Protein AF-0000000075406047 (afdb_homodimer)

Solvent-accessible surface area (backbone atoms only — not comparable to full-atom values): 24230 Å² total; per-residue (Å²): 130,83,74,74,75,76,46,32,34,36,35,41,48,31,21,33,67,43,75,59,80,92,64,48,40,67,44,27,43,68,33,74,47,77,40,47,56,38,33,34,36,34,42,34,59,60,90,85,13,32,63,68,56,51,50,30,44,76,56,64,63,42,82,65,76,37,34,32,35,30,49,71,82,37,68,44,29,61,79,44,76,64,54,88,58,55,62,58,46,36,54,47,39,36,13,59,30,49,68,62,53,62,62,50,69,84,33,28,49,40,48,50,26,23,47,58,33,44,74,68,67,44,51,70,68,57,21,53,51,52,32,52,53,40,32,56,74,66,67,50,75,65,51,78,36,31,56,87,74,50,52,66,47,52,44,39,49,47,27,48,37,34,23,47,62,57,64,32,48,33,34,40,26,37,36,74,43,74,69,38,54,65,70,56,31,47,51,52,51,50,50,54,46,47,47,10,54,75,68,45,8,26,34,40,33,34,49,85,59,73,84,56,59,86,71,41,77,45,76,43,38,30,52,80,15,34,76,49,74,83,128,130,83,74,73,76,74,47,31,35,35,35,41,47,31,22,35,66,44,74,59,80,94,63,48,40,67,44,28,43,68,32,72,46,75,40,49,56,38,32,33,35,34,42,33,59,59,90,84,14,31,63,70,56,52,49,30,43,75,56,64,62,42,81,64,77,36,35,31,35,32,49,72,83,36,68,44,30,60,79,44,75,65,54,90,58,55,61,57,47,36,53,45,39,36,13,59,30,48,68,61,54,62,63,50,69,84,33,27,49,40,48,52,26,24,47,59,33,44,75,68,67,44,51,71,70,57,20,52,52,53,31,51,53,41,31,57,74,65,67,51,74,65,51,78,37,32,58,88,75,49,52,66,50,54,43,41,49,47,27,48,36,33,22,46,63,56,64,32,47,33,35,39,25,38,36,73,43,73,71,38,53,66,69,56,30,48,51,51,50,50,47,53,45,48,47,10,56,75,68,46,8,25,33,41,33,34,49,85,59,72,85,55,59,86,71,41,75,45,77,44,38,30,52,80,13,35,75,49,72,82,128

InterPro domains:
  IPR003439 ABC transporter-like, ATP-binding domain [PF00005] (28-178)
  IPR003439 ABC transporter-like, ATP-binding domain [PS50893] (9-231)
  IPR003593 AAA+ ATPase domain [SM00382] (37-227)
  IPR015854 ABC transporter, lipoprotein release, LolD-like [PTHR24220] (7-229)
  IPR017871 ABC transporter-like, conserved site [PS00211] (150-164)
  IPR017911 MacB-like, ATP-binding domain [cd03255] (9-225)
  IPR027417 P-loop containing nucleoside triphosphate hydrolase [G3DSA:3.40.50.300] (2-230)
  IPR027417 P-loop containing nucleoside triphosphate hydrolase [SSF52540] (8-229)

Structure (mmCIF, N/CA/C/O backbone):
data_AF-0000000075406047-model_v1
#
loop_
_entity.id
_entity.type
_entity.pdbx_description
1 polymer 'ABC-type antimicrobial peptide transport system, ATPase component'
#
loop_
_atom_site.group_PDB
_atom_site.id
_atom_site.type_symbol
_atom_site.label_atom_id
_atom_site.label_alt_id
_atom_site.label_comp_id
_atom_site.label_asym_id
_atom_site.label_entity_id
_atom_site.label_seq_id
_atom_site.pdbx_PDB_ins_code
_atom_site.Cartn_x
_atom_site.Cartn_y
_atom_site.Cartn_z
_atom_site.occupancy
_atom_site.B_iso_or_equiv
_atom_site.auth_seq_id
_atom_site.auth_comp_id
_atom_site.auth_asym_id
_atom_site.auth_atom_id
_atom_site.pdbx_PDB_model_num
ATOM 1 N N . MET A 1 1 ? 7.555 41.312 24.766 1 39.66 1 MET A N 1
ATOM 2 C CA . MET A 1 1 ? 6.664 40.781 23.734 1 39.66 1 MET A CA 1
ATOM 3 C C . MET A 1 1 ? 7.148 39.406 23.25 1 39.66 1 MET A C 1
ATOM 5 O O . MET A 1 1 ? 8.078 39.344 22.438 1 39.66 1 MET A O 1
ATOM 9 N N . THR A 1 2 ? 7.246 38.375 24.031 1 46.06 2 THR A N 1
ATOM 10 C CA . THR A 1 2 ? 7.879 37.062 23.844 1 46.06 2 THR A CA 1
ATOM 11 C C . THR A 1 2 ? 7.48 36.469 22.5 1 46.06 2 THR A C 1
ATOM 13 O O . THR A 1 2 ? 6.289 36.344 22.203 1 46.06 2 THR A O 1
ATOM 16 N N . ALA A 1 3 ? 8.125 36.688 21.406 1 51.31 3 ALA A N 1
ATOM 17 C CA . ALA A 1 3 ? 7.867 36.312 20.031 1 51.31 3 ALA A CA 1
ATOM 18 C C . ALA A 1 3 ? 7.344 34.875 19.938 1 51.31 3 ALA A C 1
ATOM 20 O O . ALA A 1 3 ? 7.93 33.938 20.5 1 51.31 3 ALA A O 1
ATOM 21 N N . SER A 1 4 ? 6.043 34.625 19.875 1 62.44 4 SER A N 1
ATOM 22 C CA . SER A 1 4 ? 5.484 33.281 19.688 1 62.44 4 SER A CA 1
ATOM 23 C C . SER A 1 4 ? 6.332 32.469 18.719 1 62.44 4 SER A C 1
ATOM 25 O O . SER A 1 4 ? 6.777 32.969 17.688 1 62.44 4 SER A O 1
ATOM 27 N N . PRO A 1 5 ? 6.848 31.281 19.25 1 77.75 5 PRO A N 1
ATOM 28 C CA . PRO A 1 5 ? 7.711 30.484 18.391 1 77.75 5 PRO A CA 1
ATOM 29 C C . PRO A 1 5 ? 7.105 30.234 17.016 1 77.75 5 PRO A C 1
ATOM 31 O O . PRO A 1 5 ? 5.879 30.25 16.859 1 77.75 5 PRO A O 1
ATOM 34 N N . ALA A 1 6 ? 7.848 30.406 16.094 1 90.38 6 ALA A N 1
ATOM 35 C CA . ALA A 1 6 ? 7.441 30.156 14.703 1 90.38 6 ALA A CA 1
ATOM 36 C C . ALA A 1 6 ? 6.699 28.828 14.578 1 90.38 6 ALA A C 1
ATOM 38 O O . ALA A 1 6 ? 7.07 27.844 15.203 1 90.38 6 ALA A O 1
ATOM 39 N N . PRO A 1 7 ? 5.496 28.828 13.898 1 96.38 7 PRO A N 1
ATOM 40 C CA . PRO A 1 7 ? 4.75 27.578 13.719 1 96.38 7 PRO A CA 1
ATOM 41 C C . PRO A 1 7 ? 5.539 26.531 12.945 1 96.38 7 PRO A C 1
ATOM 43 O O . PRO A 1 7 ? 6.391 26.875 12.125 1 96.38 7 PRO A O 1
ATOM 46 N N . LEU A 1 8 ? 5.297 25.344 13.289 1 97.5 8 LEU A N 1
ATOM 47 C CA . LEU A 1 8 ? 5.934 24.234 12.578 1 97.5 8 LEU A CA 1
ATOM 48 C C . LEU A 1 8 ? 5.32 24.062 11.195 1 97.5 8 LEU A C 1
ATOM 50 O O . LEU A 1 8 ? 6.02 23.703 10.242 1 97.5 8 LEU A O 1
ATOM 54 N N . VAL A 1 9 ? 3.998 24.281 11.023 1 98 9 VAL A N 1
ATOM 55 C CA . VAL A 1 9 ? 3.26 24.266 9.766 1 98 9 VAL A CA 1
ATOM 56 C C . VAL A 1 9 ? 2.539 25.609 9.57 1 98 9 VAL A C 1
ATOM 58 O O . VAL A 1 9 ? 1.795 26.047 10.453 1 98 9 VAL A O 1
ATOM 61 N N . SER A 1 10 ? 2.777 26.234 8.453 1 98 10 SER A N 1
ATOM 62 C CA . SER A 1 10 ? 2.119 27.5 8.141 1 98 10 SER A CA 1
ATOM 63 C C . SER A 1 10 ? 1.558 27.484 6.723 1 98 10 SER A C 1
ATOM 65 O O . SER A 1 10 ? 2.293 27.266 5.758 1 98 10 SER A O 1
ATOM 67 N N . LEU A 1 11 ? 0.289 27.641 6.602 1 97.81 11 LEU A N 1
ATOM 68 C CA . LEU A 1 11 ? -0.408 27.828 5.332 1 97.81 11 LEU A CA 1
ATOM 69 C C . LEU A 1 11 ? -0.893 29.266 5.184 1 97.81 11 LEU A C 1
ATOM 71 O O . LEU A 1 11 ? -1.481 29.828 6.109 1 97.81 11 LEU A O 1
ATOM 75 N N . ARG A 1 12 ? -0.595 29.844 4.105 1 98.12 12 ARG A N 1
ATOM 76 C CA . ARG A 1 12 ? -1.034 31.203 3.816 1 98.12 12 ARG A CA 1
ATOM 77 C C . ARG A 1 12 ? -1.727 31.281 2.459 1 98.12 12 ARG A C 1
ATOM 79 O O . ARG A 1 12 ? -1.075 31.188 1.418 1 98.12 12 ARG A O 1
ATOM 86 N N . GLY A 1 13 ? -3.018 31.484 2.512 1 97.62 13 GLY A N 1
ATOM 87 C CA . GLY A 1 13 ? -3.793 31.641 1.291 1 97.62 13 GLY A CA 1
ATOM 88 C C . GLY A 1 13 ? -3.746 30.422 0.389 1 97.62 13 GLY A C 1
ATOM 89 O O . GLY A 1 13 ? -3.729 30.547 -0.836 1 97.62 13 GLY A O 1
ATOM 90 N N . VAL A 1 14 ? -3.666 29.297 0.935 1 97.75 14 VAL A N 1
ATOM 91 C CA . VAL A 1 14 ? -3.521 28.062 0.157 1 97.75 14 VAL A CA 1
ATOM 92 C C . VAL A 1 14 ? -4.891 27.609 -0.343 1 97.75 14 VAL A C 1
ATOM 94 O O . VAL A 1 14 ? -5.867 27.609 0.41 1 97.75 14 VAL A O 1
ATOM 97 N N . ALA A 1 15 ? -4.988 27.297 -1.598 1 97.69 15 ALA A N 1
ATOM 98 C CA . ALA A 1 15 ? -6.238 26.859 -2.213 1 97.69 15 ALA A CA 1
ATOM 99 C C . ALA A 1 15 ? -6.004 25.703 -3.182 1 97.69 15 ALA A C 1
ATOM 101 O O . ALA A 1 15 ? -4.871 25.469 -3.609 1 97.69 15 ALA A O 1
ATOM 102 N N . LYS A 1 16 ? -7.027 24.984 -3.449 1 97.12 16 LYS A N 1
ATOM 103 C CA . LYS A 1 16 ? -6.957 23.875 -4.391 1 97.12 16 LYS A CA 1
ATOM 104 C C . LYS A 1 16 ? -8.281 23.703 -5.137 1 97.12 16 LYS A C 1
ATOM 106 O O . LYS A 1 16 ? -9.352 23.688 -4.523 1 97.12 16 LYS A O 1
ATOM 111 N N . HIS A 1 17 ? -8.203 23.625 -6.379 1 94.94 17 HIS A N 1
ATOM 112 C CA . HIS A 1 17 ? -9.352 23.312 -7.219 1 94.94 17 HIS A CA 1
ATOM 113 C C . HIS A 1 17 ? -9.078 22.094 -8.109 1 94.94 17 HIS A C 1
ATOM 115 O O . HIS A 1 17 ? -7.922 21.75 -8.352 1 94.94 17 HIS A O 1
ATOM 121 N N . TYR A 1 18 ? -10.07 21.391 -8.414 1 89.75 18 TYR A N 1
ATOM 122 C CA . TYR A 1 18 ? -10 20.266 -9.344 1 89.75 18 TYR A CA 1
ATOM 123 C C . TYR A 1 18 ? -10.883 20.5 -10.562 1 89.75 18 TYR A C 1
ATOM 125 O O . TYR A 1 18 ? -11.922 21.156 -10.469 1 89.75 18 TYR A O 1
ATOM 133 N N . GLY A 1 19 ? -10.445 19.891 -11.672 1 85.81 19 GLY A N 1
ATOM 134 C CA . GLY A 1 19 ? -11.219 20.078 -12.883 1 85.81 19 GLY A CA 1
ATOM 135 C C . GLY A 1 19 ? -10.922 21.391 -13.586 1 85.81 19 GLY A C 1
ATOM 136 O O . GLY A 1 19 ? -10.023 22.141 -13.164 1 85.81 19 GLY A O 1
ATOM 137 N N . GLU A 1 20 ? -11.508 21.562 -14.812 1 86.38 20 GLU A N 1
ATOM 138 C CA . GLU A 1 20 ? -11.32 22.766 -15.602 1 86.38 20 GLU A CA 1
ATOM 139 C C . GLU A 1 20 ? -12.648 23.297 -16.125 1 86.38 20 GLU A C 1
ATOM 141 O O . GLU A 1 20 ? -13.625 22.547 -16.234 1 86.38 20 GLU A O 1
ATOM 146 N N . GLY A 1 21 ? -12.625 24.594 -16.359 1 86.12 21 GLY A N 1
ATOM 147 C CA . GLY A 1 21 ? -13.797 25.219 -16.969 1 86.12 21 GLY A CA 1
ATOM 148 C C . GLY A 1 21 ? -15.047 25.094 -16.125 1 86.12 21 GLY A C 1
ATOM 149 O O . GLY A 1 21 ? -15.039 25.438 -14.945 1 86.12 21 GLY A O 1
ATOM 150 N N . SER A 1 22 ? -16.172 24.562 -16.766 1 85.94 22 SER A N 1
ATOM 151 C CA . SER A 1 22 ? -17.469 24.438 -16.109 1 85.94 22 SER A CA 1
ATOM 152 C C . SER A 1 22 ? -17.469 23.281 -15.109 1 85.94 22 SER A C 1
ATOM 154 O O . SER A 1 22 ? -18.312 23.219 -14.219 1 85.94 22 SER A O 1
ATOM 156 N N . ALA A 1 23 ? -16.516 22.406 -15.141 1 86.19 23 ALA A N 1
ATOM 157 C CA . ALA A 1 23 ? -16.438 21.25 -14.258 1 86.19 23 ALA A CA 1
ATOM 158 C C . ALA A 1 23 ? -15.508 21.516 -13.078 1 86.19 23 ALA A C 1
ATOM 160 O O . ALA A 1 23 ? -15.25 20.625 -12.266 1 86.19 23 ALA A O 1
ATOM 161 N N . ARG A 1 24 ? -15.133 22.859 -12.953 1 88.88 24 ARG A N 1
ATOM 162 C CA . ARG A 1 24 ? -14.195 23.188 -11.891 1 88.88 24 ARG A CA 1
ATOM 163 C C . ARG A 1 24 ? -14.875 23.125 -10.523 1 88.88 24 ARG A C 1
ATOM 165 O O . ARG A 1 24 ? -16 23.578 -10.367 1 88.88 24 ARG A O 1
ATOM 172 N N . VAL A 1 25 ? -14.211 22.438 -9.531 1 89.19 25 VAL A N 1
ATOM 173 C CA . VAL A 1 25 ? -14.656 22.359 -8.148 1 89.19 25 VAL A CA 1
ATOM 174 C C . VAL A 1 25 ? -13.586 22.938 -7.223 1 89.19 25 VAL A C 1
ATOM 176 O O . VAL A 1 25 ? -12.422 22.516 -7.281 1 89.19 25 VAL A O 1
ATOM 179 N N . ASP A 1 26 ? -13.977 23.891 -6.457 1 91.88 26 ASP A N 1
ATOM 180 C CA . ASP A 1 26 ? -13.062 24.438 -5.461 1 91.88 26 ASP A CA 1
ATOM 181 C C . ASP A 1 26 ? -13.062 23.578 -4.195 1 91.88 26 ASP A C 1
ATOM 183 O O . ASP A 1 26 ? -13.852 23.812 -3.279 1 91.88 26 ASP A O 1
ATOM 187 N N . ALA A 1 27 ? -12.172 22.703 -4.168 1 92.19 27 ALA A N 1
ATOM 188 C CA . ALA A 1 27 ? -12.094 21.797 -3.025 1 92.19 27 ALA A CA 1
ATOM 189 C C . ALA A 1 27 ? -11.695 22.547 -1.757 1 92.19 27 ALA A C 1
ATOM 191 O O . ALA A 1 27 ? -12.211 22.266 -0.673 1 92.19 27 ALA A O 1
ATOM 192 N N . LEU A 1 28 ? -10.75 23.484 -1.906 1 95.94 28 LEU A N 1
ATOM 193 C CA . LEU A 1 28 ? -10.305 24.328 -0.804 1 95.94 28 LEU A CA 1
ATOM 194 C C . LEU A 1 28 ? -10.219 25.797 -1.241 1 95.94 28 LEU A C 1
ATOM 196 O O . LEU A 1 28 ? -9.508 26.109 -2.199 1 95.94 28 LEU A O 1
ATOM 200 N N . LYS A 1 29 ? -10.961 26.609 -0.609 1 95.69 29 LYS A N 1
ATOM 201 C CA . LYS A 1 29 ? -10.789 28.062 -0.763 1 95.69 29 LYS A CA 1
ATOM 202 C C . LYS A 1 29 ? -9.578 28.547 0.015 1 95.69 29 LYS A C 1
ATOM 204 O O . LYS A 1 29 ? -9.039 27.844 0.865 1 95.69 29 LYS A O 1
ATOM 209 N N . PRO A 1 30 ? -9.133 29.719 -0.385 1 96.12 30 PRO A N 1
ATOM 210 C CA . PRO A 1 30 ? -7.91 30.188 0.271 1 96.12 30 PRO A CA 1
ATOM 211 C C . PRO A 1 30 ? -7.996 30.125 1.794 1 96.12 30 PRO A C 1
ATOM 213 O O . PRO A 1 30 ? -8.914 30.688 2.389 1 96.12 30 PRO A O 1
ATOM 216 N N . LEU A 1 31 ? -7.031 29.391 2.346 1 94.69 31 LEU A N 1
ATOM 217 C CA . LEU A 1 31 ? -7.082 29.188 3.791 1 94.69 31 LEU A CA 1
ATOM 218 C C . LEU A 1 31 ? -5.738 29.531 4.43 1 94.69 31 LEU A C 1
ATOM 220 O O . LEU A 1 31 ? -4.688 29.297 3.83 1 94.69 31 LEU A O 1
ATOM 224 N N . ASP A 1 32 ? -5.832 30.156 5.641 1 96.06 32 ASP A N 1
ATOM 225 C CA . ASP A 1 32 ? -4.695 30.391 6.531 1 96.06 32 ASP A CA 1
ATOM 226 C C . ASP A 1 32 ? -4.75 29.484 7.75 1 96.06 32 ASP A C 1
ATOM 228 O O . ASP A 1 32 ? -5.809 29.297 8.352 1 96.06 32 ASP A O 1
ATOM 232 N N . MET A 1 33 ? -3.59 28.859 7.992 1 95.5 33 MET A N 1
ATOM 233 C CA . MET A 1 33 ? -3.547 27.969 9.141 1 95.5 33 MET A CA 1
ATOM 234 C C . MET A 1 33 ? -2.133 27.859 9.703 1 95.5 33 MET A C 1
ATOM 236 O O . MET A 1 33 ? -1.163 27.797 8.945 1 95.5 33 MET A O 1
ATOM 240 N N . ASP A 1 34 ? -2.039 27.922 11.023 1 96.25 34 ASP A N 1
ATOM 241 C CA . ASP A 1 34 ? -0.775 27.719 11.727 1 96.25 34 ASP A CA 1
ATOM 242 C C . ASP A 1 34 ? -0.885 26.594 12.75 1 96.25 34 ASP A C 1
ATOM 244 O O . ASP A 1 34 ? -1.848 26.531 13.516 1 96.25 34 ASP A O 1
ATOM 248 N N . ILE A 1 35 ? 0.071 25.703 12.688 1 96.31 35 ILE A N 1
ATOM 249 C CA . ILE A 1 35 ? 0.154 24.625 13.664 1 96.31 35 ILE A CA 1
ATOM 250 C C . ILE A 1 35 ? 1.5 24.672 14.383 1 96.31 35 ILE A C 1
ATOM 252 O O . ILE A 1 35 ? 2.555 24.656 13.742 1 96.31 35 ILE A O 1
ATOM 256 N N . GLN A 1 36 ? 1.449 24.672 15.664 1 96.44 36 GLN A N 1
ATOM 257 C CA . GLN A 1 36 ? 2.654 24.812 16.484 1 96.44 36 GLN A CA 1
ATOM 258 C C . GLN A 1 36 ? 3.318 23.469 16.719 1 96.44 36 GLN A C 1
ATO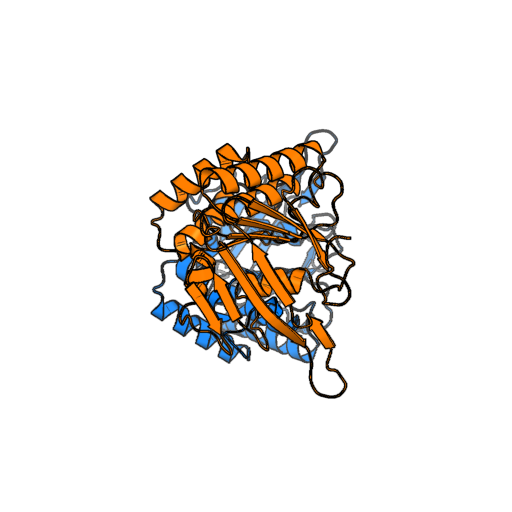M 260 O O . GLN A 1 36 ? 2.662 22.422 16.641 1 96.44 36 GLN A O 1
ATOM 265 N N . ALA A 1 37 ? 4.633 23.531 16.984 1 96.31 37 ALA A N 1
ATOM 266 C CA . ALA A 1 37 ? 5.352 22.328 17.391 1 96.31 37 ALA A CA 1
ATOM 267 C C . ALA A 1 37 ? 4.809 21.797 18.703 1 96.31 37 ALA A C 1
ATOM 269 O O . ALA A 1 37 ? 4.375 22.562 19.578 1 96.31 37 ALA A O 1
ATOM 270 N N . GLY A 1 38 ? 4.758 20.469 18.781 1 96.31 38 GLY A N 1
ATOM 271 C CA . GLY A 1 38 ? 4.406 19.828 20.031 1 96.31 38 GLY A CA 1
ATOM 272 C C . GLY A 1 38 ? 2.908 19.766 20.266 1 96.31 38 GLY A C 1
ATOM 273 O O . GLY A 1 38 ? 2.461 19.609 21.406 1 96.31 38 GLY A O 1
ATOM 274 N N . THR A 1 39 ? 2.15 19.938 19.172 1 96.75 39 THR A N 1
ATOM 275 C CA . THR A 1 39 ? 0.703 19.953 19.359 1 96.75 39 THR A CA 1
ATOM 276 C C . THR A 1 39 ? 0.045 18.828 18.562 1 96.75 39 THR A C 1
ATOM 278 O O . THR A 1 39 ? 0.618 18.344 17.578 1 96.75 39 THR A O 1
ATOM 281 N N . VAL A 1 40 ? -1.091 18.391 19.031 1 97.56 40 VAL A N 1
ATOM 282 C CA . VAL A 1 40 ? -1.983 17.469 18.344 1 97.56 40 VAL A CA 1
ATOM 283 C C . VAL A 1 40 ? -3.293 18.172 18 1 97.56 40 VAL A C 1
ATOM 285 O O . VAL A 1 40 ? -4.078 18.516 18.891 1 97.56 40 VAL A O 1
ATOM 288 N N . ILE A 1 41 ? -3.477 18.359 16.688 1 96.81 41 ILE A N 1
ATOM 289 C CA . ILE A 1 41 ? -4.613 19.141 16.203 1 96.81 41 ILE A CA 1
ATOM 290 C C . ILE A 1 41 ? -5.613 18.219 15.508 1 96.81 41 ILE A C 1
ATOM 292 O O . ILE A 1 41 ? -5.227 17.312 14.766 1 96.81 41 ILE A O 1
ATOM 296 N N . GLY A 1 42 ? -6.918 18.438 15.82 1 96.56 42 GLY A N 1
ATOM 297 C CA . GLY A 1 42 ? -7.988 17.797 15.086 1 96.56 42 GLY A CA 1
ATOM 298 C C . GLY A 1 42 ? -8.586 18.656 14 1 96.56 42 GLY A C 1
ATOM 299 O O . GLY A 1 42 ? -8.82 19.859 14.211 1 96.56 42 GLY A O 1
ATOM 300 N N . LEU A 1 43 ? -8.719 18.141 12.875 1 95.81 43 LEU A N 1
ATOM 301 C CA . LEU A 1 43 ? -9.438 18.781 11.766 1 95.81 43 LEU A CA 1
ATOM 302 C C . LEU A 1 43 ? -10.758 18.078 11.5 1 95.81 43 LEU A C 1
ATOM 304 O O . LEU A 1 43 ? -10.781 16.953 11.016 1 95.81 43 LEU A O 1
ATOM 308 N N . LEU A 1 44 ? -11.852 18.75 11.742 1 94.81 44 LEU A N 1
ATOM 309 C CA . LEU A 1 44 ? -13.195 18.188 11.641 1 94.81 44 LEU A CA 1
ATOM 310 C C . LEU A 1 44 ? -13.961 18.812 10.484 1 94.81 44 LEU A C 1
ATOM 312 O O . LEU A 1 44 ? -13.539 19.828 9.93 1 94.81 44 LEU A O 1
ATOM 316 N N . GLY A 1 45 ? -15.078 18.156 10.133 1 91.38 45 GLY A N 1
ATOM 317 C CA . GLY A 1 45 ? -15.938 18.625 9.055 1 91.38 45 GLY A CA 1
ATOM 318 C C . GLY A 1 45 ? -16.641 17.5 8.328 1 91.38 45 GLY A C 1
ATOM 319 O O . GLY A 1 45 ? -16.266 16.328 8.445 1 91.38 45 GLY A O 1
ATOM 320 N N . PRO A 1 46 ? -17.656 17.844 7.578 1 90.69 46 PRO A N 1
ATOM 321 C CA . PRO A 1 46 ? -18.391 16.797 6.855 1 90.69 46 PRO A CA 1
ATOM 322 C C . PRO A 1 46 ? -17.578 16.172 5.727 1 90.69 46 PRO A C 1
ATOM 324 O O . PRO A 1 46 ? -16.516 16.688 5.371 1 90.69 46 PRO A O 1
ATOM 327 N N . SER A 1 47 ? -18.047 15.008 5.285 1 88.69 47 SER A N 1
ATOM 328 C CA . SER A 1 47 ? -17.422 14.398 4.117 1 88.69 47 SER A CA 1
ATOM 329 C C . SER A 1 47 ? -17.391 15.359 2.936 1 88.69 47 SER A C 1
ATOM 331 O O . SER A 1 47 ? -18.375 16.062 2.676 1 88.69 47 SER A O 1
ATOM 333 N N . GLY A 1 48 ? -16.281 15.438 2.344 1 87.5 48 GLY A N 1
ATOM 334 C CA . GLY A 1 48 ? -16.156 16.281 1.163 1 87.5 48 GLY A CA 1
ATOM 335 C C . GLY A 1 48 ? -15.82 17.719 1.489 1 87.5 48 GLY A C 1
ATOM 336 O O . GLY A 1 48 ? -15.758 18.562 0.596 1 87.5 48 GLY A O 1
ATOM 337 N N . SER A 1 49 ? -15.492 17.969 2.697 1 91.88 49 SER A N 1
ATOM 338 C CA . SER A 1 49 ? -15.273 19.359 3.09 1 91.88 49 SER A CA 1
ATOM 339 C C . SER A 1 49 ? -13.859 19.812 2.74 1 91.88 49 SER A C 1
ATOM 341 O O . SER A 1 49 ? -13.555 21 2.795 1 91.88 49 SER A O 1
ATOM 343 N N . GLY A 1 50 ? -12.969 18.859 2.418 1 92.62 50 GLY A N 1
ATOM 344 C CA . GLY A 1 50 ? -11.625 19.234 2.012 1 92.62 50 GLY A CA 1
ATOM 345 C C . GLY A 1 50 ? -10.57 18.828 3.02 1 92.62 50 GLY A C 1
ATOM 346 O O . GLY A 1 50 ? -9.391 19.172 2.863 1 92.62 50 GLY A O 1
ATOM 347 N N . LYS A 1 51 ? -10.93 18.125 4.023 1 94.56 51 LYS A N 1
ATOM 348 C CA . LYS A 1 51 ? -10.008 17.766 5.098 1 94.56 51 LYS A CA 1
ATOM 349 C C . LYS A 1 51 ? -8.82 16.969 4.562 1 94.56 51 LYS A C 1
ATOM 351 O O . LYS A 1 51 ? -7.668 17.312 4.844 1 94.56 51 LYS A O 1
ATOM 356 N N . SER A 1 52 ? -9.148 15.93 3.76 1 92.75 52 SER A N 1
ATOM 357 C CA . SER A 1 52 ? -8.078 15.125 3.193 1 92.75 52 SER A CA 1
ATOM 358 C C . SER A 1 52 ? -7.211 15.945 2.242 1 92.75 52 SER A C 1
ATOM 360 O O . SER A 1 52 ? -6.004 15.727 2.143 1 92.75 52 SER A O 1
ATOM 362 N N . THR A 1 53 ? -7.805 16.891 1.538 1 94.31 53 THR A N 1
ATOM 363 C CA . THR A 1 53 ? -7.059 17.797 0.664 1 94.31 53 THR A CA 1
ATOM 364 C C . THR A 1 53 ? -6.051 18.609 1.466 1 94.31 53 THR A C 1
ATOM 366 O O . THR A 1 53 ? -4.895 18.75 1.061 1 94.31 53 THR A O 1
ATOM 369 N N . VAL A 1 54 ? -6.477 19.094 2.631 1 96.62 54 VAL A N 1
ATOM 370 C CA . VAL A 1 54 ? -5.578 19.859 3.486 1 96.62 54 VAL A CA 1
ATOM 371 C C . VAL A 1 54 ? -4.375 19 3.879 1 96.62 54 VAL A C 1
ATOM 373 O O . VAL A 1 54 ? -3.229 19.438 3.768 1 96.62 54 VAL A O 1
ATOM 376 N N . LEU A 1 55 ? -4.637 17.766 4.32 1 96.81 55 LEU A N 1
ATOM 377 C CA . LEU A 1 55 ? -3.559 16.859 4.699 1 96.81 55 LEU A CA 1
ATOM 378 C C . LEU A 1 55 ? -2.598 16.641 3.535 1 96.81 55 LEU A C 1
ATOM 380 O O . LEU A 1 55 ? -1.379 16.688 3.711 1 96.81 55 LEU A O 1
ATOM 384 N N . ASN A 1 56 ? -3.119 16.484 2.375 1 96.19 56 ASN A N 1
ATOM 385 C CA . ASN A 1 56 ? -2.301 16.188 1.202 1 96.19 56 ASN A CA 1
ATOM 386 C C . ASN A 1 56 ? -1.495 17.406 0.761 1 96.19 56 ASN A C 1
ATOM 388 O O . ASN A 1 56 ? -0.396 17.266 0.221 1 96.19 56 ASN A O 1
ATOM 392 N N . LEU A 1 57 ? -2.008 18.578 0.979 1 97.19 57 LEU A N 1
ATOM 393 C CA . LEU A 1 57 ? -1.267 19.812 0.694 1 97.19 57 LEU A CA 1
ATOM 394 C C . LEU A 1 57 ? -0.085 19.953 1.646 1 97.19 57 LEU A C 1
ATOM 396 O O . LEU A 1 57 ? 1.041 20.203 1.21 1 97.19 57 LEU A O 1
ATOM 400 N N . ILE A 1 58 ? -0.382 19.734 2.902 1 97.56 58 ILE A N 1
ATOM 401 C CA . ILE A 1 58 ? 0.678 19.812 3.902 1 97.56 58 ILE A CA 1
ATOM 402 C C . ILE A 1 58 ? 1.74 18.766 3.623 1 97.56 58 ILE A C 1
ATOM 404 O O . ILE A 1 58 ? 2.939 19.031 3.727 1 97.56 58 ILE A O 1
ATOM 408 N N . GLY A 1 59 ? 1.326 17.609 3.199 1 97.44 59 GLY A N 1
ATOM 409 C CA . GLY A 1 59 ? 2.213 16.484 2.947 1 97.44 59 GLY A C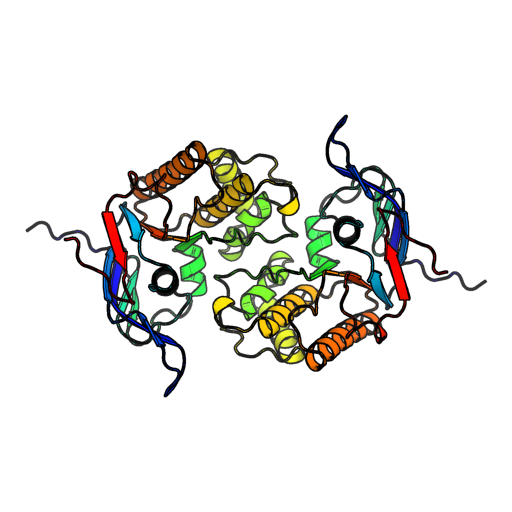A 1
ATOM 410 C C . GLY A 1 59 ? 2.957 16.594 1.63 1 97.44 59 GLY A C 1
ATOM 411 O O . GLY A 1 59 ? 3.744 15.711 1.279 1 97.44 59 GLY A O 1
ATOM 412 N N . ALA A 1 60 ? 2.658 17.625 0.886 1 97.06 60 ALA A N 1
ATOM 413 C CA . ALA A 1 60 ? 3.264 17.828 -0.426 1 97.06 60 ALA A CA 1
ATOM 414 C C . ALA A 1 60 ? 2.963 16.672 -1.365 1 97.06 60 ALA A C 1
ATOM 416 O O . ALA A 1 60 ? 3.811 16.281 -2.17 1 97.06 60 ALA A O 1
ATOM 417 N N . ILE A 1 61 ? 1.886 16.094 -1.215 1 95.5 61 ILE A N 1
ATOM 418 C CA . ILE A 1 61 ? 1.389 15.047 -2.104 1 95.5 61 ILE A CA 1
ATOM 419 C C . ILE A 1 61 ? 0.62 15.68 -3.262 1 95.5 61 ILE A C 1
ATOM 421 O O . ILE A 1 61 ? 0.676 15.188 -4.391 1 95.5 61 ILE A O 1
ATOM 425 N N . VAL A 1 62 ? -0.1 16.766 -2.973 1 94.88 62 VAL A N 1
ATOM 426 C CA . VAL A 1 62 ? -0.866 17.531 -3.947 1 94.88 62 VAL A CA 1
ATOM 427 C C . VAL A 1 62 ? -0.342 18.969 -4.004 1 94.88 62 VAL A C 1
ATOM 429 O O . VAL A 1 62 ? -0.06 19.578 -2.967 1 94.88 62 VAL A O 1
ATOM 432 N N . GLU A 1 63 ? -0.172 19.438 -5.207 1 95.81 63 GLU A N 1
ATOM 433 C CA . GLU A 1 63 ? 0.287 20.812 -5.383 1 95.81 63 GLU A CA 1
ATOM 434 C C . GLU A 1 63 ? -0.867 21.797 -5.242 1 95.81 63 GLU A C 1
ATOM 436 O O . GLU A 1 63 ? -1.913 21.641 -5.875 1 95.81 63 GLU A O 1
ATOM 441 N N . PRO A 1 64 ? -0.643 22.828 -4.441 1 97.19 64 PRO A N 1
ATOM 442 C CA . PRO A 1 64 ? -1.668 23.859 -4.375 1 97.19 64 PRO A CA 1
ATOM 443 C C . PRO A 1 64 ? -1.789 24.656 -5.672 1 97.19 64 PRO A C 1
ATOM 445 O O . PRO A 1 64 ? -0.903 24.594 -6.527 1 97.19 64 PRO A O 1
ATOM 448 N N . ASP A 1 65 ? -2.9 25.359 -5.781 1 97.06 65 ASP A N 1
ATOM 449 C CA . ASP A 1 65 ? -3.076 26.234 -6.934 1 97.06 65 ASP A CA 1
ATOM 450 C C . ASP A 1 65 ? -2.621 27.656 -6.617 1 97.06 65 ASP A C 1
ATOM 452 O O . ASP A 1 65 ? -2.379 28.453 -7.527 1 97.06 65 ASP A O 1
ATOM 456 N N . GLN A 1 66 ? -2.557 27.938 -5.328 1 97.69 66 GLN A N 1
ATOM 457 C CA . GLN A 1 66 ? -2.064 29.25 -4.891 1 97.69 66 GLN A CA 1
ATOM 458 C C . GLN A 1 66 ? -1.651 29.219 -3.422 1 97.69 66 GLN A C 1
ATOM 460 O O . GLN A 1 66 ? -1.901 28.234 -2.723 1 97.69 66 GLN A O 1
ATOM 465 N N . GLY A 1 67 ? -0.907 30.281 -3.025 1 98.19 67 GLY A N 1
ATOM 466 C CA . GLY A 1 67 ? -0.565 30.484 -1.626 1 98.19 67 GLY A CA 1
ATOM 467 C C . GLY A 1 67 ? 0.874 30.125 -1.308 1 98.19 67 GLY A C 1
ATOM 468 O O . GLY A 1 67 ? 1.741 30.188 -2.182 1 98.19 67 GLY A O 1
ATOM 469 N N . ARG A 1 68 ? 1.033 29.906 0.03 1 98.44 68 ARG A N 1
ATOM 470 C CA . ARG A 1 68 ? 2.365 29.609 0.546 1 98.44 68 ARG A CA 1
ATOM 471 C C . ARG A 1 68 ? 2.303 28.578 1.66 1 98.44 68 ARG A C 1
ATOM 473 O O . ARG A 1 68 ? 1.404 28.625 2.504 1 98.44 68 ARG A O 1
ATOM 480 N N . ILE A 1 69 ? 3.248 27.625 1.588 1 98.25 69 ILE A N 1
ATOM 481 C CA . ILE A 1 69 ? 3.359 26.594 2.621 1 98.25 69 ILE A CA 1
ATOM 482 C C . ILE A 1 69 ? 4.766 26.609 3.217 1 98.25 69 ILE A C 1
ATOM 484 O O . ILE A 1 69 ? 5.754 26.516 2.49 1 98.25 69 ILE A O 1
ATOM 488 N N . ILE A 1 70 ? 4.84 26.781 4.531 1 98.06 70 ILE A N 1
ATOM 489 C CA . ILE A 1 70 ? 6.094 26.703 5.273 1 98.06 70 ILE A CA 1
ATOM 490 C C . ILE A 1 70 ? 6.039 25.516 6.238 1 98.06 70 ILE A C 1
ATOM 492 O O . ILE A 1 70 ? 5.098 25.391 7.027 1 98.06 70 ILE A O 1
ATOM 496 N N . LEU A 1 71 ? 7.004 24.609 6.125 1 97.69 71 LEU A N 1
ATOM 497 C CA . LEU A 1 71 ? 7.113 23.438 6.992 1 97.69 71 LEU A CA 1
ATOM 498 C C . LEU A 1 71 ? 8.461 23.422 7.711 1 97.69 71 LEU A C 1
ATOM 500 O O . LEU A 1 71 ? 9.508 23.469 7.066 1 97.69 71 LEU A O 1
ATOM 504 N N . ASP A 1 72 ? 8.336 23.375 9.023 1 95.81 72 ASP A N 1
ATOM 505 C CA . ASP A 1 72 ? 9.547 23.281 9.844 1 95.81 72 ASP A CA 1
ATOM 506 C C . ASP A 1 72 ? 10.547 24.375 9.453 1 95.81 72 ASP A C 1
ATOM 508 O O . ASP A 1 72 ? 11.727 24.078 9.227 1 95.81 72 ASP A O 1
ATOM 512 N N . GLY A 1 73 ? 10.055 25.516 9.242 1 94.75 73 GLY A N 1
ATOM 513 C CA . GLY A 1 73 ? 10.875 26.688 9 1 94.75 73 GLY A CA 1
ATOM 514 C C . GLY A 1 73 ? 11.312 26.828 7.555 1 94.75 73 GLY A C 1
ATOM 515 O O . GLY A 1 73 ? 11.953 27.812 7.191 1 94.75 73 GLY A O 1
ATOM 516 N N . GLU A 1 74 ? 10.969 25.969 6.699 1 95.62 74 GLU A N 1
ATOM 517 C CA . GLU A 1 74 ? 11.359 26 5.293 1 95.62 74 GLU A CA 1
ATOM 518 C C . GLU A 1 74 ? 10.156 26.25 4.395 1 95.62 74 GLU A C 1
ATOM 520 O O . GLU A 1 74 ? 9.117 25.609 4.539 1 95.62 74 GLU A O 1
ATOM 525 N N . THR A 1 75 ? 10.336 27.234 3.51 1 97.5 75 THR A N 1
ATOM 526 C CA . THR A 1 75 ? 9.297 27.453 2.508 1 97.5 75 THR A CA 1
ATOM 527 C C . THR A 1 75 ? 9.281 26.312 1.492 1 97.5 75 THR A C 1
ATOM 529 O O . THR A 1 75 ? 10.195 26.188 0.678 1 97.5 75 THR A O 1
ATOM 532 N N . VAL A 1 76 ? 8.25 25.562 1.519 1 97.75 76 VAL A N 1
ATOM 533 C CA . VAL A 1 76 ? 8.148 24.375 0.664 1 97.75 76 VAL A CA 1
ATOM 534 C C . VAL A 1 76 ? 7.398 24.734 -0.618 1 97.75 76 VAL A C 1
ATOM 536 O O . VAL A 1 76 ? 7.66 24.156 -1.677 1 97.75 76 VAL A O 1
ATOM 539 N N . TYR A 1 77 ? 6.438 25.609 -0.541 1 98.25 77 TYR A N 1
ATOM 540 C CA . TYR A 1 77 ? 5.625 26.062 -1.663 1 98.25 77 TYR A CA 1
ATOM 541 C C . TYR A 1 77 ? 5.406 27.562 -1.603 1 98.25 77 TYR A C 1
ATOM 543 O O . TYR A 1 77 ? 5.062 28.109 -0.549 1 98.25 77 TYR A O 1
ATOM 551 N N . ASP A 1 78 ? 5.559 28.188 -2.631 1 98.38 78 ASP A N 1
ATOM 552 C CA . ASP A 1 78 ? 5.297 29.609 -2.836 1 98.38 78 ASP A CA 1
ATOM 553 C C . ASP A 1 78 ? 4.984 29.906 -4.301 1 98.38 78 ASP A C 1
ATOM 555 O O . ASP A 1 78 ? 5.871 30.297 -5.059 1 98.38 78 ASP A O 1
ATOM 559 N N . GLY A 1 79 ? 3.785 29.75 -4.664 1 96.69 79 GLY A N 1
ATOM 560 C CA . GLY A 1 79 ? 3.398 29.859 -6.062 1 96.69 79 GLY A CA 1
ATOM 561 C C . GLY A 1 79 ? 3.918 28.719 -6.914 1 96.69 79 GLY A C 1
ATOM 562 O O . GLY A 1 79 ? 3.719 28.703 -8.133 1 96.69 79 GLY A O 1
ATOM 563 N N . GLY A 1 80 ? 4.566 27.891 -6.383 1 96.5 80 GLY A N 1
ATOM 564 C CA . GLY A 1 80 ? 5.18 26.688 -6.914 1 96.5 80 GLY A CA 1
ATOM 565 C C . GLY A 1 80 ? 6.07 25.984 -5.914 1 96.5 80 GLY A C 1
ATOM 566 O O . GLY A 1 80 ? 6.391 26.531 -4.859 1 96.5 80 GLY A O 1
ATOM 567 N N . TRP A 1 81 ? 6.387 24.766 -6.203 1 96.06 81 TRP A N 1
ATOM 568 C CA . TRP A 1 81 ? 7.27 24.031 -5.297 1 96.06 81 TRP A CA 1
ATOM 569 C C . TRP A 1 81 ? 8.641 24.703 -5.223 1 96.06 81 TRP A C 1
ATOM 571 O O . TRP A 1 81 ? 9.227 25.047 -6.25 1 96.06 81 TRP A O 1
ATOM 581 N N . ARG A 1 82 ? 9.117 24.875 -4.031 1 96 82 ARG A N 1
ATOM 582 C CA . ARG A 1 82 ? 10.422 25.5 -3.824 1 96 82 ARG A CA 1
ATOM 583 C C . ARG A 1 82 ? 11.484 24.469 -3.486 1 96 82 ARG A C 1
ATOM 585 O O . ARG A 1 82 ? 12.68 24.734 -3.58 1 96 82 ARG A O 1
ATOM 592 N N . ARG A 1 83 ? 11.039 23.266 -3.15 1 91.5 83 ARG A N 1
ATOM 593 C CA . ARG A 1 83 ? 11.953 22.172 -2.865 1 91.5 83 ARG A CA 1
ATOM 594 C C . ARG A 1 83 ? 12.039 21.203 -4.047 1 91.5 83 ARG A C 1
ATOM 596 O O . ARG A 1 83 ? 11.016 20.844 -4.629 1 91.5 83 ARG A O 1
ATOM 603 N N . ARG A 1 84 ? 13.258 20.812 -4.422 1 85.56 84 ARG A N 1
ATOM 604 C CA . ARG A 1 84 ? 13.453 19.938 -5.574 1 85.56 84 ARG A CA 1
ATOM 605 C C . ARG A 1 84 ? 13.141 18.484 -5.219 1 85.56 84 ARG A C 1
ATOM 607 O O . ARG A 1 84 ? 12.562 17.766 -6.023 1 85.56 84 ARG A O 1
ATOM 614 N N . ASP A 1 85 ? 13.477 18.141 -4.016 1 92.62 85 ASP A N 1
ATOM 615 C CA . ASP A 1 85 ? 13.305 16.75 -3.631 1 92.62 85 ASP A CA 1
ATOM 616 C C . ASP A 1 85 ? 12.172 16.594 -2.621 1 92.62 85 ASP A C 1
ATOM 618 O O . ASP A 1 85 ? 12.414 16.469 -1.418 1 92.62 85 ASP A O 1
ATOM 622 N N . LEU A 1 86 ? 10.984 16.578 -3.094 1 94.75 86 LEU A N 1
ATOM 623 C CA . LEU A 1 86 ? 9.805 16.422 -2.25 1 94.75 86 LEU A CA 1
ATOM 624 C C . LEU A 1 86 ? 9.719 15.016 -1.676 1 94.75 86 LEU A C 1
ATOM 626 O O . LEU A 1 86 ? 9.141 14.812 -0.608 1 94.75 86 LEU A O 1
ATOM 630 N N . ARG A 1 87 ? 10.305 14.078 -2.359 1 92.88 87 ARG A N 1
ATOM 631 C CA . ARG A 1 87 ? 10.352 12.719 -1.835 1 92.88 87 ARG A CA 1
ATOM 632 C C . ARG A 1 87 ? 11.094 12.672 -0.503 1 92.88 87 ARG A C 1
ATOM 634 O O . ARG A 1 87 ? 10.633 12.047 0.451 1 92.88 87 ARG A O 1
ATOM 641 N N . ARG A 1 88 ? 12.18 13.312 -0.492 1 93.81 88 ARG A N 1
ATOM 642 C CA . ARG A 1 88 ? 12.977 13.336 0.731 1 93.81 88 ARG A CA 1
ATOM 643 C C . ARG A 1 88 ? 12.227 14.039 1.858 1 93.81 88 ARG A C 1
ATOM 645 O O . ARG A 1 88 ? 12.289 13.609 3.014 1 93.81 88 ARG A O 1
ATOM 652 N N . LEU A 1 89 ? 11.539 15.117 1.484 1 96.06 89 LEU A N 1
ATOM 653 C CA . LEU A 1 89 ? 10.703 15.805 2.457 1 96.06 89 LEU A CA 1
ATOM 654 C C . LEU A 1 89 ? 9.672 14.852 3.057 1 96.06 89 LEU A C 1
ATOM 656 O O . LEU A 1 89 ? 9.547 14.75 4.281 1 96.06 89 LEU A O 1
ATOM 660 N N . ARG A 1 90 ? 8.984 14.117 2.268 1 96.62 90 ARG A N 1
ATOM 661 C CA . ARG A 1 90 ? 7.934 13.203 2.703 1 96.62 90 ARG A CA 1
ATOM 662 C C . ARG A 1 90 ? 8.516 12.055 3.521 1 96.62 90 ARG A C 1
ATOM 664 O O . ARG A 1 90 ? 7.918 11.625 4.512 1 96.62 90 ARG A O 1
ATOM 671 N N . LEU A 1 91 ? 9.688 11.594 3.168 1 94.5 91 LEU A N 1
ATOM 672 C CA . LEU A 1 91 ? 10.297 10.438 3.814 1 94.5 91 LEU A CA 1
ATOM 673 C C . LEU A 1 91 ? 10.891 10.82 5.164 1 94.5 91 LEU A C 1
ATOM 675 O O . LEU A 1 91 ? 10.828 10.039 6.117 1 94.5 91 LEU A O 1
ATOM 679 N N . GLU A 1 92 ? 11.383 12.023 5.262 1 93.88 92 GLU A N 1
ATOM 680 C CA . GLU A 1 92 ? 12.188 12.352 6.43 1 93.88 92 GLU A CA 1
ATOM 681 C C . GLU A 1 92 ? 11.406 13.211 7.418 1 93.88 92 GLU A C 1
ATOM 683 O O . GLU A 1 92 ? 11.602 13.109 8.633 1 93.88 92 GLU A O 1
ATOM 688 N N . LYS A 1 93 ? 10.531 14.039 6.91 1 95.75 93 LYS A N 1
ATOM 689 C CA . LYS A 1 93 ? 9.961 15.047 7.793 1 95.75 93 LYS A CA 1
ATOM 690 C C . LYS A 1 93 ? 8.484 14.766 8.062 1 95.75 93 LYS A C 1
ATOM 692 O O . LYS A 1 93 ? 7.898 15.328 8.992 1 95.75 93 LYS A O 1
ATOM 697 N N . ILE A 1 94 ? 7.918 13.93 7.25 1 97.69 94 ILE A N 1
ATOM 698 C CA . ILE A 1 94 ? 6.473 13.781 7.352 1 97.69 94 ILE A CA 1
ATOM 699 C C . ILE A 1 94 ? 6.113 12.305 7.531 1 97.69 94 ILE A C 1
ATOM 701 O O . ILE A 1 94 ? 6.613 11.453 6.797 1 97.69 94 ILE A O 1
ATOM 705 N N . GLY A 1 95 ? 5.344 11.984 8.5 1 97.75 95 GLY A N 1
ATOM 706 C CA . GLY A 1 95 ? 4.715 10.688 8.672 1 97.75 95 GLY A CA 1
ATOM 707 C C . GLY A 1 95 ? 3.26 10.664 8.25 1 97.75 95 GLY A C 1
ATOM 708 O O . GLY A 1 95 ? 2.49 11.555 8.609 1 97.75 95 GLY A O 1
ATOM 709 N N . PHE A 1 96 ? 2.92 9.641 7.52 1 97.31 96 PHE A N 1
ATOM 710 C CA . PHE A 1 96 ? 1.562 9.539 6.996 1 97.31 96 PHE A CA 1
ATOM 711 C C . PHE A 1 96 ? 0.84 8.336 7.598 1 97.31 96 PHE A C 1
ATOM 713 O O . PHE A 1 96 ? 1.384 7.23 7.637 1 97.31 96 PHE A O 1
ATOM 720 N N . ILE A 1 97 ? -0.309 8.625 8.031 1 95.56 97 ILE A N 1
ATOM 721 C CA . ILE A 1 97 ? -1.25 7.574 8.406 1 95.56 97 ILE A CA 1
ATOM 722 C C . ILE A 1 97 ? -2.529 7.707 7.586 1 95.56 97 ILE A C 1
ATOM 724 O O . ILE A 1 97 ? -3.215 8.734 7.656 1 95.56 97 ILE A O 1
ATOM 728 N N . PHE A 1 98 ? -2.822 6.688 6.801 1 92 98 PHE A N 1
ATOM 729 C CA . PHE A 1 98 ? -3.969 6.734 5.902 1 92 98 PHE A CA 1
ATOM 730 C C . PHE A 1 98 ? -5.121 5.902 6.453 1 92 98 PHE A C 1
ATOM 732 O O . PHE A 1 98 ? -4.914 5.02 7.285 1 92 98 PHE A O 1
ATOM 739 N N . GLN A 1 99 ? -6.273 6.246 5.91 1 82.62 99 GLN A N 1
ATOM 740 C CA . GLN A 1 99 ? -7.473 5.508 6.297 1 82.62 99 GLN A CA 1
ATOM 741 C C . GLN A 1 99 ? -7.332 4.023 5.969 1 82.62 99 GLN A C 1
ATOM 743 O O . GLN A 1 99 ? -7.652 3.168 6.797 1 82.62 99 GLN A O 1
ATOM 748 N N . PHE A 1 100 ? -6.832 3.857 4.758 1 87 100 PHE A N 1
ATOM 749 C CA . PHE A 1 100 ? -6.426 2.498 4.422 1 87 100 PHE A CA 1
ATOM 750 C C . PHE A 1 100 ? -4.961 2.268 4.773 1 87 100 PHE A C 1
ATOM 752 O O . PHE A 1 100 ? -4.109 3.115 4.496 1 87 100 PHE A O 1
ATOM 759 N N . HIS A 1 101 ? -4.676 1.205 5.504 1 90.5 101 HIS A N 1
ATOM 760 C CA . HIS A 1 101 ? -3.346 0.997 6.07 1 90.5 101 HIS A CA 1
ATOM 761 C C . HIS A 1 101 ? -2.273 1.027 4.988 1 90.5 101 HIS A C 1
ATOM 763 O O . HIS A 1 101 ? -1.136 1.427 5.246 1 90.5 101 HIS A O 1
ATOM 769 N N . ASN A 1 102 ? -2.652 0.667 3.773 1 91.81 102 ASN A N 1
ATOM 770 C CA . ASN A 1 102 ? -1.767 0.675 2.613 1 91.81 102 ASN A CA 1
ATOM 771 C C . ASN A 1 102 ? -0.472 -0.085 2.891 1 91.81 102 ASN A C 1
ATOM 773 O O . ASN A 1 102 ? 0.615 0.388 2.555 1 91.81 102 ASN A O 1
ATOM 777 N N . LEU A 1 103 ? -0.61 -1.163 3.568 1 95.06 103 LEU A N 1
ATOM 778 C CA . LEU A 1 103 ? 0.558 -2.018 3.754 1 95.06 103 LEU A CA 1
ATOM 779 C C . LEU A 1 103 ? 0.89 -2.77 2.471 1 95.06 103 LEU A C 1
ATOM 781 O O . LEU A 1 103 ? -0.008 -3.129 1.706 1 95.06 103 LEU A O 1
ATOM 785 N N . ILE A 1 104 ? 2.143 -2.977 2.256 1 94.31 104 ILE A N 1
ATOM 786 C CA . ILE A 1 104 ? 2.594 -3.781 1.125 1 94.31 104 ILE A CA 1
ATOM 787 C C . ILE A 1 104 ? 2.322 -5.258 1.4 1 94.31 104 ILE A C 1
ATOM 789 O O . ILE A 1 104 ? 2.916 -5.848 2.307 1 94.31 104 ILE A O 1
ATOM 793 N N . PRO A 1 105 ? 1.586 -5.93 0.59 1 94.06 105 PRO A N 1
ATOM 794 C CA . PRO A 1 105 ? 1.04 -7.242 0.947 1 94.06 105 PRO A CA 1
ATOM 795 C C . PRO A 1 105 ? 2.092 -8.352 0.909 1 94.06 105 PRO A C 1
ATOM 797 O O . PRO A 1 105 ? 1.891 -9.414 1.494 1 94.06 105 PRO A O 1
ATOM 800 N N . PHE A 1 106 ? 3.184 -8.188 0.222 1 94.38 106 PHE A N 1
ATOM 801 C CA . PHE A 1 106 ? 4.16 -9.258 0.078 1 94.38 106 PHE A CA 1
ATOM 802 C C . PHE A 1 106 ? 5.379 -9 0.951 1 94.38 106 PHE A C 1
ATOM 804 O O . PHE A 1 106 ? 6.434 -9.609 0.749 1 94.38 106 PHE A O 1
ATOM 811 N N . LEU A 1 107 ? 5.215 -8.07 1.816 1 96.25 107 LEU A N 1
ATOM 812 C CA . LEU A 1 107 ? 6.195 -7.824 2.871 1 96.25 107 LEU A CA 1
ATOM 813 C C . LEU A 1 107 ? 5.613 -8.156 4.242 1 96.25 107 LEU A C 1
ATOM 815 O O . LEU A 1 107 ? 4.414 -7.98 4.469 1 96.25 107 LEU A O 1
ATOM 819 N N . THR A 1 108 ? 6.477 -8.578 5.102 1 97.25 108 THR A N 1
ATOM 820 C CA . THR A 1 108 ? 6.039 -8.844 6.469 1 97.25 108 THR A CA 1
ATOM 821 C C . THR A 1 108 ? 5.703 -7.539 7.188 1 97.25 108 THR A C 1
ATOM 823 O O . THR A 1 108 ? 5.98 -6.453 6.68 1 97.25 108 THR A O 1
ATOM 826 N N . ILE A 1 109 ? 5.164 -7.711 8.32 1 97.75 109 ILE A N 1
ATOM 827 C CA . ILE A 1 109 ? 4.828 -6.586 9.188 1 97.75 109 ILE A CA 1
ATOM 828 C C . ILE A 1 109 ? 6.078 -5.758 9.469 1 97.75 109 ILE A C 1
ATOM 830 O O . ILE A 1 109 ? 6.07 -4.535 9.305 1 97.75 109 ILE A O 1
ATOM 834 N N . SER A 1 110 ? 7.102 -6.41 9.859 1 98.06 110 SER A N 1
ATOM 835 C CA . SER A 1 110 ? 8.352 -5.711 10.148 1 98.06 110 SER A CA 1
ATOM 836 C C . SER A 1 110 ? 8.906 -5.035 8.898 1 98.06 110 SER A C 1
ATOM 838 O O . SER A 1 110 ? 9.336 -3.881 8.953 1 98.06 110 SER A O 1
ATOM 840 N N . GLU A 1 111 ? 8.836 -5.727 7.812 1 96.81 111 GLU A N 1
ATOM 841 C CA . GLU A 1 111 ? 9.391 -5.211 6.562 1 96.81 111 GLU A CA 1
ATOM 842 C C . GLU A 1 111 ? 8.602 -3.994 6.078 1 96.81 111 GLU A C 1
ATOM 844 O O . GLU A 1 111 ? 9.172 -3.092 5.457 1 96.81 111 GLU A O 1
ATOM 849 N N . ASN A 1 112 ? 7.355 -3.951 6.328 1 97.81 112 ASN A N 1
ATOM 850 C CA . ASN A 1 112 ? 6.535 -2.803 5.969 1 97.81 112 ASN A CA 1
ATOM 851 C C . ASN A 1 112 ? 7.004 -1.533 6.672 1 97.81 112 ASN A C 1
ATOM 853 O O . ASN A 1 112 ? 6.855 -0.432 6.141 1 97.81 112 ASN A O 1
ATOM 857 N N . ILE A 1 113 ? 7.555 -1.683 7.801 1 98.06 113 ILE A N 1
ATOM 858 C CA . ILE A 1 113 ? 8.109 -0.548 8.531 1 98.06 113 ILE A CA 1
ATOM 859 C C . ILE A 1 113 ? 9.508 -0.231 8 1 98.06 113 ILE A C 1
ATOM 861 O O . ILE A 1 113 ? 9.852 0.935 7.789 1 98.06 113 ILE A O 1
ATOM 865 N N . GLU A 1 114 ? 10.219 -1.253 7.703 1 97.56 114 GLU A N 1
ATOM 866 C CA . GLU A 1 114 ? 11.609 -1.099 7.281 1 97.56 114 GLU A CA 1
ATOM 867 C C . GLU A 1 114 ? 11.695 -0.396 5.93 1 97.56 114 GLU A C 1
ATOM 869 O O . GLU A 1 114 ? 12.711 0.231 5.617 1 97.56 114 GLU A O 1
ATOM 874 N N . VAL A 1 115 ? 10.68 -0.472 5.188 1 96.06 115 VAL A N 1
ATOM 875 C CA . VAL A 1 115 ? 10.695 0.032 3.816 1 96.06 115 VAL A CA 1
ATOM 876 C C . VAL A 1 115 ? 11.031 1.522 3.82 1 96.06 115 VAL A C 1
ATOM 878 O O . VAL A 1 115 ? 11.906 1.971 3.078 1 96.06 115 VAL A O 1
ATOM 881 N N . VAL A 1 116 ? 10.375 2.297 4.641 1 96.56 116 VAL A N 1
ATOM 882 C CA . VAL A 1 116 ? 10.562 3.744 4.621 1 96.56 116 VAL A CA 1
ATOM 883 C C . VAL A 1 116 ? 11.945 4.098 5.152 1 96.56 116 VAL A C 1
ATOM 885 O O . VAL A 1 116 ? 12.547 5.082 4.727 1 96.56 116 VAL A O 1
ATOM 888 N N . LEU A 1 117 ? 12.461 3.271 6.051 1 96.88 117 LEU A N 1
ATOM 889 C CA . LEU A 1 117 ? 13.812 3.471 6.555 1 96.88 117 LEU A CA 1
ATOM 890 C C . LEU A 1 117 ? 14.844 3.188 5.465 1 96.88 117 LEU A C 1
ATOM 892 O O . LEU A 1 117 ? 15.781 3.967 5.273 1 96.88 117 LEU A O 1
ATOM 896 N N . THR A 1 118 ? 14.586 2.119 4.777 1 93.94 118 THR A N 1
ATOM 897 C CA . THR A 1 118 ? 15.469 1.755 3.674 1 93.94 118 THR A CA 1
ATOM 898 C C . THR A 1 118 ? 15.461 2.836 2.598 1 93.94 118 THR A C 1
ATOM 900 O O . THR A 1 118 ? 16.516 3.24 2.107 1 93.94 118 THR A O 1
ATOM 903 N N . LEU A 1 119 ? 14.305 3.326 2.277 1 93 119 LEU A N 1
ATOM 904 C CA . LEU A 1 119 ? 14.172 4.355 1.251 1 93 119 LEU A CA 1
ATOM 905 C C . LEU A 1 119 ? 14.844 5.652 1.691 1 93 119 LEU A C 1
ATOM 907 O O . LEU A 1 119 ? 15.266 6.453 0.854 1 93 119 LEU A O 1
ATOM 911 N N . ALA A 1 120 ? 14.938 5.844 2.98 1 93.5 120 ALA A N 1
ATOM 912 C CA . ALA A 1 120 ? 15.57 7.039 3.525 1 93.5 120 ALA A CA 1
ATOM 913 C C . ALA A 1 120 ? 17.078 6.848 3.652 1 93.5 120 ALA A C 1
ATOM 915 O O . ALA A 1 120 ? 17.781 7.727 4.152 1 93.5 120 ALA A O 1
ATOM 916 N N . GLY A 1 121 ? 17.562 5.668 3.348 1 92.19 121 GLY A N 1
ATOM 917 C CA . GLY A 1 121 ? 19 5.465 3.266 1 92.19 121 GLY A CA 1
ATOM 918 C C . GLY A 1 121 ? 19.578 4.773 4.488 1 92.19 121 GLY A C 1
ATOM 919 O O . GLY A 1 121 ? 20.797 4.688 4.645 1 92.19 121 GLY A O 1
ATOM 920 N N . ARG A 1 122 ? 18.734 4.281 5.336 1 94.44 122 ARG A N 1
ATOM 921 C CA . ARG A 1 122 ? 19.203 3.543 6.496 1 94.44 122 ARG A CA 1
ATOM 922 C C . ARG A 1 122 ? 19.688 2.15 6.098 1 94.44 122 ARG A C 1
ATOM 924 O O . ARG A 1 122 ? 19.203 1.57 5.133 1 94.44 122 ARG A O 1
ATOM 931 N N . THR A 1 123 ? 20.656 1.619 6.848 1 94.94 123 THR A N 1
ATOM 932 C CA . THR A 1 123 ? 21.125 0.257 6.609 1 94.94 123 THR A CA 1
ATOM 933 C C . THR A 1 123 ? 20.062 -0.757 7.051 1 94.94 123 THR A C 1
ATOM 935 O O . THR A 1 123 ? 19.156 -0.426 7.82 1 94.94 123 THR A O 1
ATOM 938 N N . LYS A 1 124 ? 20.234 -1.967 6.578 1 93.12 124 LYS A N 1
ATOM 939 C CA . LYS A 1 124 ? 19.328 -3.045 6.945 1 93.12 124 LYS A CA 1
ATOM 940 C C . LYS A 1 124 ? 19.297 -3.252 8.461 1 93.12 124 LYS A C 1
ATOM 942 O O . LYS A 1 124 ? 18.234 -3.426 9.047 1 93.12 124 LYS A O 1
ATOM 947 N N . ALA A 1 125 ? 20.438 -3.195 9.031 1 96.31 125 ALA A N 1
ATOM 948 C CA . ALA A 1 125 ? 20.547 -3.404 10.477 1 96.31 125 ALA A CA 1
ATOM 949 C C . ALA A 1 125 ? 19.844 -2.295 11.242 1 96.31 125 ALA A C 1
ATOM 951 O O . ALA A 1 125 ? 19.109 -2.564 12.195 1 96.31 125 ALA A O 1
ATOM 952 N N . GLN A 1 126 ? 20.016 -1.057 10.844 1 97.56 126 GLN A N 1
ATOM 953 C CA . GLN A 1 126 ? 19.359 0.083 11.477 1 97.56 126 GLN A CA 1
ATOM 954 C C . GLN A 1 126 ? 17.844 -0.002 11.32 1 97.56 126 GLN A C 1
ATOM 956 O O . GLN A 1 126 ? 17.094 0.25 12.273 1 97.56 126 GLN A O 1
ATOM 961 N N . ALA A 1 127 ? 17.438 -0.372 10.172 1 97.44 127 ALA A N 1
ATOM 962 C CA . ALA A 1 127 ? 16 -0.473 9.875 1 97.44 127 ALA A CA 1
ATOM 963 C C . ALA A 1 127 ? 15.344 -1.555 10.719 1 97.44 127 ALA A C 1
ATOM 965 O O . ALA A 1 127 ? 14.273 -1.334 11.297 1 97.44 127 ALA A O 1
ATOM 966 N N . ARG A 1 128 ? 16.016 -2.68 10.812 1 97 128 ARG A N 1
ATOM 967 C CA . ARG A 1 128 ? 15.484 -3.797 11.578 1 97 128 ARG A CA 1
ATOM 968 C C . ARG A 1 128 ? 15.367 -3.438 13.055 1 97 128 ARG A C 1
ATOM 970 O O . ARG A 1 128 ? 14.352 -3.729 13.695 1 97 128 ARG A O 1
ATOM 977 N N . ARG A 1 129 ? 16.344 -2.812 13.555 1 97.88 129 ARG A N 1
ATOM 978 C CA . ARG A 1 129 ? 16.344 -2.422 14.961 1 97.88 129 ARG A CA 1
ATOM 979 C C . ARG A 1 129 ? 15.234 -1.42 15.25 1 97.88 129 ARG A C 1
ATOM 981 O O . ARG A 1 129 ? 14.477 -1.586 16.203 1 97.88 129 ARG A O 1
ATOM 988 N N . ARG A 1 130 ? 15.1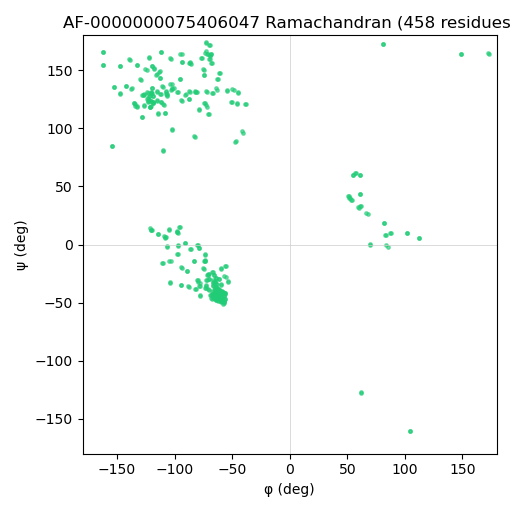41 -0.419 14.43 1 97.56 130 ARG A N 1
ATOM 989 C CA . ARG A 1 130 ? 14.125 0.618 14.602 1 97.56 130 ARG A CA 1
ATOM 990 C C . ARG A 1 130 ? 12.719 0.039 14.477 1 97.56 130 ARG A C 1
ATOM 992 O O . ARG A 1 130 ? 11.836 0.372 15.266 1 97.56 130 ARG A O 1
ATOM 999 N N . ALA A 1 131 ? 12.523 -0.794 13.523 1 98.06 131 ALA A N 1
ATOM 1000 C CA . ALA A 1 131 ? 11.227 -1.447 13.336 1 98.06 131 ALA A CA 1
ATOM 1001 C C . ALA A 1 131 ? 10.852 -2.266 14.57 1 98.06 131 ALA A C 1
ATOM 1003 O O . ALA A 1 131 ? 9.711 -2.197 15.039 1 98.06 131 ALA A O 1
ATOM 1004 N N . ALA A 1 132 ? 11.812 -3.002 15.055 1 97.88 132 ALA A N 1
ATOM 1005 C CA . ALA A 1 132 ? 11.562 -3.836 16.234 1 97.88 132 ALA A CA 1
ATOM 1006 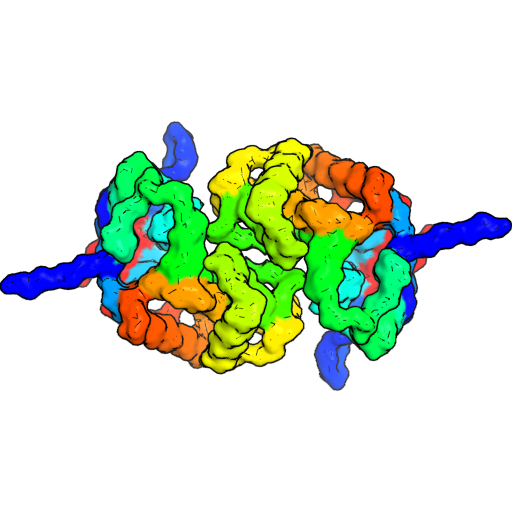C C . ALA A 1 132 ? 11.18 -2.982 17.438 1 97.88 132 ALA A C 1
ATOM 1008 O O . ALA A 1 132 ? 10.25 -3.328 18.172 1 97.88 132 ALA A O 1
ATOM 1009 N N . GLU A 1 133 ? 11.852 -1.889 17.609 1 96 133 GLU A N 1
ATOM 1010 C CA . GLU A 1 133 ? 11.555 -0.968 18.703 1 96 133 GLU A CA 1
ATOM 1011 C C . GLU A 1 133 ? 10.125 -0.444 18.609 1 96 133 GLU A C 1
ATOM 1013 O O . GLU A 1 133 ? 9.398 -0.417 19.609 1 96 133 GLU A O 1
ATOM 1018 N N . LEU A 1 134 ? 9.703 -0.017 17.484 1 94.19 134 LEU A N 1
ATOM 1019 C CA . LEU A 1 134 ? 8.383 0.56 17.266 1 94.19 134 LEU A CA 1
ATOM 1020 C C . LEU A 1 134 ? 7.297 -0.495 17.453 1 94.19 134 LEU A C 1
ATOM 1022 O O . LEU A 1 134 ? 6.246 -0.218 18.031 1 94.19 134 LEU A O 1
ATOM 1026 N N . LEU A 1 135 ? 7.555 -1.675 16.922 1 96.12 135 LEU A N 1
ATOM 1027 C CA . LEU A 1 135 ? 6.586 -2.754 17.078 1 96.12 135 LEU A CA 1
ATOM 1028 C C . LEU A 1 135 ? 6.387 -3.098 18.547 1 96.12 135 LEU A C 1
ATOM 1030 O O . LEU A 1 135 ? 5.258 -3.334 18.984 1 96.12 135 LEU A O 1
ATOM 1034 N N . ASP A 1 136 ? 7.461 -3.145 19.234 1 93.88 136 ASP A N 1
ATOM 1035 C CA . ASP A 1 136 ? 7.379 -3.393 20.672 1 93.88 136 ASP A CA 1
ATOM 1036 C C . ASP A 1 136 ? 6.598 -2.285 21.375 1 93.88 136 ASP A C 1
ATOM 1038 O O . ASP A 1 136 ? 5.688 -2.561 22.156 1 93.88 136 ASP A O 1
ATOM 1042 N N . TYR A 1 137 ? 6.918 -1.112 21.062 1 86.5 137 TYR A N 1
ATOM 1043 C CA . TYR A 1 137 ? 6.266 0.038 21.688 1 86.5 137 TYR A CA 1
ATOM 1044 C C . TYR A 1 137 ? 4.766 0.014 21.438 1 86.5 137 TYR A C 1
ATOM 1046 O O . TYR A 1 137 ? 3.977 0.336 22.328 1 86.5 137 TYR A O 1
ATOM 1054 N N . LEU A 1 138 ? 4.387 -0.36 20.219 1 89.62 138 LEU A N 1
ATOM 1055 C CA . LEU A 1 138 ? 2.98 -0.337 19.828 1 89.62 138 LEU A CA 1
ATOM 1056 C C . LEU A 1 138 ? 2.316 -1.681 20.109 1 89.62 138 LEU A C 1
ATOM 1058 O O . LEU A 1 138 ? 1.167 -1.903 19.719 1 89.62 138 LEU A O 1
ATOM 1062 N N . GLN A 1 139 ? 3.066 -2.619 20.656 1 89.69 139 GLN A N 1
ATOM 1063 C CA . GLN A 1 139 ? 2.562 -3.922 21.062 1 89.69 139 GLN A CA 1
ATOM 1064 C C . GLN A 1 139 ? 2.006 -4.699 19.875 1 89.69 139 GLN A C 1
ATOM 1066 O O . GLN A 1 139 ? 0.893 -5.227 19.938 1 89.69 139 GLN A O 1
ATOM 1071 N N . VAL A 1 140 ? 2.738 -4.621 18.891 1 93 140 VAL A N 1
ATOM 1072 C CA . VAL A 1 140 ? 2.393 -5.43 17.734 1 93 140 VAL A CA 1
ATOM 1073 C C . VAL A 1 140 ? 3.152 -6.754 17.781 1 93 140 VAL A C 1
ATOM 1075 O O . VAL A 1 140 ? 4.383 -6.77 17.828 1 93 140 VAL A O 1
ATOM 1078 N N . GLU A 1 141 ? 2.398 -7.801 17.719 1 93 141 GLU A N 1
ATOM 1079 C CA . GLU A 1 141 ? 2.988 -9.133 17.766 1 93 141 GLU A CA 1
ATOM 1080 C C . GLU A 1 141 ? 3.215 -9.688 16.359 1 93 141 GLU A C 1
ATOM 1082 O O . GLU A 1 141 ? 2.75 -9.117 15.383 1 93 141 GLU A O 1
ATOM 1087 N N . ARG A 1 142 ? 4.078 -10.781 16.25 1 94.62 142 ARG A N 1
ATOM 1088 C CA . ARG A 1 142 ? 4.312 -11.547 15.031 1 94.62 142 ARG A CA 1
ATOM 1089 C C . ARG A 1 142 ? 4.887 -10.656 13.93 1 94.62 142 ARG A C 1
ATOM 1091 O O . ARG A 1 142 ? 4.301 -10.531 12.852 1 94.62 142 ARG A O 1
ATOM 1098 N N . PRO A 1 143 ? 6.039 -10.078 14.203 1 96.38 143 PRO A N 1
ATOM 1099 C CA . PRO A 1 143 ? 6.668 -9.172 13.242 1 96.38 143 PRO A CA 1
ATOM 1100 C C . PRO A 1 143 ? 6.883 -9.828 11.875 1 96.38 143 PRO A C 1
ATOM 1102 O O . PRO A 1 143 ? 7.02 -9.125 10.867 1 96.38 143 PRO A O 1
ATOM 1105 N N . GLN A 1 144 ? 6.844 -11.172 11.828 1 95.19 144 GLN A N 1
ATOM 1106 C CA . GLN A 1 144 ? 7.121 -11.875 10.586 1 95.19 144 GLN A CA 1
ATOM 1107 C C . GLN A 1 144 ? 5.832 -12.242 9.859 1 95.19 144 GLN A C 1
ATOM 1109 O O . GLN A 1 144 ? 5.867 -12.789 8.758 1 95.19 144 GLN A O 1
ATOM 1114 N N . ALA A 1 145 ? 4.734 -11.906 10.422 1 96 145 ALA A N 1
ATOM 1115 C CA . ALA A 1 145 ? 3.453 -12.164 9.766 1 96 145 ALA A CA 1
ATOM 1116 C C . ALA A 1 145 ? 3.264 -11.25 8.555 1 96 145 ALA A C 1
ATOM 1118 O O . ALA A 1 145 ? 3.916 -10.211 8.445 1 96 145 ALA A O 1
ATOM 1119 N N . MET A 1 146 ? 2.373 -11.727 7.727 1 95.62 146 MET A N 1
ATOM 1120 C CA . MET A 1 146 ? 1.982 -10.914 6.574 1 95.62 146 MET A CA 1
ATOM 1121 C C . MET A 1 146 ? 0.75 -10.078 6.891 1 95.62 146 MET A C 1
ATOM 1123 O O . MET A 1 146 ? -0.017 -10.406 7.797 1 95.62 146 MET A O 1
ATOM 1127 N N . PRO A 1 147 ? 0.603 -8.961 6.105 1 94.94 147 PRO A N 1
ATOM 1128 C CA . PRO A 1 147 ? -0.554 -8.102 6.352 1 94.94 147 PRO A CA 1
ATOM 1129 C C . PRO A 1 147 ? -1.877 -8.859 6.316 1 94.94 147 PRO A C 1
ATOM 1131 O O . PRO A 1 147 ? -2.789 -8.555 7.09 1 94.94 147 PRO A O 1
ATOM 1134 N N . SER A 1 148 ? -1.958 -9.867 5.543 1 89.56 148 SER A N 1
ATOM 1135 C CA . SER A 1 148 ? -3.193 -10.633 5.414 1 89.56 148 SER A CA 1
ATOM 1136 C C . SER A 1 148 ? -3.436 -11.5 6.645 1 89.56 148 SER A C 1
ATOM 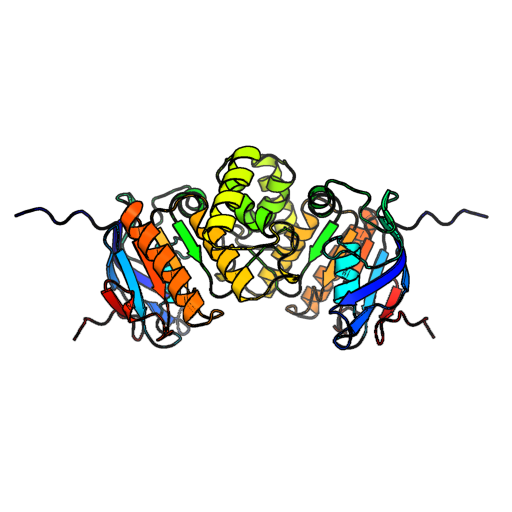1138 O O . SER A 1 148 ? -4.531 -12.039 6.824 1 89.56 148 SER A O 1
ATOM 1140 N N . GLN A 1 149 ? -2.525 -11.609 7.504 1 91.44 149 GLN A N 1
ATOM 1141 C CA . GLN A 1 149 ? -2.586 -12.523 8.633 1 91.44 149 GLN A CA 1
ATOM 1142 C C . GLN A 1 149 ? -2.814 -11.773 9.945 1 91.44 149 GLN A C 1
ATOM 1144 O O . GLN A 1 149 ? -2.711 -12.359 11.023 1 91.44 149 GLN A O 1
ATOM 1149 N N . VAL A 1 150 ? -3.035 -10.508 9.828 1 91.88 150 VAL A N 1
ATOM 1150 C CA . VAL A 1 150 ? -3.219 -9.742 11.055 1 91.88 150 VAL A CA 1
ATOM 1151 C C . VAL A 1 150 ? -4.574 -9.039 11.031 1 91.88 150 VAL A C 1
ATOM 1153 O O . VAL A 1 150 ? -5.168 -8.867 9.961 1 91.88 150 VAL A O 1
ATOM 1156 N N . SER A 1 151 ? -5.02 -8.648 12.195 1 89.81 151 SER A N 1
ATOM 1157 C CA . SER A 1 151 ? -6.285 -7.934 12.312 1 89.81 151 SER A CA 1
ATOM 1158 C C . SER A 1 151 ? -6.164 -6.5 11.805 1 89.81 151 SER A C 1
ATOM 1160 O O . SER A 1 151 ? -5.055 -5.988 11.641 1 89.81 151 SER A O 1
ATOM 1162 N N . GLY A 1 152 ? -7.316 -5.91 11.586 1 88.31 152 GLY A N 1
ATOM 1163 C CA . GLY A 1 152 ? -7.332 -4.512 11.188 1 88.31 152 GLY A CA 1
ATOM 1164 C C . GLY A 1 152 ? -6.648 -3.602 12.195 1 88.31 152 GLY A C 1
ATOM 1165 O O . GLY A 1 152 ? -5.938 -2.672 11.812 1 88.31 152 GLY A O 1
ATOM 1166 N N . GLY A 1 153 ? -6.902 -3.9 13.43 1 89.25 153 GLY A N 1
ATOM 1167 C CA . GLY A 1 153 ? -6.273 -3.113 14.477 1 89.25 153 GLY A CA 1
ATOM 1168 C C . GLY A 1 153 ? -4.762 -3.234 14.492 1 89.25 153 GLY A C 1
ATOM 1169 O O . GLY A 1 153 ? -4.059 -2.244 14.695 1 89.25 153 GLY A O 1
ATOM 1170 N N . GLN A 1 154 ? -4.297 -4.457 14.305 1 92.69 154 GLN A N 1
ATOM 1171 C CA . GLN A 1 154 ? -2.854 -4.66 14.227 1 92.69 154 GLN A CA 1
ATOM 1172 C C . GLN A 1 154 ? -2.264 -3.971 13 1 92.69 154 GLN A C 1
ATOM 1174 O O . GLN A 1 154 ? -1.225 -3.314 13.094 1 92.69 154 GLN A O 1
ATOM 1179 N N . ALA A 1 155 ? -2.969 -4.109 11.914 1 94.44 155 ALA A N 1
ATOM 1180 C CA . ALA A 1 155 ? -2.523 -3.451 10.688 1 94.44 155 ALA A CA 1
ATOM 1181 C C . ALA A 1 155 ? -2.422 -1.941 10.875 1 94.44 155 ALA A C 1
ATOM 1183 O O . ALA A 1 155 ? -1.476 -1.311 10.398 1 94.44 155 ALA A O 1
ATOM 1184 N N . GLN A 1 156 ? -3.338 -1.421 11.539 1 92.38 156 GLN A N 1
ATOM 1185 C CA . GLN A 1 156 ? -3.336 0.008 11.836 1 92.38 156 GLN A CA 1
ATOM 1186 C C . GLN A 1 156 ? -2.113 0.399 12.664 1 92.38 156 GLN A C 1
ATOM 1188 O O . GLN A 1 156 ? -1.453 1.397 12.367 1 92.38 156 GLN A O 1
ATOM 1193 N N . ARG A 1 157 ? -1.841 -0.334 13.633 1 92.75 157 ARG A N 1
ATOM 1194 C CA . ARG A 1 157 ? -0.693 -0.036 14.477 1 92.75 157 ARG A CA 1
ATOM 1195 C C . ARG A 1 157 ? 0.612 -0.16 13.703 1 92.75 157 ARG A C 1
ATOM 1197 O O . ARG A 1 157 ? 1.562 0.586 13.945 1 92.75 157 ARG A O 1
ATOM 1204 N N . VAL A 1 158 ? 0.635 -1.095 12.727 1 96.25 158 VAL A N 1
ATOM 1205 C CA . VAL A 1 158 ? 1.792 -1.21 11.844 1 96.25 158 VAL A CA 1
ATOM 1206 C C . VAL A 1 158 ? 1.915 0.046 10.984 1 96.25 158 VAL A C 1
ATOM 1208 O O . VAL A 1 158 ? 3.012 0.58 10.812 1 96.25 158 VAL A O 1
ATOM 1211 N N . ALA A 1 159 ? 0.788 0.507 10.492 1 95.88 159 ALA A N 1
ATOM 1212 C CA . ALA A 1 159 ? 0.779 1.729 9.688 1 95.88 159 ALA A CA 1
ATOM 1213 C C . ALA A 1 159 ? 1.279 2.92 10.5 1 95.88 159 ALA A C 1
ATOM 1215 O O . ALA A 1 159 ? 2.008 3.77 9.984 1 95.88 159 ALA A O 1
ATOM 1216 N N . ILE A 1 160 ? 0.92 2.977 11.711 1 94.25 160 ILE A N 1
ATOM 1217 C CA . ILE A 1 160 ? 1.363 4.035 12.609 1 94.25 160 ILE A CA 1
ATOM 1218 C C . ILE A 1 160 ? 2.867 3.914 12.852 1 94.25 160 ILE A C 1
ATOM 1220 O O . ILE A 1 160 ? 3.594 4.91 12.797 1 94.25 160 ILE A O 1
ATOM 1224 N N . ALA A 1 161 ? 3.314 2.672 13.102 1 95.75 161 ALA A N 1
ATOM 1225 C CA . ALA A 1 161 ? 4.746 2.434 13.273 1 95.75 161 ALA A CA 1
ATOM 1226 C C . ALA A 1 161 ? 5.527 2.904 12.047 1 95.75 161 ALA A C 1
ATOM 1228 O O . ALA A 1 161 ? 6.562 3.561 12.18 1 95.75 161 ALA A O 1
ATOM 1229 N N . ARG A 1 162 ? 5.02 2.586 10.938 1 97.56 162 ARG A N 1
ATOM 1230 C CA . ARG A 1 162 ? 5.664 2.996 9.688 1 97.56 162 ARG A CA 1
ATOM 1231 C C . ARG A 1 162 ? 5.734 4.516 9.586 1 97.56 162 ARG A C 1
ATOM 1233 O O . ARG A 1 162 ? 6.766 5.07 9.195 1 97.56 162 ARG A O 1
ATOM 1240 N N . ALA A 1 163 ? 4.707 5.195 9.977 1 97.19 163 ALA A N 1
ATOM 1241 C CA . ALA A 1 163 ? 4.637 6.652 9.93 1 97.19 163 ALA A CA 1
ATOM 1242 C C . ALA A 1 163 ? 5.672 7.281 10.852 1 97.19 163 ALA A C 1
ATOM 1244 O O . ALA A 1 163 ? 6.191 8.367 10.57 1 97.19 163 ALA A O 1
ATOM 1245 N N . LEU A 1 164 ? 6.023 6.598 11.906 1 96 164 LEU A N 1
ATOM 1246 C CA . LEU A 1 164 ? 6.887 7.156 12.938 1 96 164 LEU A CA 1
ATOM 1247 C C . LEU A 1 164 ? 8.336 6.723 12.727 1 96 164 LEU A C 1
ATOM 1249 O O . LEU A 1 164 ? 9.234 7.207 13.414 1 96 164 LEU A O 1
ATOM 1253 N N . ALA A 1 165 ? 8.547 5.84 11.828 1 97.31 165 ALA A N 1
ATOM 1254 C CA . ALA A 1 165 ? 9.805 5.117 11.695 1 97.31 165 ALA A CA 1
ATOM 1255 C C . ALA A 1 165 ? 10.977 6.082 11.539 1 97.31 165 ALA A C 1
ATOM 1257 O O . ALA A 1 165 ? 12.031 5.895 12.156 1 97.31 165 ALA A O 1
ATOM 1258 N N . ASN A 1 166 ? 10.812 7.141 10.742 1 97.06 166 ASN A N 1
ATOM 1259 C CA . ASN A 1 166 ? 11.898 8.07 10.461 1 97.06 166 ASN A CA 1
ATOM 1260 C C . ASN A 1 166 ? 11.859 9.281 11.391 1 97.06 166 ASN A C 1
ATOM 1262 O O . ASN A 1 166 ? 12.438 10.328 11.078 1 97.06 166 ASN A O 1
ATOM 1266 N N . SER A 1 167 ? 11.094 9.203 12.484 1 95.38 167 SER A N 1
ATOM 1267 C CA . SER A 1 167 ? 10.992 10.258 13.477 1 95.38 167 SER A CA 1
ATOM 1268 C C . SER A 1 167 ? 10.594 11.586 12.844 1 95.38 167 SER A C 1
ATOM 1270 O O . SER A 1 167 ? 11.289 12.586 12.984 1 95.38 167 SER A O 1
ATOM 1272 N N . PRO A 1 168 ? 9.461 11.625 12.211 1 97.12 168 PRO A N 1
ATOM 1273 C CA . PRO A 1 168 ? 9.008 12.82 11.5 1 97.12 168 PRO A CA 1
ATOM 1274 C C . PRO A 1 168 ? 8.688 13.984 12.43 1 97.12 168 PRO A C 1
ATOM 1276 O O . PRO A 1 168 ? 8.352 13.766 13.602 1 97.12 168 PRO A O 1
ATOM 1279 N N . ARG A 1 169 ? 8.742 15.203 11.891 1 97.06 169 ARG A N 1
ATOM 1280 C CA . ARG A 1 169 ? 8.375 16.406 12.617 1 97.06 169 ARG A CA 1
ATOM 1281 C C . ARG A 1 169 ? 6.891 16.719 12.453 1 97.06 169 ARG A C 1
ATOM 1283 O O . ARG A 1 169 ? 6.312 17.469 13.242 1 97.06 169 ARG A O 1
ATOM 1290 N N . ILE A 1 170 ? 6.359 16.219 11.438 1 98.25 170 ILE A N 1
ATOM 1291 C CA . ILE A 1 170 ? 4.945 16.422 11.125 1 98.25 170 ILE A CA 1
ATOM 1292 C C . ILE A 1 170 ? 4.277 15.062 10.883 1 98.25 170 ILE A C 1
ATOM 1294 O O . ILE A 1 170 ? 4.785 14.25 10.102 1 98.25 170 ILE A O 1
ATOM 1298 N N . ILE A 1 171 ? 3.23 14.805 11.508 1 98.19 171 ILE A N 1
ATOM 1299 C CA . ILE A 1 171 ? 2.461 13.578 11.312 1 98.19 171 ILE A CA 1
ATOM 1300 C C . ILE A 1 171 ? 1.057 13.93 10.828 1 98.19 171 ILE A C 1
ATOM 1302 O O . ILE A 1 171 ? 0.357 14.727 11.445 1 98.19 171 ILE A O 1
ATOM 1306 N N . LEU A 1 172 ? 0.689 13.414 9.711 1 98.31 172 LEU A N 1
ATOM 1307 C CA . LEU A 1 172 ? -0.621 13.602 9.094 1 98.31 172 LEU A CA 1
ATOM 1308 C C . LEU A 1 172 ? -1.438 12.32 9.148 1 98.31 172 LEU A C 1
ATOM 1310 O O . LEU A 1 172 ? -1.023 11.289 8.609 1 98.31 172 LEU A O 1
ATOM 1314 N N . ALA A 1 173 ? -2.543 12.398 9.773 1 97.5 173 ALA A N 1
ATOM 1315 C CA . ALA A 1 173 ? -3.316 11.18 10.008 1 97.5 173 ALA A CA 1
ATOM 1316 C C . ALA A 1 173 ? -4.754 11.336 9.516 1 97.5 173 ALA A C 1
ATOM 1318 O O . ALA A 1 173 ? -5.469 12.242 9.961 1 97.5 173 ALA A O 1
ATOM 1319 N N . ASP A 1 174 ? -5.133 10.531 8.625 1 95.69 174 ASP A N 1
ATOM 1320 C CA . ASP A 1 174 ? -6.504 10.469 8.125 1 95.69 174 ASP A CA 1
ATOM 1321 C C . ASP A 1 174 ? -7.254 9.289 8.734 1 95.69 174 ASP A C 1
ATOM 1323 O O . ASP A 1 174 ? -7.117 8.156 8.273 1 95.69 174 ASP A O 1
ATOM 1327 N N . GLU A 1 175 ? -8.008 9.562 9.719 1 93.94 175 GLU A N 1
ATOM 1328 C CA . GLU A 1 175 ? -8.82 8.594 10.445 1 93.94 175 GLU A CA 1
ATOM 1329 C C . GLU A 1 175 ? -7.957 7.477 11.023 1 93.94 175 GLU A C 1
ATOM 1331 O O . GLU A 1 175 ? -8.234 6.293 10.805 1 93.94 175 GLU A O 1
ATOM 1336 N N . PRO A 1 176 ? -7.016 7.793 11.906 1 94 176 PRO A N 1
ATOM 1337 C CA . PRO A 1 176 ? -6.023 6.82 12.367 1 94 176 PRO A CA 1
ATOM 1338 C C . PRO A 1 176 ? -6.613 5.789 13.328 1 94 176 PRO A C 1
ATOM 1340 O O . PRO A 1 176 ? -5.984 4.766 13.609 1 94 176 PRO A O 1
ATOM 1343 N N . THR A 1 177 ? -7.82 6.043 13.852 1 91.88 177 THR A N 1
ATOM 1344 C CA . THR A 1 177 ? -8.336 5.156 14.883 1 91.88 177 THR A CA 1
ATOM 1345 C C . THR A 1 177 ? -9.648 4.512 14.43 1 91.88 177 THR A C 1
ATOM 1347 O O . THR A 1 177 ? -10.359 3.912 15.242 1 91.88 177 THR A O 1
ATOM 1350 N N . ALA A 1 178 ? -9.953 4.629 13.172 1 86.44 178 ALA A N 1
ATOM 1351 C CA . ALA A 1 178 ? -11.242 4.18 12.656 1 86.44 178 ALA A CA 1
ATOM 1352 C C . ALA A 1 178 ? -11.438 2.684 12.906 1 86.44 178 ALA A C 1
ATOM 1354 O O . ALA A 1 178 ? -12.547 2.24 13.219 1 86.44 178 ALA A O 1
ATOM 1355 N N . ALA A 1 179 ? -10.398 1.905 12.852 1 85.19 179 ALA A N 1
ATOM 1356 C CA . ALA A 1 179 ? -10.508 0.451 12.938 1 85.19 179 ALA A CA 1
ATOM 1357 C C . ALA A 1 179 ? -10.242 -0.031 14.359 1 85.19 179 ALA A C 1
ATOM 1359 O O . ALA A 1 179 ? -10.133 -1.234 14.609 1 85.19 179 ALA A O 1
ATOM 1360 N N . LEU A 1 180 ? -10.164 0.883 15.305 1 88.19 180 LEU A N 1
ATOM 1361 C CA . LEU A 1 180 ? -9.758 0.528 16.656 1 88.19 180 LEU A CA 1
ATOM 1362 C C . LEU A 1 180 ? -10.898 0.75 17.641 1 88.19 180 LEU A C 1
ATOM 1364 O O . LEU A 1 180 ? -11.727 1.646 17.453 1 88.19 180 LEU A O 1
ATOM 1368 N N . ASP A 1 181 ? -10.922 -0.115 18.656 1 88.94 181 ASP A N 1
ATOM 1369 C CA . ASP A 1 181 ? -11.836 0.151 19.75 1 88.94 181 ASP A CA 1
ATOM 1370 C C . ASP A 1 181 ? -11.352 1.322 20.609 1 88.94 181 ASP A C 1
ATOM 1372 O O . ASP A 1 181 ? -10.273 1.866 20.359 1 88.94 181 ASP A O 1
ATOM 1376 N N . SER A 1 182 ? -12.227 1.71 21.562 1 91.31 182 SER A N 1
ATOM 1377 C CA . SER A 1 182 ? -11.961 2.914 22.344 1 91.31 182 SER A CA 1
ATOM 1378 C C . SER A 1 182 ? -10.648 2.803 23.109 1 91.31 182 SER A C 1
ATOM 1380 O O . SER A 1 182 ? -9.867 3.756 23.156 1 91.31 182 SER A O 1
ATOM 1382 N N . GLU A 1 183 ? -10.469 1.682 23.656 1 90.25 183 GLU A N 1
ATOM 1383 C CA . GLU A 1 183 ? -9.25 1.486 24.438 1 90.25 183 GLU A CA 1
ATOM 1384 C C . GLU A 1 183 ? -8.008 1.624 23.562 1 90.25 183 GLU A C 1
ATOM 1386 O O . GLU A 1 183 ? -7.094 2.383 23.891 1 90.25 183 GLU A O 1
ATOM 1391 N N . ARG A 1 184 ? -7.969 0.995 22.469 1 87.62 184 ARG A N 1
ATOM 1392 C CA . ARG A 1 184 ? -6.812 1.023 21.578 1 87.62 184 ARG A CA 1
ATOM 1393 C C . ARG A 1 184 ? -6.664 2.391 20.922 1 87.62 184 ARG A C 1
ATOM 1395 O O . ARG A 1 184 ? -5.547 2.857 20.703 1 87.62 184 ARG A O 1
ATOM 1402 N N . ALA A 1 185 ? -7.793 2.928 20.578 1 91.5 185 ALA A N 1
ATOM 1403 C CA . ALA A 1 185 ? -7.762 4.281 20.031 1 91.5 185 ALA A CA 1
ATOM 1404 C C . ALA A 1 185 ? -7.086 5.25 21 1 91.5 185 ALA A C 1
ATOM 1406 O O . ALA A 1 185 ? -6.273 6.082 20.594 1 91.5 185 ALA A O 1
ATOM 1407 N N . GLY A 1 186 ? -7.434 5.074 22.219 1 91.38 186 GLY A N 1
ATOM 1408 C CA . GLY A 1 186 ? -6.805 5.891 23.234 1 91.38 186 GLY A CA 1
ATOM 1409 C C . GLY A 1 186 ? -5.301 5.695 23.312 1 91.38 186 GLY A C 1
ATOM 1410 O O . GLY A 1 186 ? -4.547 6.668 23.406 1 91.38 186 GLY A O 1
ATOM 1411 N N . ILE A 1 187 ? -4.926 4.484 23.219 1 87.12 187 ILE A N 1
ATOM 1412 C CA . ILE A 1 187 ? -3.51 4.148 23.281 1 87.12 187 ILE A CA 1
ATOM 1413 C C . ILE A 1 187 ? -2.77 4.797 22.109 1 87.12 187 ILE A C 1
ATOM 1415 O O . ILE A 1 187 ? -1.706 5.391 22.297 1 87.12 187 ILE A O 1
ATOM 1419 N N . VAL A 1 188 ? -3.336 4.719 21 1 89.31 188 VAL A N 1
ATOM 1420 C CA . VAL A 1 188 ? -2.719 5.266 19.781 1 89.31 188 VAL A CA 1
ATOM 1421 C C . VAL A 1 188 ? -2.613 6.785 19.906 1 89.31 188 VAL A C 1
ATOM 1423 O O . VAL A 1 188 ? -1.559 7.363 19.625 1 89.31 188 VAL A O 1
ATOM 1426 N N . MET A 1 189 ? -3.648 7.41 20.312 1 94.31 189 MET A N 1
ATOM 1427 C CA . MET A 1 189 ? -3.629 8.867 20.438 1 94.31 189 MET A CA 1
ATOM 1428 C C . MET A 1 189 ? -2.641 9.305 21.516 1 94.31 189 MET A C 1
ATOM 1430 O O . MET A 1 189 ? -1.966 10.328 21.359 1 94.31 189 MET A O 1
ATOM 1434 N N . ASP A 1 190 ? -2.564 8.57 22.516 1 93.5 190 ASP A N 1
ATOM 1435 C CA . ASP A 1 190 ? -1.598 8.891 23.562 1 93.5 190 ASP A CA 1
ATOM 1436 C C . ASP A 1 190 ? -0.166 8.773 23.047 1 93.5 190 ASP A C 1
ATOM 1438 O O . ASP A 1 190 ? 0.694 9.586 23.406 1 93.5 190 ASP A O 1
ATOM 1442 N N . LEU A 1 191 ? -0.021 7.789 22.25 1 89.19 191 LEU A N 1
ATOM 1443 C CA . LEU A 1 191 ? 1.292 7.648 21.625 1 89.19 191 LEU A CA 1
ATOM 1444 C C . LEU A 1 191 ? 1.604 8.844 20.734 1 89.19 191 LEU A C 1
ATOM 1446 O O . LEU A 1 191 ? 2.697 9.406 20.797 1 89.19 191 LEU A O 1
ATOM 1450 N N . LEU A 1 192 ? 0.692 9.219 19.953 1 94.38 192 LEU A N 1
ATOM 1451 C CA . LEU 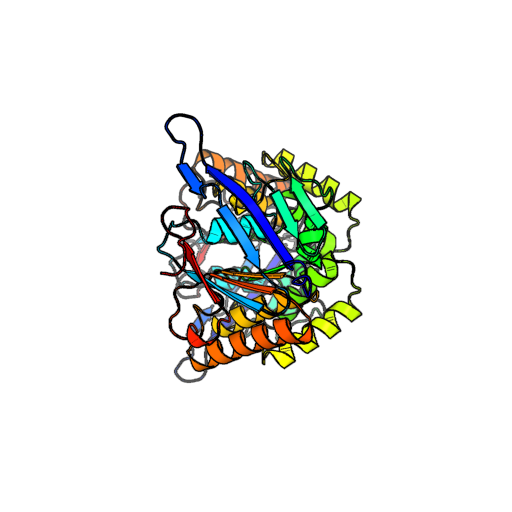A 1 192 ? 0.896 10.344 19.047 1 94.38 192 LEU A CA 1
ATOM 1452 C C . LEU A 1 192 ? 1.143 11.633 19.844 1 94.38 192 LEU A C 1
ATOM 1454 O O . LEU A 1 192 ? 1.985 12.445 19.453 1 94.38 192 LEU A O 1
ATOM 1458 N N . ARG A 1 193 ? 0.485 11.781 20.906 1 95.69 193 ARG A N 1
ATOM 1459 C CA . ARG A 1 193 ? 0.694 12.93 21.781 1 95.69 193 ARG A CA 1
ATOM 1460 C C . ARG A 1 193 ? 2.094 12.914 22.375 1 95.69 193 ARG A C 1
ATOM 1462 O O . ARG A 1 193 ? 2.752 13.953 22.469 1 95.69 193 ARG A O 1
ATOM 1469 N N . LYS A 1 194 ? 2.447 11.805 22.828 1 93.5 194 LYS A N 1
ATOM 1470 C CA . LYS A 1 194 ? 3.791 11.656 23.375 1 93.5 194 LYS A CA 1
ATOM 1471 C C . LYS A 1 194 ? 4.855 12.039 22.359 1 93.5 194 LYS A C 1
ATOM 1473 O O . LYS A 1 194 ? 5.793 12.773 22.672 1 93.5 194 LYS A O 1
ATOM 1478 N N . VAL A 1 195 ? 4.691 11.523 21.141 1 91.75 195 VAL A N 1
ATOM 1479 C CA . VAL A 1 195 ? 5.621 11.859 20.062 1 91.75 195 VAL A CA 1
ATOM 1480 C C . VAL A 1 195 ? 5.621 13.367 19.828 1 91.75 195 VAL A C 1
ATOM 1482 O O . VAL A 1 195 ? 6.684 13.977 19.688 1 91.75 195 VAL A O 1
ATOM 1485 N N . ALA A 1 196 ? 4.492 13.953 19.812 1 94.06 196 ALA A N 1
ATOM 1486 C CA . ALA A 1 196 ? 4.375 15.398 19.609 1 94.06 196 ALA A CA 1
ATOM 1487 C C . ALA A 1 196 ? 5.145 16.172 20.688 1 94.06 196 ALA A C 1
ATOM 1489 O O . ALA A 1 196 ? 5.965 17.031 20.375 1 94.06 196 ALA A O 1
ATOM 1490 N N . ARG A 1 197 ? 4.988 15.789 21.875 1 93.81 197 ARG A N 1
ATOM 1491 C CA . ARG A 1 197 ? 5.535 16.531 23 1 93.81 197 ARG A CA 1
ATOM 1492 C C . ARG A 1 197 ? 7.031 16.281 23.156 1 93.81 197 ARG A C 1
ATOM 1494 O O . ARG A 1 197 ? 7.809 17.219 23.328 1 93.81 197 ARG A O 1
ATOM 1501 N N . GLU A 1 198 ? 7.379 15.078 23.031 1 92.75 198 GLU A N 1
ATOM 1502 C CA . GLU A 1 198 ? 8.766 14.719 23.328 1 92.75 198 GLU A CA 1
ATOM 1503 C C . GLU A 1 198 ? 9.68 15.055 22.156 1 92.75 198 GLU A C 1
ATOM 1505 O O . GLU A 1 198 ? 10.844 15.398 22.344 1 92.75 198 GLU A O 1
ATOM 1510 N N . GLN A 1 199 ? 9.148 14.984 21.016 1 91.25 199 GLN A N 1
ATOM 1511 C CA . GLN A 1 199 ? 9.984 15.203 19.844 1 91.25 199 GLN A CA 1
ATOM 1512 C C . GLN A 1 199 ? 9.703 16.562 19.203 1 91.25 199 GLN A C 1
ATOM 1514 O O . GLN A 1 199 ? 10.359 16.953 18.234 1 91.25 199 GLN A O 1
ATOM 1519 N N . GLY A 1 200 ? 8.766 17.297 19.766 1 93.75 200 GLY A N 1
ATOM 1520 C CA . GLY A 1 200 ? 8.398 18.578 19.203 1 93.75 200 GLY A CA 1
ATOM 1521 C C . GLY A 1 200 ? 7.742 18.484 17.844 1 93.75 200 GLY A C 1
ATOM 1522 O O . GLY A 1 200 ? 7.914 19.359 17 1 93.75 200 GLY A O 1
ATOM 1523 N N . ALA A 1 201 ? 7.105 17.391 17.578 1 96.12 201 ALA A N 1
ATOM 1524 C CA . ALA A 1 201 ? 6.418 17.188 16.312 1 96.12 201 ALA A CA 1
ATOM 1525 C C . ALA A 1 201 ? 4.992 17.719 16.359 1 96.12 201 ALA A C 1
ATOM 1527 O O . ALA A 1 201 ? 4.441 17.938 17.438 1 96.12 201 ALA A O 1
ATOM 1528 N N . SER A 1 202 ? 4.41 18.047 15.25 1 97.5 202 SER A N 1
ATOM 1529 C CA . SER A 1 202 ? 2.988 18.359 15.141 1 97.5 202 SER A CA 1
ATOM 1530 C C . SER A 1 202 ? 2.207 17.188 14.547 1 97.5 202 SER A C 1
ATOM 1532 O O . SER A 1 202 ? 2.684 16.516 13.633 1 97.5 202 SER A O 1
ATOM 1534 N N . VAL A 1 203 ? 1.055 16.953 15.141 1 98 203 VAL A N 1
ATOM 1535 C CA . VAL A 1 203 ? 0.171 15.891 14.656 1 98 203 VAL A CA 1
ATOM 1536 C C . VAL A 1 203 ? -1.158 16.5 14.211 1 98 203 VAL A C 1
ATOM 1538 O O . VAL A 1 203 ? -1.812 17.219 14.969 1 98 203 VAL A O 1
ATOM 1541 N N . ILE A 1 204 ? -1.484 16.281 12.984 1 97.88 204 ILE A N 1
ATOM 1542 C CA . ILE A 1 204 ? -2.768 16.719 12.445 1 97.88 204 ILE A CA 1
ATOM 1543 C C . ILE A 1 204 ? -3.635 15.5 12.125 1 97.88 204 ILE A C 1
ATOM 1545 O O . ILE A 1 204 ? -3.254 14.656 11.312 1 97.88 204 ILE A O 1
ATOM 1549 N N . VAL A 1 205 ? -4.824 15.469 12.75 1 97.5 205 VAL A N 1
ATOM 1550 C CA . VAL A 1 205 ? -5.695 14.305 12.625 1 97.5 205 VAL A CA 1
ATOM 1551 C C . VAL A 1 205 ? -7.039 14.719 12.031 1 97.5 205 VAL A C 1
ATOM 1553 O O . VAL A 1 205 ? -7.723 15.586 12.578 1 97.5 205 VAL A O 1
ATOM 1556 N N . VAL A 1 206 ? -7.324 14.164 10.906 1 96.12 206 VAL A N 1
ATOM 1557 C CA . VAL A 1 206 ? -8.68 14.242 10.367 1 96.12 206 VAL A CA 1
ATOM 1558 C C . VAL A 1 206 ? -9.523 13.102 10.914 1 96.12 206 VAL A C 1
ATOM 1560 O O . VAL A 1 206 ? -9.148 11.93 10.805 1 96.12 206 VAL A O 1
ATOM 1563 N N . THR A 1 207 ? -10.648 13.453 11.516 1 93.81 207 THR A N 1
ATOM 1564 C CA . THR A 1 207 ? -11.422 12.367 12.102 1 93.81 207 THR A CA 1
ATOM 1565 C C . THR A 1 207 ? -12.859 12.812 12.359 1 93.81 207 THR A C 1
ATOM 1567 O O . THR A 1 207 ? -13.148 14.008 12.445 1 93.81 207 THR A O 1
ATOM 1570 N N . HIS A 1 208 ? -13.633 11.883 12.367 1 89.31 208 HIS A N 1
ATOM 1571 C CA . HIS A 1 208 ? -14.984 12.055 12.883 1 89.31 208 HIS A CA 1
ATOM 1572 C C . HIS A 1 208 ? -15.203 11.219 14.141 1 89.31 208 HIS A C 1
ATOM 1574 O O . HIS A 1 208 ? -16.328 11.094 14.617 1 89.31 208 HIS A O 1
ATOM 1580 N N . ASP A 1 209 ? -14.156 10.68 14.609 1 89.19 209 ASP A N 1
ATOM 1581 C CA . ASP A 1 209 ? -14.227 9.727 15.711 1 89.19 209 ASP A CA 1
ATOM 1582 C C . ASP A 1 209 ? -14.406 10.438 17.047 1 89.19 209 ASP A C 1
ATOM 1584 O O . ASP A 1 209 ? -13.469 11.031 17.578 1 89.19 209 ASP A O 1
ATOM 1588 N N . GLU A 1 210 ? -15.477 10.227 17.688 1 87.56 210 GLU A N 1
ATOM 1589 C CA . GLU A 1 210 ? -15.797 10.898 18.953 1 87.56 210 GLU A CA 1
ATOM 1590 C C . GLU A 1 210 ? -14.922 10.383 20.094 1 87.56 210 GLU A C 1
ATOM 1592 O O . GLU A 1 210 ? -14.688 11.094 21.062 1 87.56 210 GLU A O 1
ATOM 1597 N N . LYS A 1 211 ? -14.43 9.133 19.984 1 89.44 211 LYS A N 1
ATOM 1598 C CA . LYS A 1 211 ? -13.656 8.477 21.031 1 89.44 211 LYS A CA 1
ATOM 1599 C C . LYS A 1 211 ? -12.391 9.258 21.359 1 89.44 211 LYS A C 1
ATOM 1601 O O . LYS A 1 211 ? -11.812 9.102 22.438 1 89.44 211 LYS A O 1
ATOM 1606 N N . ILE A 1 212 ? -11.969 10.117 20.391 1 91.62 212 ILE A N 1
ATOM 1607 C CA . ILE A 1 212 ? -10.641 10.688 20.578 1 91.62 212 ILE A CA 1
ATOM 1608 C C . ILE A 1 212 ? -10.734 12.211 20.641 1 91.62 212 ILE A C 1
ATOM 1610 O O . ILE A 1 212 ? -9.711 12.898 20.641 1 91.62 212 ILE A O 1
ATOM 1614 N N . MET A 1 213 ? -11.859 12.789 20.781 1 91.25 213 MET A N 1
ATOM 1615 C CA . MET A 1 213 ? -12.078 14.227 20.734 1 91.25 213 MET A CA 1
ATOM 1616 C C . MET A 1 213 ? -11.391 14.938 21.891 1 91.25 213 MET A C 1
ATOM 1618 O O . MET A 1 213 ? -10.898 16.047 21.75 1 91.25 213 MET A O 1
ATOM 1622 N N . ALA A 1 214 ? -11.289 14.297 22.969 1 92.38 214 ALA A N 1
ATOM 1623 C CA . ALA A 1 214 ? -10.758 14.898 24.188 1 92.38 214 ALA A CA 1
ATOM 1624 C C . ALA A 1 214 ? -9.234 14.938 24.172 1 92.38 214 ALA A C 1
ATOM 1626 O O . ALA A 1 214 ? -8.609 15.555 25.031 1 92.38 214 ALA A O 1
ATOM 1627 N N . ARG A 1 215 ? -8.664 14.461 23.156 1 93.56 215 ARG A N 1
ATOM 1628 C CA . ARG A 1 215 ? -7.215 14.281 23.172 1 93.56 215 ARG A CA 1
ATOM 1629 C C . ARG A 1 215 ? -6.527 15.297 22.266 1 93.56 215 ARG A C 1
ATOM 1631 O O . ARG A 1 215 ? -5.312 15.242 22.078 1 93.56 215 ARG A O 1
ATOM 1638 N N . PHE A 1 216 ? -7.289 16.188 21.766 1 95.88 216 PHE A N 1
ATOM 1639 C CA . PHE A 1 216 ? -6.715 17.203 20.891 1 95.88 216 PHE A CA 1
ATOM 1640 C C . PHE A 1 216 ? -6.383 18.469 21.672 1 95.88 216 PHE A C 1
ATOM 1642 O O . PHE A 1 216 ? -7.121 18.844 22.578 1 95.88 216 PHE A O 1
ATOM 1649 N N . ASP A 1 217 ? -5.285 19.062 21.297 1 95.62 217 ASP A N 1
ATOM 1650 C CA . ASP A 1 217 ? -4.938 20.359 21.859 1 95.62 217 ASP A CA 1
ATOM 1651 C C . ASP A 1 217 ? -5.828 21.469 21.297 1 95.62 217 ASP A C 1
ATOM 1653 O O . ASP A 1 217 ? -6.09 22.453 21.969 1 95.62 217 ASP A O 1
ATOM 1657 N N . ALA A 1 218 ? -6.152 21.422 20.125 1 93.94 218 ALA A N 1
ATOM 1658 C CA . ALA A 1 218 ? -7.066 22.328 19.453 1 93.94 218 ALA A CA 1
ATOM 1659 C C . ALA A 1 218 ? -7.852 21.625 18.359 1 93.94 218 ALA A C 1
ATOM 1661 O O . ALA A 1 218 ? -7.406 20.609 17.828 1 93.94 218 ALA A O 1
ATOM 1662 N N . LEU A 1 219 ? -9.016 22.156 18.078 1 94.31 219 LEU A N 1
ATOM 1663 C CA . LEU A 1 219 ? -9.875 21.641 17.016 1 94.31 219 LEU A CA 1
ATOM 1664 C C . LEU A 1 219 ? -10.141 22.703 15.953 1 94.31 219 LEU A C 1
ATOM 1666 O O . LEU A 1 219 ? -10.375 23.859 16.281 1 94.31 219 LEU A O 1
ATOM 1670 N N . HIS A 1 220 ? -9.945 22.344 14.727 1 94.31 220 HIS A N 1
ATOM 1671 C CA . HIS A 1 220 ? -10.328 23.156 13.578 1 94.31 220 HIS A CA 1
ATOM 1672 C C . HIS A 1 220 ? -11.453 22.5 12.789 1 94.31 220 HIS A C 1
ATOM 1674 O O . HIS A 1 220 ? -11.508 21.281 12.672 1 94.31 220 HIS A O 1
ATOM 1680 N N . VAL A 1 221 ? -12.375 23.359 12.258 1 94.44 221 VAL A N 1
ATOM 1681 C CA . VAL A 1 221 ? -13.508 22.844 11.5 1 94.44 221 VAL A CA 1
ATOM 1682 C C . VAL A 1 221 ? -13.469 23.375 10.078 1 94.44 221 VAL A C 1
ATOM 1684 O O . VAL A 1 221 ? -13.32 24.578 9.859 1 94.44 221 VAL A O 1
ATOM 1687 N N . LEU A 1 222 ? -13.547 22.438 9.203 1 94.56 222 LEU A N 1
ATOM 1688 C CA . LEU A 1 222 ? -13.609 22.766 7.781 1 94.56 222 LEU A CA 1
ATOM 1689 C C . LEU A 1 222 ? -15.016 22.547 7.234 1 94.56 222 LEU A C 1
ATOM 1691 O O . LEU A 1 222 ? -15.602 21.469 7.441 1 94.56 222 LEU A O 1
ATOM 1695 N N . ARG A 1 223 ? -15.547 23.641 6.547 1 92.44 223 ARG A N 1
ATOM 1696 C CA . ARG A 1 223 ? -16.844 23.547 5.887 1 92.44 223 ARG A CA 1
ATOM 1697 C C . ARG A 1 223 ? -16.797 24.172 4.496 1 92.44 223 ARG A C 1
ATOM 1699 O O . ARG A 1 223 ? -16.438 25.344 4.344 1 92.44 223 ARG A O 1
ATOM 1706 N N . ASP A 1 224 ? -17.125 23.359 3.51 1 91.31 224 ASP A N 1
ATOM 1707 C CA . ASP A 1 224 ? -17.172 23.812 2.123 1 91.31 224 ASP A CA 1
ATOM 1708 C C . ASP A 1 224 ? -15.852 24.453 1.705 1 91.31 224 ASP A C 1
ATOM 1710 O O . ASP A 1 224 ? -15.844 25.516 1.075 1 91.31 224 ASP A O 1
ATOM 1714 N N . GLY A 1 225 ? -14.781 23.844 2.201 1 92.5 225 GLY A N 1
ATOM 1715 C CA . GLY A 1 225 ? -13.461 24.281 1.787 1 92.5 225 GLY A CA 1
ATOM 1716 C C . GLY A 1 225 ? -12.961 25.484 2.562 1 92.5 225 GLY A C 1
ATOM 1717 O O . GLY A 1 225 ? -11.945 26.094 2.195 1 92.5 225 GLY A O 1
ATOM 1718 N N . ILE A 1 226 ? -13.734 25.844 3.623 1 91.94 226 ILE A N 1
ATOM 1719 C CA . ILE A 1 226 ? -13.383 27.031 4.402 1 91.94 226 ILE A CA 1
ATOM 1720 C C . ILE A 1 226 ? -13.141 26.625 5.855 1 91.94 226 ILE A C 1
ATOM 1722 O O . ILE A 1 226 ? -13.898 25.844 6.43 1 91.94 226 ILE A O 1
ATOM 1726 N N . LEU A 1 227 ? -12.031 27.078 6.383 1 92.44 227 LEU A N 1
ATOM 1727 C CA . LEU A 1 227 ? -11.781 26.891 7.809 1 92.44 227 LEU A CA 1
ATOM 1728 C C . LEU A 1 227 ? -12.664 27.812 8.641 1 92.44 227 LEU A C 1
ATOM 1730 O O . LEU A 1 227 ? -12.594 29.047 8.492 1 92.44 227 LEU A O 1
ATOM 1734 N N . VAL A 1 228 ? -13.414 27.156 9.422 1 86.81 228 VAL A N 1
ATOM 1735 C CA . VAL A 1 228 ? -14.383 27.938 10.188 1 86.81 228 VAL A CA 1
ATOM 1736 C C . VAL A 1 228 ? -13.734 28.422 11.492 1 86.81 228 VAL A C 1
ATOM 1738 O O . VAL A 1 228 ? -12.961 27.688 12.109 1 86.81 228 VAL A O 1
ATOM 1741 N N . GLU A 1 229 ? -13.867 29.625 11.805 1 69.69 229 GLU A N 1
ATOM 1742 C CA . GLU A 1 229 ? -13.375 30.203 13.047 1 69.69 229 GLU A CA 1
ATOM 1743 C C . GLU A 1 229 ? -14.133 29.656 14.25 1 69.69 229 GLU A C 1
ATOM 1745 O O . GLU A 1 229 ? -15.32 29.312 14.141 1 69.69 229 GLU A O 1
ATOM 1750 N N . PRO A 1 230 ? -13.32 29.203 15.273 1 62.16 230 PRO A N 1
ATOM 1751 C CA . PRO A 1 230 ? -14.039 28.797 16.484 1 62.16 230 PRO A CA 1
ATOM 1752 C C . PRO A 1 230 ? -15.109 29.797 16.891 1 62.16 230 PRO A C 1
ATOM 1754 O O . PRO A 1 230 ? -14.953 31 16.688 1 62.16 230 PRO A O 1
ATOM 1757 N N . SER A 1 231 ? -16.375 29.375 16.969 1 46 231 SER A N 1
ATOM 1758 C CA . SER A 1 231 ? -17.328 30.312 17.562 1 46 231 SER A CA 1
ATOM 1759 C C . SER A 1 231 ? -16.844 30.797 18.922 1 46 231 SER A C 1
ATOM 1761 O O . SER A 1 231 ? -16.156 30.078 19.641 1 46 231 SER A O 1
ATOM 1763 N N . MET B 1 1 ? 10.938 -40.781 -25.516 1 39.59 1 MET B N 1
ATOM 1764 C CA . MET B 1 1 ? 10.008 -40.281 -24.5 1 39.59 1 MET B CA 1
ATOM 1765 C C . MET B 1 1 ? 10.391 -38.875 -24.031 1 39.59 1 MET B C 1
ATOM 1767 O O . MET B 1 1 ? 11.336 -38.719 -23.266 1 39.59 1 MET B O 1
ATOM 1771 N N . THR B 1 2 ? 10.359 -37.875 -24.844 1 45.41 2 THR B N 1
ATOM 1772 C CA . THR B 1 2 ? 10.859 -36.5 -24.656 1 45.41 2 THR B CA 1
ATOM 1773 C C . THR B 1 2 ? 10.422 -35.938 -23.312 1 45.41 2 THR B C 1
ATOM 1775 O O . THR B 1 2 ? 9.234 -35.938 -23 1 45.41 2 THR B O 1
ATOM 1778 N N . ALA B 1 3 ? 11.109 -36.094 -22.25 1 51.19 3 ALA B N 1
ATOM 1779 C CA . ALA B 1 3 ? 10.836 -35.75 -20.859 1 51.19 3 ALA B CA 1
ATOM 1780 C C . ALA B 1 3 ? 10.188 -34.375 -20.75 1 51.19 3 ALA B C 1
ATOM 1782 O O . ALA B 1 3 ? 10.672 -33.406 -21.344 1 51.19 3 ALA B O 1
ATOM 1783 N N . SER B 1 4 ? 8.875 -34.25 -20.641 1 62.22 4 SER B N 1
ATOM 1784 C CA . SER B 1 4 ? 8.203 -32.969 -20.453 1 62.22 4 SER B CA 1
ATOM 1785 C C . SER B 1 4 ? 8.992 -32.062 -19.516 1 62.22 4 SER B C 1
ATOM 1787 O O . SER B 1 4 ? 9.516 -32.531 -18.5 1 62.22 4 SER B O 1
ATOM 1789 N N . PRO B 1 5 ? 9.383 -30.844 -20.062 1 77.69 5 PRO B N 1
ATOM 1790 C CA . PRO B 1 5 ? 10.188 -29.953 -19.219 1 77.69 5 PRO B CA 1
ATOM 1791 C C . PRO B 1 5 ? 9.602 -29.766 -17.812 1 77.69 5 PRO B C 1
ATOM 1793 O O . PRO B 1 5 ? 8.391 -29.906 -17.625 1 77.69 5 PRO B O 1
ATOM 1796 N N . ALA B 1 6 ? 10.375 -29.875 -16.922 1 90.25 6 ALA B N 1
ATOM 1797 C CA . ALA B 1 6 ? 9.992 -29.688 -15.523 1 90.25 6 ALA B CA 1
ATOM 1798 C C . ALA B 1 6 ? 9.125 -28.438 -15.367 1 90.25 6 ALA B C 1
ATOM 1800 O O . ALA B 1 6 ? 9.383 -27.406 -16 1 90.25 6 ALA B O 1
ATOM 1801 N N . PRO B 1 7 ? 7.953 -28.562 -14.648 1 96.31 7 PRO B N 1
ATOM 1802 C CA . PRO B 1 7 ? 7.094 -27.391 -14.453 1 96.31 7 PRO B CA 1
ATOM 1803 C C . PRO B 1 7 ? 7.793 -26.266 -13.695 1 96.31 7 PRO B C 1
ATOM 1805 O O . PRO B 1 7 ? 8.695 -26.531 -12.898 1 96.31 7 PRO B O 1
ATOM 1808 N N . LEU B 1 8 ? 7.418 -25.109 -14.039 1 97.44 8 LEU B N 1
ATOM 1809 C CA . LEU B 1 8 ? 7.957 -23.953 -13.336 1 97.44 8 LEU B CA 1
ATOM 1810 C C . LEU B 1 8 ? 7.371 -23.844 -11.938 1 97.44 8 LEU B C 1
ATOM 1812 O O . LEU B 1 8 ? 8.062 -23.406 -11 1 97.44 8 LEU B O 1
ATOM 1816 N N . VAL B 1 9 ? 6.086 -24.203 -11.719 1 98 9 VAL B N 1
ATOM 1817 C CA . VAL B 1 9 ? 5.391 -24.266 -10.445 1 98 9 VAL B CA 1
ATOM 1818 C C . VAL B 1 9 ? 4.812 -25.656 -10.234 1 98 9 VAL B C 1
ATOM 1820 O O . VAL B 1 9 ? 4.09 -26.172 -11.086 1 98 9 VAL B O 1
ATOM 1823 N N . SER B 1 10 ? 5.156 -26.25 -9.117 1 98 10 SER B N 1
ATOM 1824 C CA . SER B 1 10 ? 4.637 -27.578 -8.797 1 98 10 SER B CA 1
ATOM 1825 C C . SER B 1 10 ? 4.121 -27.641 -7.363 1 98 10 SER B C 1
ATOM 1827 O O . SER B 1 10 ? 4.855 -27.344 -6.418 1 98 10 SER B O 1
ATOM 1829 N N . LEU B 1 11 ? 2.865 -27.906 -7.219 1 97.81 11 LEU B N 1
ATOM 1830 C CA . LEU B 1 11 ? 2.229 -28.172 -5.93 1 97.81 11 LEU B CA 1
ATOM 1831 C C . LEU B 1 11 ? 1.895 -29.641 -5.773 1 97.81 11 LEU B C 1
ATOM 1833 O O . LEU B 1 11 ? 1.339 -30.266 -6.688 1 97.81 11 LEU B O 1
ATOM 1837 N N . ARG B 1 12 ? 2.283 -30.188 -4.699 1 98.12 12 ARG B N 1
ATOM 1838 C CA . ARG B 1 12 ? 1.99 -31.594 -4.406 1 98.12 12 ARG B CA 1
ATOM 1839 C C . ARG B 1 12 ? 1.351 -31.734 -3.027 1 98.12 12 ARG B C 1
ATOM 1841 O O . ARG B 1 12 ? 2.02 -31.562 -2.006 1 98.12 12 ARG B O 1
ATOM 1848 N N . GLY B 1 13 ? 0.085 -32.062 -3.051 1 97.62 13 GLY B N 1
ATOM 1849 C CA . GLY B 1 13 ? -0.634 -32.312 -1.811 1 97.62 13 GLY B CA 1
ATOM 1850 C C . GLY B 1 13 ? -0.682 -31.078 -0.903 1 97.62 13 GLY B C 1
ATOM 1851 O O . GLY B 1 13 ? -0.614 -31.219 0.321 1 97.62 13 GLY B O 1
ATOM 1852 N N . VAL B 1 14 ? -0.734 -29.953 -1.448 1 97.75 14 VAL B N 1
ATOM 1853 C CA . VAL B 1 14 ? -0.691 -28.719 -0.669 1 97.75 14 VAL B CA 1
ATOM 1854 C C . VAL B 1 14 ? -2.082 -28.406 -0.127 1 97.75 14 VAL B C 1
ATOM 1856 O O . VAL B 1 14 ? -3.076 -28.516 -0.85 1 97.75 14 VAL B O 1
ATOM 1859 N N . ALA B 1 15 ? -2.186 -28.094 1.126 1 97.69 15 ALA B N 1
ATOM 1860 C CA . ALA B 1 15 ? -3.455 -27.797 1.778 1 97.69 15 ALA B CA 1
ATOM 1861 C C . ALA B 1 15 ? -3.307 -26.625 2.742 1 97.69 15 ALA B C 1
ATOM 1863 O O . ALA B 1 15 ? -2.191 -26.266 3.135 1 97.69 15 ALA B O 1
ATOM 1864 N N . LYS B 1 16 ? -4.387 -26.016 3.053 1 97.12 16 LYS B N 1
ATOM 1865 C CA . LYS B 1 16 ? -4.402 -24.906 3.998 1 97.12 16 LYS B CA 1
ATOM 1866 C C . LYS B 1 16 ? -5.711 -24.875 4.781 1 97.12 16 LYS B C 1
ATOM 1868 O O . LYS B 1 16 ? -6.793 -24.969 4.199 1 97.12 16 LYS B O 1
ATOM 1873 N N . HIS B 1 17 ? -5.605 -24.781 6.016 1 94.94 17 HIS B N 1
ATOM 1874 C CA . HIS B 1 17 ? -6.762 -24.578 6.887 1 94.94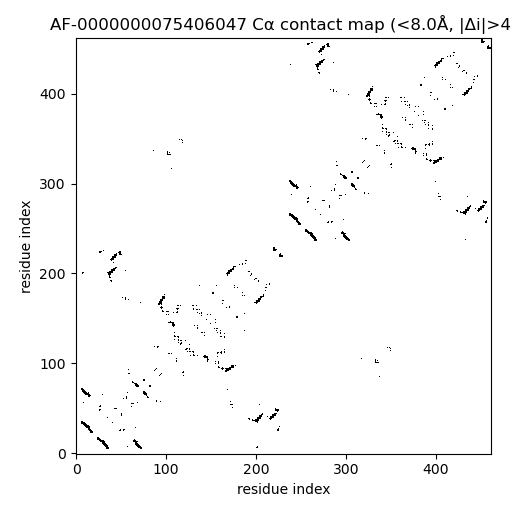 17 HIS B CA 1
ATOM 1875 C C . HIS B 1 17 ? -6.586 -23.359 7.773 1 94.94 17 HIS B C 1
ATOM 1877 O O . HIS B 1 17 ? -5.461 -22.906 7.996 1 94.94 17 HIS B O 1
ATOM 1883 N N . TYR B 1 18 ? -7.637 -22.75 8.125 1 89.81 18 TYR B N 1
ATOM 1884 C CA . TYR B 1 18 ? -7.652 -21.625 9.055 1 89.81 18 TYR B CA 1
ATOM 1885 C C . TYR B 1 18 ? -8.469 -21.969 10.297 1 89.81 18 TYR B C 1
ATOM 1887 O O . TYR B 1 18 ? -9.438 -22.719 10.227 1 89.81 18 TYR B O 1
ATOM 1895 N N . GLY B 1 19 ? -8.07 -21.312 11.383 1 85.81 19 GLY B N 1
ATOM 1896 C CA . GLY B 1 19 ? -8.789 -21.594 12.625 1 85.81 19 GLY B CA 1
ATOM 1897 C C . GLY B 1 19 ? -8.328 -22.859 13.305 1 85.81 19 GLY B C 1
ATOM 1898 O O . GLY B 1 19 ? -7.379 -23.5 12.859 1 85.81 19 GLY B O 1
ATOM 1899 N N . GLU B 1 20 ? -8.859 -23.078 14.539 1 86.5 20 GLU B N 1
ATOM 1900 C CA . GLU B 1 20 ? -8.523 -24.266 15.32 1 86.5 20 GLU B CA 1
ATOM 1901 C C . GLU B 1 20 ? -9.773 -24.922 15.898 1 86.5 20 GLU B C 1
ATOM 1903 O O . GLU B 1 20 ? -10.812 -24.281 16.031 1 86.5 20 GLU B O 1
ATOM 1908 N N . GLY B 1 21 ? -9.617 -26.219 16.125 1 86.12 21 GLY B N 1
ATOM 1909 C CA . GLY B 1 21 ? -10.695 -26.953 16.766 1 86.12 21 GLY B CA 1
ATOM 1910 C C . GLY B 1 21 ? -11.984 -26.953 15.961 1 86.12 21 GLY B C 1
ATOM 1911 O O . GLY B 1 21 ? -11.977 -27.281 14.773 1 86.12 21 GLY B O 1
ATOM 1912 N N . SER B 1 22 ? -13.133 -26.547 16.641 1 86.12 22 SER B N 1
ATOM 1913 C CA . SER B 1 22 ? -14.453 -26.547 16.016 1 86.12 22 SER B CA 1
ATOM 1914 C C . SER B 1 22 ? -14.594 -25.391 15.016 1 86.12 22 SER B C 1
ATOM 1916 O O . SER B 1 22 ? -15.469 -25.422 14.156 1 86.12 22 SER B O 1
ATOM 1918 N N . ALA B 1 23 ? -13.734 -24.422 15.016 1 85.75 23 ALA B N 1
ATOM 1919 C CA . ALA B 1 23 ? -13.805 -23.266 14.133 1 85.75 23 ALA B CA 1
ATOM 1920 C C . ALA B 1 23 ? -12.891 -23.438 12.922 1 85.75 23 ALA B C 1
ATOM 1922 O O . ALA B 1 23 ? -12.734 -22.531 12.109 1 85.75 23 ALA B O 1
ATOM 1923 N N . ARG B 1 24 ? -12.383 -24.734 12.789 1 88.94 24 ARG B N 1
ATOM 1924 C CA . ARG B 1 24 ? -11.453 -24.984 11.688 1 88.94 24 ARG B CA 1
ATOM 1925 C C . ARG B 1 24 ? -12.172 -24.984 10.344 1 88.94 24 ARG B C 1
ATOM 1927 O O . ARG B 1 24 ? -13.266 -25.547 10.219 1 88.94 24 ARG B O 1
ATOM 1934 N N . VAL B 1 25 ? -11.625 -24.234 9.336 1 89.25 25 VAL B N 1
ATOM 1935 C CA . VAL B 1 25 ? -12.117 -24.203 7.965 1 89.25 25 VAL B CA 1
ATOM 1936 C C . VAL B 1 25 ? -11.016 -24.656 7.008 1 89.25 25 VAL B C 1
ATOM 1938 O O . VAL B 1 25 ? -9.906 -24.109 7.027 1 89.25 25 VAL B O 1
ATOM 1941 N N . ASP B 1 26 ? -11.32 -25.641 6.258 1 91.94 26 ASP B N 1
ATOM 1942 C CA . ASP B 1 26 ? -10.383 -26.094 5.23 1 91.94 26 ASP B CA 1
ATOM 1943 C C . ASP B 1 26 ? -10.5 -25.25 3.969 1 91.94 26 ASP B C 1
ATOM 1945 O O . ASP B 1 26 ? -11.289 -25.562 3.074 1 91.94 26 ASP B O 1
ATOM 1949 N N . ALA B 1 27 ? -9.719 -24.266 3.92 1 92.12 27 ALA B N 1
ATOM 1950 C CA . ALA B 1 27 ? -9.766 -23.359 2.777 1 92.12 27 ALA B CA 1
ATOM 1951 C C . ALA B 1 27 ? -9.328 -24.062 1.497 1 92.12 27 ALA B C 1
ATOM 1953 O O . ALA B 1 27 ? -9.914 -23.844 0.433 1 92.12 27 ALA B O 1
ATOM 1954 N N . LEU B 1 28 ? -8.297 -24.906 1.614 1 95.94 28 LEU B N 1
ATOM 1955 C CA . LEU B 1 28 ? -7.809 -25.719 0.499 1 95.94 28 LEU B CA 1
ATOM 1956 C C . LEU B 1 28 ? -7.562 -27.156 0.932 1 95.94 28 LEU B C 1
ATOM 1958 O O . LEU B 1 28 ? -6.805 -27.406 1.872 1 95.94 28 LEU B O 1
ATOM 1962 N N . LYS B 1 29 ? -8.227 -28.031 0.308 1 95.75 29 LYS B N 1
ATOM 1963 C CA . LYS B 1 29 ? -7.906 -29.453 0.448 1 95.75 29 LYS B CA 1
ATOM 1964 C C . LYS B 1 29 ? -6.668 -29.828 -0.368 1 95.75 29 LYS B C 1
ATOM 1966 O O . LYS B 1 29 ? -6.234 -29.047 -1.225 1 95.75 29 LYS B O 1
ATOM 1971 N N . PRO B 1 30 ? -6.102 -30.938 0.017 1 96.06 30 PRO B N 1
ATOM 1972 C CA . PRO B 1 30 ? -4.859 -31.281 -0.675 1 96.06 30 PRO B CA 1
ATOM 1973 C C . PRO B 1 30 ? -4.992 -31.219 -2.195 1 96.06 30 PRO B C 1
ATOM 1975 O O . PRO B 1 30 ? -5.867 -31.875 -2.768 1 96.06 30 PRO B O 1
ATOM 1978 N N . LEU B 1 31 ? -4.125 -30.391 -2.771 1 94.69 31 LEU B N 1
ATOM 1979 C CA . LEU B 1 31 ? -4.234 -30.203 -4.215 1 94.69 31 LEU B CA 1
ATOM 1980 C C . LEU B 1 31 ? -2.883 -30.391 -4.891 1 94.69 31 LEU B C 1
ATOM 1982 O O . LEU B 1 31 ? -1.844 -30.062 -4.316 1 94.69 31 LEU B O 1
ATOM 1986 N N . ASP B 1 32 ? -2.941 -31.016 -6.094 1 96.06 32 ASP B N 1
ATOM 1987 C CA . ASP B 1 32 ? -1.814 -31.141 -7.016 1 96.06 32 ASP B CA 1
ATOM 1988 C C . ASP B 1 32 ? -1.993 -30.234 -8.227 1 96.06 32 ASP B C 1
ATOM 1990 O O . ASP B 1 32 ? -3.082 -30.156 -8.805 1 96.06 32 ASP B O 1
ATOM 1994 N N . MET B 1 33 ? -0.908 -29.516 -8.5 1 95.44 33 MET B N 1
ATOM 1995 C CA . MET B 1 33 ? -0.987 -28.609 -9.648 1 95.44 33 MET B CA 1
ATOM 1996 C C . MET B 1 33 ? 0.394 -28.375 -10.25 1 95.44 33 MET B C 1
ATOM 1998 O O . MET B 1 33 ? 1.373 -28.219 -9.523 1 95.44 33 MET B O 1
ATOM 2002 N N . ASP B 1 34 ? 0.458 -28.422 -11.555 1 96.19 34 ASP B N 1
ATOM 2003 C CA . ASP B 1 34 ? 1.675 -28.094 -12.297 1 96.19 34 ASP B CA 1
ATOM 2004 C C . ASP B 1 34 ? 1.423 -26.984 -13.312 1 96.19 34 ASP B C 1
ATOM 2006 O O . ASP B 1 34 ? 0.44 -27.031 -14.055 1 96.19 34 ASP B O 1
ATOM 2010 N N . ILE B 1 35 ? 2.283 -26 -13.289 1 96.19 35 ILE B N 1
ATOM 2011 C CA . ILE B 1 35 ? 2.227 -24.922 -14.258 1 96.19 35 ILE B CA 1
ATOM 2012 C C . ILE B 1 35 ? 3.551 -24.828 -15.016 1 96.19 35 ILE B C 1
ATOM 2014 O O . ILE B 1 35 ? 4.617 -24.719 -14.406 1 96.19 35 ILE B O 1
ATOM 2018 N N . GLN B 1 36 ? 3.459 -24.828 -16.297 1 96.25 36 GLN B N 1
ATOM 2019 C CA . GLN B 1 36 ? 4.648 -24.844 -17.141 1 96.25 36 GLN B CA 1
ATOM 2020 C C . GLN B 1 36 ? 5.164 -23.422 -17.391 1 96.25 36 GLN B C 1
ATOM 2022 O O . GLN B 1 36 ? 4.41 -22.453 -17.297 1 96.25 36 GLN B O 1
ATOM 2027 N N . ALA B 1 37 ? 6.469 -23.375 -17.703 1 96.19 37 ALA B N 1
ATOM 2028 C CA . ALA B 1 37 ? 7.055 -22.094 -18.125 1 96.19 37 ALA B CA 1
ATOM 2029 C C . ALA B 1 37 ? 6.418 -21.609 -19.422 1 96.19 37 ALA B C 1
ATOM 2031 O O . ALA B 1 37 ? 6.039 -22.406 -20.281 1 96.19 37 ALA B O 1
ATOM 2032 N N . GLY B 1 38 ? 6.23 -20.297 -19.484 1 96.06 38 GLY B N 1
ATOM 2033 C CA . GLY B 1 38 ? 5.773 -19.688 -20.719 1 96.06 38 GLY B CA 1
ATOM 2034 C C . GLY B 1 38 ? 4.27 -19.781 -20.906 1 96.06 38 GLY B C 1
ATOM 2035 O O . GLY B 1 38 ? 3.775 -19.672 -22.031 1 96.06 38 GLY B O 1
ATOM 2036 N N . THR B 1 39 ? 3.568 -20.031 -19.797 1 96.56 39 THR B N 1
ATOM 2037 C CA . THR B 1 39 ? 2.127 -20.188 -19.938 1 96.56 39 THR B CA 1
ATOM 2038 C C . THR B 1 39 ? 1.383 -19.141 -19.125 1 96.56 39 THR B C 1
ATOM 2040 O O . THR B 1 39 ? 1.934 -18.594 -18.156 1 96.56 39 THR B O 1
ATOM 2043 N N . VAL B 1 40 ? 0.189 -18.828 -19.562 1 97.38 40 VAL B N 1
ATOM 2044 C CA . VAL B 1 40 ? -0.772 -18 -18.828 1 97.38 40 VAL B CA 1
ATOM 2045 C C . VAL B 1 40 ? -1.991 -18.844 -18.453 1 97.38 40 VAL B C 1
ATOM 2047 O O . VAL B 1 40 ? -2.76 -19.266 -19.328 1 97.38 40 VAL B O 1
ATOM 2050 N N . ILE B 1 41 ? -2.117 -19.031 -17.141 1 96.69 41 ILE B N 1
ATOM 2051 C CA . ILE B 1 41 ? -3.154 -19.922 -16.625 1 96.69 41 ILE B CA 1
ATOM 2052 C C . ILE B 1 41 ? -4.223 -19.109 -15.906 1 96.69 41 ILE B C 1
ATOM 2054 O O . ILE B 1 41 ? -3.906 -18.172 -15.172 1 96.69 41 ILE B O 1
ATOM 2058 N N . GLY B 1 42 ? -5.5 -19.469 -16.172 1 96.38 42 GLY B N 1
ATOM 2059 C CA . GLY B 1 42 ? -6.613 -18.938 -15.414 1 96.38 42 GLY B CA 1
ATOM 2060 C C . GLY B 1 42 ? -7.086 -19.859 -14.312 1 96.38 42 GLY B C 1
ATOM 2061 O O . GLY B 1 42 ? -7.199 -21.078 -14.516 1 96.38 42 GLY B O 1
ATOM 2062 N N . LEU B 1 43 ? -7.242 -19.359 -13.172 1 95.75 43 LEU B N 1
ATOM 2063 C CA . LEU B 1 43 ? -7.852 -20.062 -12.055 1 95.75 43 LEU B CA 1
ATOM 2064 C C . LEU B 1 43 ? -9.234 -19.5 -11.742 1 95.75 43 LEU B C 1
ATOM 2066 O O . LEU B 1 43 ? -9.352 -18.375 -11.25 1 95.75 43 LEU B O 1
ATOM 2070 N N . LEU B 1 44 ? -10.258 -20.266 -11.953 1 94.75 44 LEU B N 1
ATOM 2071 C CA . LEU B 1 44 ? -11.648 -19.844 -11.812 1 94.75 44 LEU B CA 1
ATOM 2072 C C . LEU B 1 44 ? -12.312 -20.547 -10.641 1 94.75 44 LEU B C 1
ATOM 2074 O O . LEU B 1 44 ? -11.773 -21.516 -10.102 1 94.75 44 LEU B O 1
ATOM 2078 N N . GLY B 1 45 ? -13.484 -20.016 -10.25 1 91.38 45 GLY B N 1
ATOM 2079 C CA . GLY B 1 45 ? -14.258 -20.562 -9.148 1 91.38 45 GLY B CA 1
ATOM 2080 C C . GLY B 1 45 ? -15.055 -19.516 -8.398 1 91.38 45 GLY B C 1
ATOM 2081 O O . GLY B 1 45 ? -14.797 -18.312 -8.531 1 91.38 45 GLY B O 1
ATOM 2082 N N . PRO B 1 46 ? -15.992 -19.953 -7.629 1 90.81 46 PRO B N 1
ATOM 2083 C CA . PRO B 1 46 ? -16.812 -19 -6.875 1 90.81 46 PRO B CA 1
ATOM 2084 C C . PRO B 1 46 ? -16.031 -18.297 -5.77 1 90.81 46 PRO B C 1
ATOM 2086 O O . PRO B 1 46 ? -14.914 -18.703 -5.445 1 90.81 46 PRO B O 1
ATOM 2089 N N . SER B 1 47 ? -16.594 -17.188 -5.305 1 88.88 47 SER B N 1
ATOM 2090 C CA . SER B 1 47 ? -16 -16.516 -4.156 1 88.88 47 SER B CA 1
ATOM 2091 C C . SER B 1 47 ? -15.844 -17.469 -2.979 1 88.88 47 SER B C 1
ATOM 2093 O O . SER B 1 47 ? -16.734 -18.266 -2.693 1 88.88 47 SER B O 1
ATOM 2095 N N . GLY B 1 48 ? -14.719 -17.453 -2.42 1 87.62 48 GLY B N 1
ATOM 2096 C CA . GLY B 1 48 ? -14.484 -18.281 -1.247 1 87.62 48 GLY B CA 1
ATOM 2097 C C . GLY B 1 48 ? -14.008 -19.672 -1.591 1 87.62 48 GLY B C 1
ATOM 2098 O O . GLY B 1 48 ? -13.836 -20.516 -0.704 1 87.62 48 GLY B O 1
ATOM 2099 N N . SER B 1 49 ? -13.68 -19.891 -2.812 1 92 49 SER B N 1
ATOM 2100 C CA . SER B 1 49 ? -13.336 -21.234 -3.219 1 92 49 SER B CA 1
ATOM 2101 C C . SER B 1 49 ? -11.875 -21.562 -2.91 1 92 49 SER B C 1
ATOM 2103 O O . SER B 1 49 ? -11.453 -22.719 -2.975 1 92 49 SER B O 1
ATOM 2105 N N . GLY B 1 50 ? -11.078 -20.516 -2.613 1 92.75 50 GLY B N 1
ATOM 2106 C CA . GLY B 1 50 ? -9.688 -20.75 -2.248 1 92.75 50 GLY B CA 1
ATOM 2107 C C . GLY B 1 50 ? -8.703 -20.234 -3.283 1 92.75 50 GLY B C 1
ATOM 2108 O O . GLY B 1 50 ? -7.496 -20.453 -3.164 1 92.75 50 GLY B O 1
ATOM 2109 N N . LYS B 1 51 ? -9.164 -19.578 -4.273 1 94.56 51 LYS B N 1
ATOM 2110 C CA . LYS B 1 51 ? -8.32 -19.109 -5.375 1 94.56 51 LYS B CA 1
ATOM 2111 C C . LYS B 1 51 ? -7.199 -18.219 -4.867 1 94.56 51 LYS B C 1
ATOM 2113 O O . LYS B 1 51 ? -6.027 -18.422 -5.188 1 94.56 51 LYS B O 1
ATOM 2118 N N . SER B 1 52 ? -7.609 -17.203 -4.055 1 92.69 52 SER B N 1
ATOM 2119 C CA . SER B 1 52 ? -6.602 -16.297 -3.516 1 92.69 52 SER B CA 1
ATOM 2120 C C . SER B 1 52 ? -5.629 -17.031 -2.596 1 92.69 52 SER B C 1
ATOM 2122 O O . SER B 1 52 ? -4.449 -16.688 -2.531 1 92.69 52 SER B O 1
ATOM 2124 N N . THR B 1 53 ? -6.109 -18.031 -1.879 1 94.31 53 THR B N 1
ATOM 2125 C CA . THR B 1 53 ? -5.246 -18.859 -1.031 1 94.31 53 THR B CA 1
ATOM 2126 C C . THR B 1 53 ? -4.188 -19.578 -1.866 1 94.31 53 THR B C 1
ATOM 2128 O O . THR B 1 53 ? -3.014 -19.609 -1.495 1 94.31 53 THR B O 1
ATOM 2131 N N . VAL B 1 54 ? -4.602 -20.078 -3.012 1 96.62 54 VAL B N 1
ATOM 2132 C CA . VAL B 1 54 ? -3.656 -20.75 -3.896 1 96.62 54 VAL B CA 1
ATOM 2133 C C . VAL B 1 54 ? -2.557 -19.781 -4.316 1 96.62 54 VAL B C 1
ATOM 2135 O O . VAL B 1 54 ? -1.369 -20.109 -4.242 1 96.62 54 VAL B O 1
ATOM 2138 N N . LEU B 1 55 ? -2.959 -18.578 -4.758 1 96.75 55 LEU B N 1
ATOM 2139 C CA . LEU B 1 55 ? -1.986 -17.562 -5.164 1 96.75 55 LEU B CA 1
ATOM 2140 C C . LEU B 1 55 ? -1.02 -17.25 -4.023 1 96.75 55 LEU B C 1
ATOM 2142 O O . LEU B 1 55 ? 0.194 -17.188 -4.234 1 96.75 55 LEU B O 1
ATOM 2146 N N . ASN B 1 56 ? -1.519 -17.156 -2.852 1 96.19 56 ASN B N 1
ATOM 2147 C CA . ASN B 1 56 ? -0.702 -16.781 -1.701 1 96.19 56 ASN B CA 1
ATOM 2148 C C . ASN B 1 56 ? 0.234 -17.922 -1.287 1 96.19 56 ASN B C 1
ATOM 2150 O O . ASN B 1 56 ? 1.328 -17.672 -0.779 1 96.19 56 ASN B O 1
ATOM 2154 N N . LEU B 1 57 ? -0.166 -19.141 -1.501 1 97.19 57 LEU B N 1
ATOM 2155 C CA . LEU B 1 57 ? 0.704 -20.281 -1.243 1 97.19 57 LEU B CA 1
ATOM 2156 C C . LEU B 1 57 ? 1.866 -20.312 -2.229 1 97.19 57 LEU B C 1
ATOM 2158 O O . LEU B 1 57 ? 3.023 -20.438 -1.825 1 97.19 57 LEU B O 1
ATOM 2162 N N . ILE B 1 58 ? 1.505 -20.109 -3.475 1 97.56 58 ILE B N 1
ATOM 2163 C CA . ILE B 1 58 ? 2.539 -20.094 -4.5 1 97.56 58 ILE B CA 1
ATOM 2164 C C . ILE B 1 58 ? 3.498 -18.938 -4.246 1 97.56 58 ILE B C 1
ATOM 2166 O O . ILE B 1 58 ? 4.715 -19.078 -4.379 1 97.56 58 ILE B O 1
ATOM 2170 N N . GLY B 1 59 ? 2.979 -17.828 -3.807 1 97.44 59 GLY B N 1
ATOM 2171 C CA . GLY B 1 59 ? 3.756 -16.625 -3.572 1 97.44 59 GLY B CA 1
ATOM 2172 C C . GLY B 1 59 ? 4.539 -16.656 -2.273 1 97.44 59 GLY B C 1
ATOM 2173 O O . GLY B 1 59 ? 5.242 -15.703 -1.939 1 97.44 59 GLY B O 1
ATOM 2174 N N . ALA B 1 60 ? 4.371 -17.703 -1.525 1 97.06 60 ALA B N 1
ATOM 2175 C CA . ALA B 1 60 ? 5.027 -17.859 -0.232 1 97.06 60 ALA B CA 1
ATOM 2176 C C . ALA B 1 60 ? 4.645 -16.734 0.719 1 97.06 60 ALA B C 1
ATOM 2178 O O . ALA B 1 60 ? 5.473 -16.266 1.499 1 97.06 60 ALA B O 1
ATOM 2179 N N . ILE B 1 61 ? 3.506 -16.281 0.589 1 95.5 61 ILE B N 1
ATOM 2180 C CA . ILE B 1 61 ? 2.938 -15.289 1.497 1 95.5 61 ILE B CA 1
ATOM 2181 C C . ILE B 1 61 ? 2.266 -15.992 2.674 1 95.5 61 ILE B C 1
ATOM 2183 O O . ILE B 1 61 ? 2.309 -15.5 3.805 1 95.5 61 ILE B O 1
ATOM 2187 N N . VAL B 1 62 ? 1.655 -17.141 2.396 1 94.94 62 VAL B N 1
ATOM 2188 C CA . VAL B 1 62 ? 0.999 -17.984 3.391 1 94.94 62 VAL B CA 1
ATOM 2189 C C . VAL B 1 62 ? 1.666 -19.359 3.424 1 94.94 62 VAL B C 1
ATOM 2191 O O . VAL B 1 62 ? 1.979 -19.938 2.377 1 94.94 62 VAL B O 1
ATOM 2194 N N . GLU B 1 63 ? 1.911 -19.812 4.625 1 95.81 63 GLU B N 1
ATOM 2195 C CA . GLU B 1 63 ? 2.512 -21.125 4.781 1 95.81 63 GLU B CA 1
ATOM 2196 C C . GLU B 1 63 ? 1.459 -22.234 4.668 1 95.81 63 GLU B C 1
ATOM 2198 O O . GLU B 1 63 ? 0.419 -22.172 5.328 1 95.81 63 GLU B O 1
ATOM 2203 N N . PRO B 1 64 ? 1.763 -23.219 3.867 1 97.12 64 PRO B N 1
ATOM 2204 C CA . PRO B 1 64 ? 0.846 -24.359 3.822 1 97.12 64 PRO B CA 1
ATOM 2205 C C . PRO B 1 64 ? 0.844 -25.172 5.121 1 97.12 64 PRO B C 1
ATOM 2207 O O . PRO B 1 64 ? 1.74 -25 5.953 1 97.12 64 PRO B O 1
ATOM 2210 N N . ASP B 1 65 ? -0.192 -26 5.246 1 97.06 65 ASP B N 1
ATOM 2211 C CA . ASP B 1 65 ? -0.247 -26.891 6.398 1 97.06 65 ASP B CA 1
ATOM 2212 C C . ASP B 1 65 ? 0.344 -28.25 6.062 1 97.06 65 ASP B C 1
ATOM 2214 O O . ASP B 1 65 ? 0.688 -29.031 6.961 1 97.06 65 ASP B O 1
ATOM 2218 N N . GLN B 1 66 ? 0.408 -28.516 4.77 1 97.69 66 GLN B N 1
ATOM 2219 C CA . GLN B 1 66 ? 1.016 -29.766 4.312 1 97.69 66 GLN B CA 1
ATOM 2220 C C . GLN B 1 66 ? 1.383 -29.688 2.834 1 97.69 66 GLN B C 1
ATOM 2222 O O . GLN B 1 66 ? 1.014 -28.734 2.145 1 97.69 66 GLN B O 1
ATOM 2227 N N . GLY B 1 67 ? 2.227 -30.672 2.414 1 98.19 67 GLY B N 1
ATOM 2228 C CA . GLY B 1 67 ? 2.545 -30.828 1.004 1 98.19 67 GLY B CA 1
ATOM 2229 C C . GLY B 1 67 ? 3.932 -30.328 0.646 1 98.19 67 GLY B C 1
ATOM 2230 O O . GLY B 1 67 ? 4.824 -30.297 1.494 1 98.19 67 GLY B O 1
ATOM 2231 N N . ARG B 1 68 ? 4.031 -30.094 -0.691 1 98.44 68 ARG B N 1
ATOM 2232 C CA . ARG B 1 68 ? 5.312 -29.672 -1.244 1 98.44 68 ARG B CA 1
ATOM 2233 C C . ARG B 1 68 ? 5.113 -28.641 -2.35 1 98.44 68 ARG B C 1
ATOM 2235 O O . ARG B 1 68 ? 4.199 -28.766 -3.166 1 98.44 68 ARG B O 1
ATOM 2242 N N . ILE B 1 69 ? 5.953 -27.594 -2.309 1 98.25 69 ILE B N 1
ATOM 2243 C CA . ILE B 1 69 ? 5.93 -26.562 -3.338 1 98.25 69 ILE B CA 1
ATOM 2244 C C . ILE B 1 69 ? 7.312 -26.438 -3.975 1 98.25 69 ILE B C 1
ATOM 2246 O O . ILE B 1 69 ? 8.312 -26.25 -3.277 1 98.25 69 ILE B O 1
ATOM 2250 N N . ILE B 1 70 ? 7.363 -26.609 -5.273 1 98.06 70 ILE B N 1
ATOM 2251 C CA . ILE B 1 70 ? 8.578 -26.391 -6.051 1 98.06 70 ILE B CA 1
ATOM 2252 C C . ILE B 1 70 ? 8.375 -25.219 -7.012 1 98.06 70 ILE B C 1
ATOM 2254 O O . ILE B 1 70 ? 7.406 -25.188 -7.77 1 98.06 70 ILE B O 1
ATOM 2258 N N . LEU B 1 71 ? 9.25 -24.234 -6.926 1 97.62 71 LEU B N 1
ATOM 2259 C CA . LEU B 1 71 ? 9.219 -23.062 -7.793 1 97.62 71 LEU B CA 1
ATOM 2260 C C . LEU B 1 71 ? 10.531 -22.906 -8.555 1 97.62 71 LEU B C 1
ATOM 2262 O O . LEU B 1 71 ? 11.602 -22.844 -7.945 1 97.62 71 LEU B O 1
ATOM 2266 N N . ASP B 1 72 ? 10.367 -22.859 -9.859 1 95.62 72 ASP B N 1
ATOM 2267 C CA . ASP B 1 72 ? 11.531 -22.656 -10.719 1 95.62 72 ASP B CA 1
ATOM 2268 C C . ASP B 1 72 ? 12.648 -23.641 -10.367 1 95.62 72 ASP B C 1
ATOM 2270 O O . ASP B 1 72 ? 13.797 -23.234 -10.164 1 95.62 72 ASP B O 1
ATOM 2274 N N . GLY B 1 73 ? 12.281 -24.812 -10.125 1 94.69 73 GLY B N 1
ATOM 2275 C CA . GLY B 1 73 ? 13.219 -25.906 -9.922 1 94.69 73 GLY B CA 1
ATOM 2276 C C . GLY B 1 73 ? 13.711 -26.016 -8.484 1 94.69 73 GLY B C 1
ATOM 2277 O O . GLY B 1 73 ? 14.453 -26.922 -8.141 1 94.69 73 GLY B O 1
ATOM 2278 N N . GLU B 1 74 ? 13.32 -25.172 -7.617 1 95.62 74 GLU B N 1
ATOM 2279 C CA . GLU B 1 74 ? 13.75 -25.172 -6.223 1 95.62 74 GLU B CA 1
ATOM 2280 C C . GLU B 1 74 ? 12.602 -25.547 -5.289 1 95.62 74 GLU B C 1
ATOM 2282 O O . GLU B 1 74 ? 11.5 -25.016 -5.402 1 95.62 74 GLU B O 1
ATOM 2287 N N . THR B 1 75 ? 12.906 -26.516 -4.414 1 97.5 75 THR B N 1
ATOM 2288 C CA . THR B 1 75 ? 11.922 -26.828 -3.385 1 97.5 75 THR B CA 1
ATOM 2289 C C . THR B 1 75 ? 11.828 -25.703 -2.361 1 97.5 75 THR B C 1
ATOM 2291 O O . THR B 1 75 ? 12.75 -25.5 -1.569 1 97.5 75 THR B O 1
ATOM 2294 N N . VAL B 1 76 ? 10.719 -25.047 -2.363 1 97.75 76 VAL B N 1
ATOM 2295 C CA . VAL B 1 76 ? 10.531 -23.891 -1.497 1 97.75 76 VAL B CA 1
ATOM 2296 C C . VAL B 1 76 ? 9.859 -24.312 -0.195 1 97.75 76 VAL B C 1
ATOM 2298 O O . VAL B 1 76 ? 10.102 -23.719 0.859 1 97.75 76 VAL B O 1
ATOM 2301 N N . TYR B 1 77 ? 8.961 -25.281 -0.262 1 98.31 77 TYR B N 1
ATOM 2302 C CA . TYR B 1 77 ? 8.234 -25.812 0.882 1 98.31 77 TYR B CA 1
ATOM 2303 C C . TYR B 1 77 ? 8.156 -27.328 0.821 1 98.31 77 TYR B C 1
ATOM 2305 O O . TYR B 1 77 ? 7.84 -27.906 -0.226 1 98.31 77 TYR B O 1
ATOM 2313 N N . ASP B 1 78 ? 8.398 -27.938 1.842 1 98.38 78 ASP B N 1
ATOM 2314 C CA . ASP B 1 78 ? 8.289 -29.375 2.045 1 98.38 78 ASP B CA 1
ATOM 2315 C C . ASP B 1 78 ? 8.047 -29.703 3.518 1 98.38 78 ASP B C 1
ATOM 2317 O O . ASP B 1 78 ? 8.992 -30.016 4.25 1 98.38 78 ASP B O 1
ATOM 2321 N N . GLY B 1 79 ? 6.852 -29.672 3.924 1 96.62 79 GLY B N 1
ATOM 2322 C CA . GLY B 1 79 ? 6.523 -29.828 5.332 1 96.62 79 GLY B CA 1
ATOM 2323 C C . GLY B 1 79 ? 6.957 -28.641 6.176 1 96.62 79 GLY B C 1
ATOM 2324 O O . GLY B 1 79 ? 6.824 -28.656 7.398 1 96.62 79 GLY B O 1
ATOM 2325 N N . GLY B 1 80 ? 7.484 -27.75 5.637 1 96.44 80 GLY B N 1
ATOM 2326 C CA . GLY B 1 80 ? 7.996 -26.5 6.152 1 96.44 80 GLY B CA 1
ATOM 2327 C C . GLY B 1 80 ? 8.781 -25.703 5.125 1 96.44 80 GLY B C 1
ATOM 2328 O O . GLY B 1 80 ? 9.125 -26.234 4.059 1 96.44 80 GLY B O 1
ATOM 2329 N N . TRP B 1 81 ? 9.008 -24.469 5.406 1 96.12 81 TRP B N 1
ATOM 2330 C CA . TRP B 1 81 ? 9.781 -23.672 4.473 1 96.12 81 TRP B CA 1
ATOM 2331 C C . TRP B 1 81 ? 11.211 -24.203 4.352 1 96.12 81 TRP B C 1
ATOM 2333 O O . TRP B 1 81 ? 11.859 -24.484 5.355 1 96.12 81 TRP B O 1
ATOM 2343 N N . ARG B 1 82 ? 11.656 -24.297 3.148 1 96.06 82 ARG B N 1
ATOM 2344 C CA . ARG B 1 82 ? 13.008 -24.797 2.895 1 96.06 82 ARG B CA 1
ATOM 2345 C C . ARG B 1 82 ? 13.945 -23.656 2.531 1 96.06 82 ARG B C 1
ATOM 2347 O O . ARG B 1 82 ? 15.172 -23.812 2.584 1 96.06 82 ARG B O 1
ATOM 2354 N N . ARG B 1 83 ? 13.383 -22.5 2.219 1 91.38 83 ARG B N 1
ATOM 2355 C CA . ARG B 1 83 ? 14.172 -21.312 1.912 1 91.38 83 ARG B CA 1
ATOM 2356 C C . ARG B 1 83 ? 14.188 -20.344 3.096 1 91.38 83 ARG B C 1
ATOM 2358 O O . ARG B 1 83 ? 13.148 -20.094 3.707 1 91.38 83 ARG B O 1
ATOM 2365 N N . ARG B 1 84 ? 15.359 -19.859 3.434 1 85.12 84 ARG B N 1
ATOM 2366 C CA . ARG B 1 84 ? 15.5 -18.969 4.586 1 85.12 84 ARG B CA 1
ATOM 2367 C C . ARG B 1 84 ? 15.039 -17.562 4.25 1 85.12 84 ARG B C 1
ATOM 2369 O O . ARG B 1 84 ? 14.406 -16.891 5.07 1 85.12 84 ARG B O 1
ATOM 2376 N N . ASP B 1 85 ? 15.312 -17.188 3.041 1 92.75 85 ASP B N 1
ATOM 2377 C CA . ASP B 1 85 ? 14.992 -15.812 2.672 1 92.75 85 ASP B CA 1
ATOM 2378 C C . ASP B 1 85 ? 13.82 -15.766 1.695 1 92.75 85 ASP B C 1
ATOM 2380 O O . ASP B 1 85 ? 14.023 -15.617 0.487 1 92.75 85 ASP B O 1
ATOM 2384 N N . LEU B 1 86 ? 12.664 -15.852 2.227 1 94.75 86 LEU B N 1
ATOM 2385 C CA . LEU B 1 86 ? 11.453 -15.82 1.417 1 94.75 86 LEU B CA 1
ATOM 2386 C C . LEU B 1 86 ? 11.211 -14.422 0.853 1 94.75 86 LEU B C 1
ATOM 2388 O O . LEU B 1 86 ? 10.578 -14.273 -0.195 1 94.75 86 LEU B O 1
ATOM 2392 N N . ARG B 1 87 ? 11.727 -13.438 1.517 1 92.94 87 ARG B N 1
ATOM 2393 C CA . ARG B 1 87 ? 11.625 -12.078 0.998 1 92.94 87 ARG B CA 1
ATOM 2394 C C . ARG B 1 87 ? 12.32 -11.953 -0.354 1 92.94 87 ARG B C 1
ATOM 2396 O O . ARG B 1 87 ? 11.766 -11.375 -1.291 1 92.94 87 ARG B O 1
ATOM 2403 N N . ARG B 1 88 ? 13.453 -12.477 -0.401 1 93.81 88 ARG B N 1
ATOM 2404 C CA . ARG B 1 88 ? 14.211 -12.422 -1.647 1 93.81 88 ARG B CA 1
ATOM 2405 C C . ARG B 1 88 ? 13.5 -13.188 -2.756 1 93.81 88 ARG B C 1
ATOM 2407 O O . ARG B 1 88 ? 13.484 -12.758 -3.91 1 93.81 88 ARG B O 1
ATOM 2414 N N . LEU B 1 89 ? 12.938 -14.328 -2.357 1 96 89 LEU B N 1
ATOM 2415 C CA . LEU B 1 89 ? 12.141 -15.094 -3.307 1 96 89 LEU B CA 1
ATOM 2416 C C . LEU B 1 89 ? 11.008 -14.25 -3.875 1 96 89 LEU B C 1
ATOM 2418 O O . LEU B 1 89 ? 10.836 -14.172 -5.094 1 96 89 LEU B O 1
ATOM 2422 N N . ARG B 1 90 ? 10.281 -13.594 -3.062 1 96.62 90 ARG B N 1
ATOM 2423 C CA . ARG B 1 90 ? 9.133 -12.789 -3.467 1 96.62 90 ARG B CA 1
ATOM 2424 C C . ARG B 1 90 ? 9.57 -11.586 -4.293 1 96.62 90 ARG B C 1
ATOM 2426 O O . ARG B 1 90 ? 8.906 -11.219 -5.262 1 96.62 90 ARG B O 1
ATOM 2433 N N . LEU B 1 91 ? 10.711 -11.023 -3.988 1 94.38 91 LEU B N 1
ATOM 2434 C CA . LEU B 1 91 ? 11.18 -9.805 -4.648 1 94.38 91 LEU B CA 1
ATOM 2435 C C . LEU B 1 91 ? 11.781 -10.125 -6.012 1 94.38 91 LEU B C 1
ATOM 2437 O O . LEU B 1 91 ? 11.602 -9.359 -6.965 1 94.38 91 LEU B O 1
ATOM 2441 N N . GLU B 1 92 ? 12.375 -11.273 -6.113 1 93.69 92 GLU B N 1
ATOM 2442 C CA . GLU B 1 92 ? 13.18 -11.523 -7.305 1 93.69 92 GLU B CA 1
ATOM 2443 C C . GLU B 1 92 ? 12.453 -12.453 -8.273 1 93.69 92 GLU B C 1
ATOM 2445 O O . GLU B 1 92 ? 12.602 -12.328 -9.492 1 93.69 92 GLU B O 1
ATOM 2450 N N . LYS B 1 93 ? 11.688 -13.359 -7.738 1 95.56 93 LYS B N 1
ATOM 2451 C CA . LYS B 1 93 ? 11.195 -14.422 -8.609 1 95.56 93 LYS B CA 1
ATOM 2452 C C . LYS B 1 93 ? 9.688 -14.289 -8.844 1 95.56 93 LYS B C 1
ATOM 2454 O O . LYS B 1 93 ? 9.141 -14.906 -9.758 1 95.56 93 LYS B O 1
ATOM 2459 N N . ILE B 1 94 ? 9.07 -13.508 -8.016 1 97.62 94 ILE B N 1
ATOM 2460 C CA . ILE B 1 94 ? 7.613 -13.508 -8.086 1 97.62 94 ILE B CA 1
ATOM 2461 C C . ILE B 1 94 ? 7.109 -12.078 -8.25 1 97.62 94 ILE B C 1
ATOM 2463 O O . ILE B 1 94 ? 7.543 -11.172 -7.527 1 97.62 94 ILE B O 1
ATOM 2467 N N . GLY B 1 95 ? 6.277 -11.844 -9.188 1 97.62 95 GLY B N 1
ATOM 2468 C CA . GLY B 1 95 ? 5.523 -10.609 -9.344 1 97.62 95 GLY B CA 1
ATOM 2469 C C . GLY B 1 95 ? 4.082 -10.727 -8.883 1 97.62 95 GLY B C 1
ATOM 2470 O O . GLY B 1 95 ? 3.398 -11.695 -9.211 1 97.62 95 GLY B O 1
ATOM 2471 N N . PHE B 1 96 ? 3.662 -9.742 -8.156 1 97.19 96 PHE B N 1
ATOM 2472 C CA . PHE B 1 96 ? 2.314 -9.773 -7.598 1 97.19 96 PHE B CA 1
ATOM 2473 C C . PHE B 1 96 ? 1.462 -8.656 -8.18 1 97.19 96 PHE B C 1
ATOM 2475 O O . PHE B 1 96 ? 1.894 -7.5 -8.227 1 97.19 96 PHE B O 1
ATOM 2482 N N . ILE B 1 97 ? 0.337 -9.055 -8.578 1 95.31 97 ILE B N 1
ATOM 2483 C CA . ILE B 1 97 ? -0.713 -8.102 -8.922 1 95.31 97 ILE B CA 1
ATOM 2484 C C . ILE B 1 97 ? -1.947 -8.359 -8.062 1 95.31 97 ILE B C 1
ATOM 2486 O O . ILE B 1 97 ? -2.535 -9.445 -8.117 1 95.31 97 ILE B O 1
ATOM 2490 N N . PHE B 1 98 ? -2.318 -7.363 -7.262 1 91.88 98 PHE B N 1
ATOM 2491 C CA . PHE B 1 98 ? -3.432 -7.52 -6.332 1 91.88 98 PHE B CA 1
ATOM 2492 C C . PHE B 1 98 ? -4.676 -6.812 -6.855 1 91.88 98 PHE B C 1
ATOM 2494 O O . PHE B 1 98 ? -4.578 -5.918 -7.699 1 91.88 98 PHE B O 1
ATOM 2501 N N . GLN B 1 99 ? -5.762 -7.277 -6.293 1 82.19 99 GLN B N 1
ATOM 2502 C CA . GLN B 1 99 ? -7.035 -6.664 -6.648 1 82.19 99 GLN B CA 1
ATOM 2503 C C . GLN B 1 99 ? -7.031 -5.172 -6.328 1 82.19 99 GLN B C 1
ATOM 2505 O O . GLN B 1 99 ? -7.449 -4.352 -7.152 1 82.19 99 GLN B O 1
ATOM 2510 N N . PHE B 1 100 ? -6.535 -4.941 -5.129 1 86.81 100 PHE B N 1
ATOM 2511 C CA . PHE B 1 100 ? -6.25 -3.547 -4.805 1 86.81 100 PHE B CA 1
ATOM 2512 C C . PHE B 1 100 ? -4.824 -3.184 -5.195 1 86.81 100 PHE B C 1
ATOM 2514 O O . PHE B 1 100 ? -3.893 -3.953 -4.957 1 86.81 100 PHE B O 1
ATOM 2521 N N . HIS B 1 101 ? -4.656 -2.09 -5.918 1 90.31 101 HIS B N 1
ATOM 2522 C CA . HIS B 1 101 ? -3.371 -1.763 -6.523 1 90.31 101 HIS B CA 1
ATOM 2523 C C . HIS B 1 101 ? -2.271 -1.682 -5.469 1 90.31 101 HIS B C 1
ATOM 2525 O O . HIS B 1 101 ? -1.108 -1.974 -5.758 1 90.31 101 HIS B O 1
ATOM 2531 N N . ASN B 1 102 ? -2.648 -1.351 -4.25 1 91.75 102 ASN B N 1
ATOM 2532 C CA . ASN B 1 102 ? -1.736 -1.271 -3.113 1 91.75 102 ASN B CA 1
ATOM 2533 C C . ASN B 1 102 ? -0.531 -0.387 -3.422 1 91.75 102 ASN B C 1
ATOM 2535 O O . ASN B 1 102 ? 0.604 -0.746 -3.107 1 91.75 102 ASN B O 1
ATOM 2539 N N . LEU B 1 103 ? -0.792 0.669 -4.094 1 95.06 103 LEU B N 1
ATOM 2540 C CA . LEU B 1 103 ? 0.279 1.637 -4.309 1 95.06 103 LEU B CA 1
ATOM 2541 C C . LEU B 1 103 ? 0.567 2.42 -3.031 1 95.06 103 LEU B C 1
ATOM 2543 O O . LEU B 1 103 ? -0.344 2.701 -2.25 1 95.06 103 LEU B O 1
ATOM 2547 N N . ILE B 1 104 ? 1.793 2.752 -2.846 1 94.31 104 ILE B N 1
ATOM 2548 C CA . ILE B 1 104 ? 2.189 3.596 -1.723 1 94.31 104 ILE B CA 1
ATOM 2549 C C . ILE B 1 104 ? 1.77 5.039 -1.987 1 94.31 104 ILE B C 1
ATOM 2551 O O . ILE B 1 104 ? 2.279 5.684 -2.906 1 94.31 104 ILE B O 1
ATOM 2555 N N . PRO B 1 105 ? 0.995 5.625 -1.153 1 94 105 PRO B N 1
ATOM 2556 C CA . PRO B 1 105 ? 0.317 6.875 -1.492 1 94 105 PRO B CA 1
ATOM 2557 C C . PRO B 1 105 ? 1.257 8.078 -1.479 1 94 105 PRO B C 1
ATOM 2559 O O . PRO B 1 105 ? 0.94 9.125 -2.057 1 94 105 PRO B O 1
ATOM 2562 N N . PHE B 1 106 ? 2.377 8.031 -0.819 1 94.31 106 PHE B N 1
ATOM 2563 C CA . PHE B 1 106 ? 3.25 9.188 -0.699 1 94.31 106 PHE B CA 1
ATOM 2564 C C . PHE B 1 106 ? 4.465 9.047 -1.606 1 94.31 106 PHE B C 1
ATOM 2566 O O . PHE B 1 106 ? 5.461 9.758 -1.434 1 94.31 106 PHE B O 1
ATOM 2573 N N . LEU B 1 107 ? 4.363 8.102 -2.477 1 96.19 107 LEU B N 1
ATOM 2574 C CA . LEU B 1 107 ? 5.332 7.953 -3.557 1 96.19 107 LEU B CA 1
ATOM 2575 C C . LEU B 1 107 ? 4.68 8.219 -4.91 1 96.19 107 LEU B C 1
ATOM 2577 O O . LEU B 1 107 ? 3.498 7.934 -5.105 1 96.19 107 LEU B O 1
ATOM 2581 N N . THR B 1 108 ? 5.48 8.727 -5.797 1 97.25 108 THR B N 1
ATOM 2582 C CA . THR B 1 108 ? 4.984 8.945 -7.152 1 97.25 108 THR B CA 1
ATOM 2583 C C . THR B 1 108 ? 4.758 7.617 -7.867 1 97.25 108 THR B C 1
ATOM 2585 O O . THR B 1 108 ? 5.156 6.562 -7.363 1 97.25 108 THR B O 1
ATOM 2588 N N . ILE B 1 109 ? 4.172 7.738 -8.992 1 97.75 109 ILE B N 1
ATOM 2589 C CA . ILE B 1 109 ? 3.926 6.582 -9.852 1 97.75 109 ILE B CA 1
ATOM 2590 C C . ILE B 1 109 ? 5.246 5.883 -10.164 1 97.75 109 ILE B C 1
ATOM 2592 O O . ILE B 1 109 ? 5.363 4.664 -10 1 97.75 109 ILE B O 1
ATOM 2596 N N . SER B 1 110 ? 6.195 6.637 -10.578 1 98.06 110 SER B N 1
ATOM 2597 C CA . SER B 1 110 ? 7.496 6.066 -10.898 1 98.06 110 SER B CA 1
ATOM 2598 C C . SER B 1 110 ? 8.148 5.449 -9.664 1 98.06 110 SER B C 1
ATOM 2600 O O . SER B 1 110 ? 8.688 4.344 -9.734 1 98.06 110 SER B O 1
ATOM 2602 N N . GLU B 1 111 ? 8.047 6.125 -8.578 1 96.81 111 GLU B N 1
ATOM 2603 C CA . GLU B 1 111 ? 8.672 5.668 -7.344 1 96.81 111 GLU B CA 1
ATOM 2604 C C . GLU B 1 111 ? 8.031 4.379 -6.836 1 96.81 111 GLU B C 1
ATOM 2606 O O . GLU B 1 111 ? 8.695 3.541 -6.23 1 96.81 111 GLU B O 1
ATOM 2611 N N . ASN B 1 112 ? 6.777 4.215 -7.055 1 97.81 112 ASN B N 1
ATOM 2612 C CA . ASN B 1 112 ? 6.086 2.988 -6.672 1 97.81 112 ASN B CA 1
ATOM 2613 C C . ASN B 1 112 ? 6.66 1.771 -7.387 1 97.81 112 ASN B C 1
ATOM 2615 O O . ASN B 1 112 ? 6.637 0.661 -6.852 1 97.81 112 ASN B O 1
ATOM 2619 N N . ILE B 1 113 ? 7.156 1.983 -8.539 1 98 113 ILE B N 1
ATOM 2620 C CA . ILE B 1 113 ? 7.805 0.907 -9.281 1 98 113 ILE B CA 1
ATOM 2621 C C . ILE B 1 113 ? 9.234 0.729 -8.789 1 98 113 ILE B C 1
ATOM 2623 O O . ILE B 1 113 ? 9.695 -0.398 -8.578 1 98 113 ILE B O 1
ATOM 2627 N N . GLU B 1 114 ? 9.852 1.818 -8.5 1 97.5 114 GLU B N 1
ATOM 2628 C CA . GLU B 1 114 ? 11.266 1.801 -8.117 1 97.5 114 GLU B CA 1
ATOM 2629 C C . GLU B 1 114 ? 11.453 1.113 -6.766 1 97.5 114 GLU B C 1
ATOM 2631 O O . GLU B 1 114 ? 12.531 0.588 -6.48 1 97.5 114 GLU B O 1
ATOM 2636 N N . VAL B 1 115 ? 10.453 1.09 -6 1 96 115 VAL B N 1
ATOM 2637 C CA . VAL B 1 115 ? 10.562 0.593 -4.633 1 96 115 VAL B CA 1
ATOM 2638 C C . VAL B 1 115 ? 11.039 -0.858 -4.648 1 96 115 VAL B C 1
ATOM 2640 O O . VAL B 1 115 ? 11.969 -1.219 -3.928 1 96 115 VAL B O 1
ATOM 2643 N N . VAL B 1 116 ? 10.438 -1.695 -5.445 1 96.5 116 VAL B N 1
ATOM 2644 C CA . VAL B 1 116 ? 10.766 -3.117 -5.43 1 96.5 116 VAL B CA 1
ATOM 2645 C C . VAL B 1 116 ? 12.164 -3.332 -6 1 96.5 116 VAL B C 1
ATOM 2647 O O . VAL B 1 116 ? 12.875 -4.254 -5.59 1 96.5 116 VAL B O 1
ATOM 2650 N N . LEU B 1 117 ? 12.57 -2.459 -6.914 1 96.88 117 LEU B N 1
ATOM 2651 C CA . LEU B 1 117 ? 13.922 -2.525 -7.453 1 96.88 117 LEU B CA 1
ATOM 2652 C C . LEU B 1 117 ? 14.953 -2.145 -6.387 1 96.88 117 LEU B C 1
ATOM 2654 O O . LEU B 1 117 ? 15.961 -2.83 -6.223 1 96.88 117 LEU B O 1
ATOM 2658 N N . THR B 1 118 ? 14.609 -1.109 -5.691 1 93.88 118 THR B N 1
ATOM 2659 C CA . THR B 1 118 ? 15.477 -0.663 -4.605 1 93.88 118 THR B CA 1
ATOM 2660 C C . THR B 1 118 ? 15.602 -1.74 -3.535 1 93.88 118 THR B C 1
ATOM 2662 O O . THR B 1 118 ? 16.703 -2.041 -3.074 1 93.88 118 THR B O 1
ATOM 2665 N N . LEU B 1 119 ? 14.508 -2.336 -3.193 1 93 119 LEU B N 1
ATOM 2666 C CA . LEU B 1 119 ? 14.5 -3.371 -2.166 1 93 119 LEU B CA 1
ATOM 2667 C C . LEU B 1 119 ? 15.281 -4.598 -2.629 1 93 119 LEU B C 1
ATOM 2669 O O . LEU B 1 119 ? 15.805 -5.355 -1.806 1 93 119 LEU B O 1
ATOM 2673 N N . ALA B 1 120 ? 15.359 -4.785 -3.916 1 93.56 120 ALA B N 1
ATOM 2674 C CA . ALA B 1 120 ? 16.094 -5.91 -4.484 1 93.56 120 ALA B CA 1
ATOM 2675 C C . ALA B 1 120 ? 17.578 -5.57 -4.645 1 93.56 120 ALA B C 1
ATOM 2677 O O . ALA B 1 120 ? 18.359 -6.375 -5.164 1 93.56 120 ALA B O 1
ATOM 2678 N N . GLY B 1 121 ? 17.953 -4.344 -4.348 1 92.12 121 GLY B N 1
ATOM 2679 C CA . GLY B 1 121 ? 19.375 -3.994 -4.301 1 92.12 121 GLY B CA 1
ATOM 2680 C C . GLY B 1 121 ? 19.844 -3.25 -5.535 1 92.12 121 GLY B C 1
ATOM 2681 O O . GLY B 1 121 ? 21.047 -3.037 -5.719 1 92.12 121 GLY B O 1
ATOM 2682 N N . ARG B 1 122 ? 18.922 -2.854 -6.363 1 94.5 122 ARG B N 1
ATOM 2683 C CA . ARG B 1 122 ? 19.312 -2.072 -7.535 1 94.5 122 ARG B CA 1
ATOM 2684 C C . ARG B 1 122 ? 19.656 -0.639 -7.148 1 94.5 122 ARG B C 1
ATOM 2686 O O . ARG B 1 122 ? 19.125 -0.11 -6.164 1 94.5 122 ARG B O 1
ATOM 2693 N N . THR B 1 123 ? 20.547 -0.022 -7.91 1 94.94 123 THR B N 1
ATOM 2694 C CA . THR B 1 123 ? 20.875 1.379 -7.68 1 94.94 123 THR B CA 1
ATOM 2695 C C . THR B 1 123 ? 19.719 2.285 -8.094 1 94.94 123 THR B C 1
ATOM 2697 O O . THR B 1 123 ? 18.844 1.866 -8.852 1 94.94 123 THR B O 1
ATOM 2700 N N . LYS B 1 124 ? 19.781 3.5 -7.637 1 93.25 124 LYS B N 1
ATOM 2701 C CA . LYS B 1 124 ? 18.75 4.484 -7.98 1 93.25 124 LYS B CA 1
ATOM 2702 C C . LYS B 1 124 ? 18.672 4.688 -9.492 1 93.25 124 LYS B C 1
ATOM 2704 O O . LYS B 1 124 ? 17.578 4.754 -10.055 1 93.25 124 LYS B O 1
ATOM 2709 N N . ALA B 1 125 ? 19.797 4.754 -10.086 1 96.31 125 ALA B N 1
ATOM 2710 C CA . ALA B 1 125 ? 19.859 4.973 -11.523 1 96.31 125 ALA B CA 1
ATOM 2711 C C . ALA B 1 125 ? 19.25 3.797 -12.281 1 96.31 125 ALA B C 1
ATOM 2713 O O . ALA B 1 125 ? 18.469 3.994 -13.219 1 96.31 125 ALA B O 1
ATOM 2714 N N . GLN B 1 126 ? 19.547 2.578 -11.891 1 97.5 126 GLN B N 1
ATOM 2715 C CA . GLN B 1 126 ? 18.984 1.378 -12.508 1 97.5 126 GLN B CA 1
ATOM 2716 C C . GLN B 1 126 ? 17.484 1.314 -12.312 1 97.5 126 GLN B C 1
ATOM 2718 O O . GLN B 1 126 ? 16.75 0.987 -13.25 1 97.5 126 GLN B O 1
ATOM 2723 N N . ALA B 1 127 ? 17.062 1.645 -11.156 1 97.38 127 ALA B N 1
ATOM 2724 C CA . ALA B 1 127 ? 15.641 1.604 -10.828 1 97.38 127 ALA B CA 1
ATOM 2725 C C . ALA B 1 127 ? 14.852 2.615 -11.656 1 97.38 127 ALA B C 1
ATOM 2727 O O . ALA B 1 127 ? 13.797 2.289 -12.203 1 97.38 127 ALA B O 1
ATOM 2728 N N . ARG B 1 128 ? 15.414 3.795 -11.758 1 96.88 128 ARG B N 1
ATOM 2729 C CA . ARG B 1 128 ? 14.758 4.855 -12.516 1 96.88 128 ARG B CA 1
ATOM 2730 C C . ARG B 1 128 ? 14.641 4.484 -13.992 1 96.88 128 ARG B C 1
ATOM 2732 O O . ARG B 1 128 ? 13.586 4.676 -14.602 1 96.88 128 ARG B O 1
ATOM 2739 N N . ARG B 1 129 ? 15.656 3.961 -14.508 1 97.81 129 ARG B N 1
ATOM 2740 C CA . ARG B 1 129 ? 15.664 3.57 -15.914 1 97.81 129 ARG B CA 1
ATOM 2741 C C . ARG B 1 129 ? 14.648 2.463 -16.188 1 97.81 129 ARG B C 1
ATOM 2743 O O . ARG B 1 129 ? 13.859 2.553 -17.125 1 97.81 129 ARG B O 1
ATOM 2750 N N . ARG B 1 130 ? 14.672 1.464 -15.359 1 97.44 130 ARG B N 1
ATOM 2751 C CA . ARG B 1 130 ? 13.758 0.331 -15.5 1 97.44 130 ARG B CA 1
ATOM 2752 C C . ARG B 1 130 ? 12.312 0.769 -15.344 1 97.44 130 ARG B C 1
ATOM 2754 O O . ARG B 1 130 ? 11.438 0.347 -16.109 1 97.44 130 ARG B O 1
ATOM 2761 N N . ALA B 1 131 ? 12.062 1.581 -14.383 1 98 131 ALA B N 1
ATOM 2762 C CA . ALA B 1 131 ? 10.711 2.104 -14.164 1 98 131 ALA B CA 1
ATOM 2763 C C . ALA B 1 131 ? 10.227 2.879 -15.383 1 98 131 ALA B C 1
ATOM 2765 O O . ALA B 1 131 ? 9.086 2.699 -15.828 1 98 131 ALA B O 1
ATOM 2766 N N . ALA B 1 132 ? 11.086 3.699 -15.898 1 97.81 132 ALA B N 1
ATOM 2767 C CA . ALA B 1 132 ? 10.727 4.5 -17.062 1 97.81 132 ALA B CA 1
ATOM 2768 C C . ALA B 1 132 ? 10.391 3.613 -18.266 1 97.81 132 ALA B C 1
ATOM 2770 O O . ALA B 1 132 ? 9.422 3.867 -18.984 1 97.81 132 ALA B O 1
ATOM 2771 N N . GLU B 1 133 ? 11.172 2.594 -18.453 1 95.88 133 GLU B N 1
ATOM 2772 C CA . GLU B 1 133 ? 10.938 1.646 -19.547 1 95.88 133 GLU B CA 1
ATOM 2773 C C . GLU B 1 133 ? 9.57 0.986 -19.406 1 95.88 133 GLU B C 1
ATOM 2775 O O . GLU B 1 133 ? 8.828 0.887 -20.391 1 95.88 133 GLU B O 1
ATOM 2780 N N . LEU B 1 134 ? 9.227 0.529 -18.266 1 93.75 134 LEU B N 1
ATOM 2781 C CA . LEU B 1 134 ? 7.973 -0.172 -18.031 1 93.75 134 LEU B CA 1
ATOM 2782 C C . LEU B 1 134 ? 6.785 0.771 -18.188 1 93.75 134 LEU B C 1
ATOM 2784 O O . LEU B 1 134 ? 5.754 0.39 -18.734 1 93.75 134 LEU B O 1
ATOM 2788 N N . LEU B 1 135 ? 6.934 1.962 -17.656 1 95.81 135 LEU B N 1
ATOM 2789 C CA . LEU B 1 135 ? 5.859 2.941 -17.781 1 95.81 135 LEU B CA 1
ATOM 2790 C C . LEU B 1 135 ? 5.59 3.262 -19.25 1 95.81 135 LEU B C 1
ATOM 2792 O O . LEU B 1 135 ? 4.438 3.391 -19.656 1 95.81 135 LEU B O 1
ATOM 2796 N N . ASP B 1 136 ? 6.637 3.412 -19.969 1 93.56 136 ASP B N 1
ATOM 2797 C CA . ASP B 1 136 ? 6.492 3.648 -21.406 1 93.56 136 ASP B CA 1
ATOM 2798 C C . ASP B 1 136 ? 5.805 2.471 -22.094 1 93.56 136 ASP B C 1
ATOM 2800 O O . ASP B 1 136 ? 4.852 2.656 -22.859 1 93.56 136 ASP B O 1
ATOM 2804 N N . TYR B 1 137 ? 6.242 1.323 -21.797 1 85.5 137 TYR B N 1
ATOM 2805 C CA . TYR B 1 137 ? 5.684 0.116 -22.391 1 85.5 137 TYR B CA 1
ATOM 2806 C C . TYR B 1 137 ? 4.191 0.001 -22.094 1 85.5 137 TYR B C 1
ATOM 2808 O O . TYR B 1 137 ? 3.41 -0.393 -22.969 1 85.5 137 TYR B O 1
ATOM 2816 N N . LEU B 1 138 ? 3.824 0.344 -20.875 1 88.81 138 LEU B N 1
ATOM 2817 C CA . LEU B 1 138 ? 2.439 0.188 -20.438 1 88.81 138 LEU B CA 1
ATOM 2818 C C . LEU B 1 138 ? 1.64 1.458 -20.703 1 88.81 138 LEU B C 1
ATOM 2820 O O . LEU B 1 138 ? 0.483 1.566 -20.281 1 88.81 138 LEU B O 1
ATOM 2824 N N . GLN B 1 139 ? 2.281 2.457 -21.281 1 89.12 139 GLN B N 1
ATOM 2825 C CA . GLN B 1 139 ? 1.638 3.703 -21.672 1 89.12 139 GLN B CA 1
ATOM 2826 C C . GLN B 1 139 ? 1.038 4.426 -20.469 1 89.12 139 GLN B C 1
ATOM 2828 O O . GLN B 1 139 ? -0.123 4.84 -20.5 1 89.12 139 GLN B O 1
ATOM 2833 N N . VAL B 1 140 ? 1.805 4.418 -19.5 1 92.62 140 VAL B N 1
ATOM 2834 C CA . VAL B 1 140 ? 1.412 5.191 -18.328 1 92.62 140 VAL B CA 1
ATOM 2835 C C . VAL B 1 140 ? 2.031 6.586 -18.391 1 92.62 140 VAL B C 1
ATOM 2837 O O . VAL B 1 140 ? 3.256 6.727 -18.469 1 92.62 140 VAL B O 1
ATOM 2840 N N . GLU B 1 141 ? 1.172 7.551 -18.328 1 92.88 141 GLU B N 1
ATOM 2841 C CA . GLU B 1 141 ? 1.626 8.938 -18.391 1 92.88 141 GLU B CA 1
ATOM 2842 C C . GLU B 1 141 ? 1.832 9.516 -17 1 92.88 141 GLU B C 1
ATOM 2844 O O . GLU B 1 141 ? 1.464 8.891 -16 1 92.88 141 GLU B O 1
ATOM 2849 N N . ARG B 1 142 ? 2.582 10.68 -16.891 1 94.5 142 ARG B N 1
ATOM 2850 C CA . ARG B 1 142 ? 2.771 11.461 -15.672 1 94.5 142 ARG B CA 1
ATOM 2851 C C . ARG B 1 142 ? 3.463 10.633 -14.594 1 94.5 142 ARG B C 1
ATOM 2853 O O . ARG B 1 142 ? 2.92 10.453 -13.5 1 94.5 142 ARG B O 1
ATOM 2860 N N . PRO B 1 143 ? 4.656 10.172 -14.898 1 96.31 143 PRO B N 1
ATOM 2861 C CA . PRO B 1 143 ? 5.398 9.336 -13.953 1 96.31 143 PRO B CA 1
ATOM 2862 C C . PRO B 1 143 ? 5.586 10 -12.594 1 96.31 143 PRO B C 1
ATOM 2864 O O . PRO B 1 143 ? 5.816 9.32 -11.586 1 96.31 143 PRO B O 1
ATOM 2867 N N . GLN B 1 144 ? 5.422 11.336 -12.539 1 95.19 144 GLN B N 1
ATOM 2868 C CA . GLN B 1 144 ? 5.66 12.062 -11.297 1 95.19 144 GLN B CA 1
ATOM 2869 C C . GLN B 1 144 ? 4.359 12.297 -10.539 1 95.19 144 GLN B C 1
ATOM 2871 O O . GLN B 1 144 ? 4.367 12.852 -9.438 1 95.19 144 GLN B O 1
ATOM 2876 N N . ALA B 1 145 ? 3.281 11.867 -11.07 1 95.94 145 ALA B N 1
ATOM 2877 C CA . ALA B 1 145 ? 1.998 11.992 -10.391 1 95.94 145 ALA B CA 1
ATOM 2878 C C . ALA B 1 145 ? 1.931 11.07 -9.172 1 95.94 145 ALA B C 1
ATOM 2880 O O . ALA B 1 145 ? 2.68 10.094 -9.086 1 95.94 145 ALA B O 1
ATOM 2881 N N . MET B 1 146 ? 1.02 11.453 -8.32 1 95.69 146 MET B N 1
ATOM 2882 C CA . MET B 1 146 ? 0.741 10.617 -7.156 1 95.69 146 MET B CA 1
ATOM 2883 C C . MET B 1 146 ? -0.412 9.664 -7.438 1 95.69 146 MET B C 1
ATOM 2885 O O . MET B 1 146 ? -1.232 9.914 -8.32 1 95.69 146 MET B O 1
ATOM 2889 N N . PRO B 1 147 ? -0.427 8.547 -6.652 1 94.94 147 PRO B N 1
ATOM 2890 C CA . PRO B 1 147 ? -1.501 7.57 -6.859 1 94.94 147 PRO B CA 1
ATOM 2891 C C . PRO B 1 147 ? -2.891 8.203 -6.793 1 94.94 147 PRO B C 1
ATOM 2893 O O . PRO B 1 147 ? -3.789 7.805 -7.539 1 94.94 147 PRO B O 1
ATOM 2896 N N . SER B 1 148 ? -3.043 9.195 -6.016 1 89.56 148 SER B N 1
ATOM 2897 C CA . SER B 1 148 ? -4.344 9.836 -5.855 1 89.56 148 SER B CA 1
ATOM 2898 C C . SER B 1 148 ? -4.707 10.672 -7.078 1 89.56 148 SER B C 1
ATOM 2900 O O . SER B 1 148 ? -5.852 11.094 -7.227 1 89.56 148 SER B O 1
ATOM 2902 N N . GLN B 1 149 ? -3.834 10.859 -7.977 1 91.44 149 GLN B N 1
ATOM 2903 C CA . GLN B 1 149 ? -4.016 11.773 -9.109 1 91.44 149 GLN B CA 1
ATOM 2904 C C . GLN B 1 149 ? -4.203 11 -10.406 1 91.44 149 GLN B C 1
ATOM 2906 O O . GLN B 1 149 ? -4.191 11.586 -11.492 1 91.44 149 GLN B O 1
ATOM 2911 N N . VAL B 1 150 ? -4.285 9.711 -10.289 1 91.88 150 VAL B N 1
ATOM 2912 C CA . VAL B 1 150 ? -4.422 8.922 -11.508 1 91.88 150 VAL B CA 1
ATOM 2913 C C . VAL B 1 150 ? -5.699 8.094 -11.445 1 91.88 150 VAL B C 1
ATOM 2915 O O . VAL B 1 150 ? -6.25 7.867 -10.367 1 91.88 150 VAL B O 1
ATOM 2918 N N . SER B 1 151 ? -6.141 7.664 -12.602 1 89.38 151 SER B N 1
ATOM 2919 C CA . SER B 1 151 ? -7.336 6.828 -12.672 1 89.38 151 SER B CA 1
ATOM 2920 C C . SER B 1 151 ? -7.059 5.418 -12.172 1 89.38 151 SER B C 1
ATOM 2922 O O . SER B 1 151 ? -5.898 5.016 -12.039 1 89.38 151 SER B O 1
ATOM 2924 N N . GLY B 1 152 ? -8.133 4.707 -11.938 1 88 152 GLY B N 1
ATOM 2925 C CA . GLY B 1 152 ? -7.996 3.314 -11.539 1 88 152 GLY B CA 1
ATOM 2926 C C . GLY B 1 152 ? -7.254 2.477 -12.562 1 88 152 GLY B C 1
ATOM 2927 O O . GLY B 1 152 ? -6.438 1.626 -12.203 1 88 152 GLY B O 1
ATOM 2928 N N . GLY B 1 153 ? -7.57 2.754 -13.797 1 88.19 153 GLY B N 1
ATOM 2929 C CA . GLY B 1 153 ? -6.895 2.031 -14.859 1 88.19 153 GLY B CA 1
ATOM 2930 C C . GLY B 1 153 ? -5.402 2.303 -14.914 1 88.19 153 GLY B C 1
ATOM 2931 O O . GLY B 1 153 ? -4.609 1.388 -15.133 1 88.19 153 GLY B O 1
ATOM 2932 N N . GLN B 1 154 ? -5.055 3.564 -14.734 1 92 154 GLN B N 1
ATOM 2933 C CA . GLN B 1 154 ? -3.637 3.91 -14.695 1 92 154 GLN B CA 1
ATOM 2934 C C . GLN B 1 154 ? -2.953 3.281 -13.484 1 92 154 GLN B C 1
ATOM 2936 O O . GLN B 1 154 ? -1.856 2.729 -13.602 1 92 154 GLN B O 1
ATOM 2941 N N . ALA B 1 155 ? -3.645 3.352 -12.383 1 94.12 155 ALA B N 1
ATOM 2942 C CA . ALA B 1 155 ? -3.105 2.742 -11.164 1 94.12 155 ALA B CA 1
ATOM 2943 C C . ALA B 1 155 ? -2.861 1.249 -11.367 1 94.12 155 ALA B C 1
ATOM 2945 O O . ALA B 1 155 ? -1.847 0.714 -10.914 1 94.12 155 ALA B O 1
ATOM 2946 N N . GLN B 1 156 ? -3.736 0.636 -12 1 91.75 156 GLN B N 1
ATOM 2947 C CA . GLN B 1 156 ? -3.604 -0.787 -12.297 1 91.75 156 GLN B CA 1
ATOM 2948 C C . GLN B 1 156 ? -2.367 -1.057 -13.148 1 91.75 156 GLN B C 1
ATOM 2950 O O . GLN B 1 156 ? -1.604 -1.983 -12.875 1 91.75 156 GLN B O 1
ATOM 2955 N N . ARG B 1 157 ? -2.195 -0.299 -14.125 1 91.69 157 ARG B N 1
ATOM 2956 C CA . ARG B 1 157 ? -1.044 -0.486 -15 1 91.69 157 ARG B CA 1
ATOM 2957 C C . ARG B 1 157 ? 0.261 -0.234 -14.258 1 91.69 157 ARG B C 1
ATOM 2959 O O . ARG B 1 157 ? 1.273 -0.882 -14.531 1 91.69 157 ARG B O 1
ATOM 2966 N N . VAL B 1 158 ? 0.211 0.708 -13.281 1 95.88 158 VAL B N 1
ATOM 2967 C CA . VAL B 1 158 ? 1.373 0.938 -12.43 1 95.88 158 VAL B CA 1
ATOM 2968 C C . VAL B 1 158 ? 1.641 -0.3 -11.578 1 95.88 158 VAL B C 1
ATOM 2970 O O . VAL B 1 158 ? 2.789 -0.724 -11.43 1 95.88 158 VAL B O 1
ATOM 2973 N N . ALA B 1 159 ? 0.578 -0.874 -11.062 1 95.56 159 ALA B N 1
ATOM 2974 C CA . ALA B 1 159 ? 0.71 -2.09 -10.266 1 95.56 159 ALA B CA 1
ATOM 2975 C C . ALA B 1 159 ? 1.305 -3.227 -11.094 1 95.56 159 ALA B C 1
ATOM 2977 O O . ALA B 1 159 ? 2.127 -4 -10.594 1 95.56 159 ALA B O 1
ATOM 2978 N N . ILE B 1 160 ? 0.916 -3.318 -12.297 1 93.62 160 ILE B N 1
ATOM 2979 C CA . ILE B 1 160 ? 1.439 -4.332 -13.203 1 93.62 160 ILE B CA 1
ATOM 2980 C C . ILE B 1 160 ? 2.916 -4.062 -13.484 1 93.62 160 ILE B C 1
ATOM 2982 O O . ILE B 1 160 ? 3.738 -4.98 -13.445 1 93.62 160 ILE B O 1
ATOM 2986 N N . ALA B 1 161 ? 3.238 -2.781 -13.734 1 95.19 161 ALA B N 1
ATOM 2987 C CA . ALA B 1 161 ? 4.633 -2.404 -13.938 1 95.19 161 ALA B CA 1
ATOM 2988 C C . ALA B 1 161 ? 5.488 -2.797 -12.734 1 95.19 161 ALA B C 1
ATOM 2990 O O . ALA B 1 161 ? 6.578 -3.348 -12.891 1 95.19 161 ALA B O 1
ATOM 2991 N N . ARG B 1 162 ? 4.98 -2.521 -11.602 1 97.38 162 ARG B N 1
ATOM 2992 C CA . ARG B 1 162 ? 5.691 -2.867 -10.375 1 97.38 162 ARG B CA 1
ATOM 2993 C C . ARG B 1 162 ? 5.914 -4.371 -10.281 1 97.38 162 ARG B C 1
ATOM 2995 O O . ARG B 1 162 ? 7.004 -4.82 -9.914 1 97.38 162 ARG B O 1
ATOM 3002 N N . ALA B 1 163 ? 4.941 -5.145 -10.641 1 96.94 163 ALA B N 1
ATOM 3003 C CA . ALA B 1 163 ? 5.02 -6.605 -10.594 1 96.94 163 ALA B CA 1
ATOM 3004 C C . ALA B 1 163 ? 6.09 -7.129 -11.547 1 96.94 163 ALA B C 1
ATOM 3006 O O . ALA B 1 163 ? 6.719 -8.156 -11.281 1 96.94 163 ALA B O 1
ATOM 3007 N N . LEU B 1 164 ? 6.344 -6.406 -12.609 1 95.56 164 LEU B N 1
ATOM 3008 C CA . LEU B 1 164 ? 7.23 -6.883 -13.664 1 95.56 164 LEU B CA 1
ATOM 3009 C C . LEU B 1 164 ? 8.633 -6.305 -13.492 1 95.56 164 LEU B C 1
ATOM 3011 O O . LEU B 1 164 ? 9.562 -6.703 -14.195 1 95.56 164 LEU B O 1
ATOM 3015 N N . ALA B 1 165 ? 8.781 -5.41 -12.594 1 97.06 165 ALA B N 1
ATOM 3016 C CA . ALA B 1 165 ? 9.969 -4.566 -12.5 1 97.06 165 ALA B CA 1
ATOM 3017 C C . ALA B 1 165 ? 11.234 -5.41 -12.375 1 97.06 165 ALA B C 1
ATOM 3019 O O . ALA B 1 165 ? 12.25 -5.121 -13.016 1 97.06 165 ALA B O 1
ATOM 3020 N N . ASN B 1 166 ? 11.188 -6.48 -11.578 1 96.88 166 ASN B N 1
ATOM 3021 C CA . ASN B 1 166 ? 12.375 -7.293 -11.328 1 96.88 166 ASN B CA 1
ATOM 3022 C C . ASN B 1 166 ? 12.43 -8.5 -12.25 1 96.88 166 ASN B C 1
ATOM 3024 O O . ASN B 1 166 ? 13.117 -9.484 -11.961 1 96.88 166 ASN B O 1
ATOM 3028 N N . SER B 1 167 ? 11.625 -8.5 -13.328 1 94.94 167 SER B N 1
ATOM 3029 C CA . SER B 1 167 ? 11.602 -9.57 -14.32 1 94.94 167 SER B CA 1
ATOM 3030 C C . SER B 1 167 ? 11.344 -10.922 -13.68 1 94.94 167 SER B C 1
ATOM 3032 O O . SER B 1 167 ? 12.141 -11.859 -13.844 1 94.94 167 SER B O 1
ATOM 3034 N N . PRO B 1 168 ? 10.234 -11.07 -13.023 1 96.88 168 PRO B N 1
ATOM 3035 C CA . PRO B 1 168 ? 9.922 -12.305 -12.297 1 96.88 168 PRO B CA 1
ATOM 3036 C C . PRO B 1 168 ? 9.688 -13.492 -13.234 1 96.88 168 PRO B C 1
ATOM 3038 O O . PRO B 1 168 ? 9.305 -13.305 -14.391 1 96.88 168 PRO B O 1
ATOM 3041 N N . ARG B 1 169 ? 9.883 -14.688 -12.695 1 96.88 169 ARG B N 1
ATOM 3042 C CA . ARG B 1 169 ? 9.617 -15.922 -13.422 1 96.88 169 ARG B CA 1
ATOM 3043 C C . ARG B 1 169 ? 8.172 -16.375 -13.219 1 96.88 169 ARG B C 1
ATOM 3045 O O . ARG B 1 169 ? 7.652 -17.172 -13.992 1 96.88 169 ARG B O 1
ATOM 3052 N N . ILE B 1 170 ? 7.629 -15.938 -12.188 1 98.12 170 ILE B N 1
ATOM 3053 C CA . ILE B 1 170 ? 6.254 -16.281 -11.836 1 98.12 170 ILE B CA 1
ATOM 3054 C C . ILE B 1 170 ? 5.465 -14.992 -11.562 1 98.12 170 ILE B C 1
ATOM 3056 O O . ILE B 1 170 ? 5.91 -14.133 -10.797 1 98.12 170 ILE B O 1
ATOM 3060 N N . ILE B 1 171 ? 4.367 -14.844 -12.164 1 98.06 171 ILE B N 1
ATOM 3061 C CA . ILE B 1 171 ? 3.486 -13.703 -11.938 1 98.06 171 ILE B CA 1
ATOM 3062 C C . ILE B 1 171 ? 2.139 -14.188 -11.414 1 98.06 171 ILE B C 1
ATOM 3064 O O . ILE B 1 171 ? 1.503 -15.055 -12.016 1 98.06 171 ILE B O 1
ATOM 3068 N N . LEU B 1 172 ? 1.751 -13.711 -10.281 1 98.25 172 LEU B N 1
ATOM 3069 C CA . LEU B 1 172 ? 0.486 -14.031 -9.633 1 98.25 172 LEU B CA 1
ATOM 3070 C C . LEU B 1 172 ? -0.458 -12.828 -9.656 1 98.25 172 LEU B C 1
ATOM 3072 O O . LEU B 1 172 ? -0.132 -11.766 -9.133 1 98.25 172 LEU B O 1
ATOM 3076 N N . ALA B 1 173 ? -1.573 -13.023 -10.25 1 97.38 173 ALA B N 1
ATOM 3077 C CA . ALA B 1 173 ? -2.471 -11.891 -10.461 1 97.38 173 ALA B CA 1
ATOM 3078 C C . ALA B 1 173 ? -3.869 -12.195 -9.922 1 97.38 173 ALA B C 1
ATOM 3080 O O . ALA B 1 173 ? -4.508 -13.156 -10.344 1 97.38 173 ALA B O 1
ATOM 3081 N N . ASP B 1 174 ? -4.293 -11.43 -9.008 1 95.56 174 ASP B N 1
ATOM 3082 C CA . ASP B 1 174 ? -5.648 -11.508 -8.469 1 95.56 174 ASP B CA 1
ATOM 3083 C C . ASP B 1 174 ? -6.531 -10.406 -9.047 1 95.56 174 ASP B C 1
ATOM 3085 O O . ASP B 1 174 ? -6.484 -9.258 -8.594 1 95.56 174 ASP B O 1
ATOM 3089 N N . GLU B 1 175 ? -7.297 -10.75 -10 1 93.62 175 GLU B N 1
ATOM 3090 C CA . GLU B 1 175 ? -8.227 -9.867 -10.703 1 93.62 175 GLU B CA 1
ATOM 3091 C C . GLU B 1 175 ? -7.504 -8.664 -11.305 1 93.62 175 GLU B C 1
ATOM 3093 O O . GLU B 1 175 ? -7.891 -7.52 -11.07 1 93.62 175 GLU B O 1
ATOM 3098 N N . PRO B 1 176 ? -6.566 -8.883 -12.227 1 93.56 176 PRO B N 1
ATOM 3099 C CA . PRO B 1 176 ? -5.695 -7.816 -12.727 1 93.56 176 PRO B CA 1
ATOM 3100 C C . PRO B 1 176 ? -6.418 -6.855 -13.664 1 93.56 176 PRO B C 1
ATOM 3102 O O . PRO B 1 176 ? -5.902 -5.773 -13.961 1 93.56 176 PRO B O 1
ATOM 3105 N N . THR B 1 177 ? -7.621 -7.234 -14.125 1 91.12 177 THR B N 1
ATOM 3106 C CA . THR B 1 177 ? -8.266 -6.402 -15.141 1 91.12 177 THR B CA 1
ATOM 3107 C C . THR B 1 177 ? -9.609 -5.891 -14.641 1 91.12 177 THR B C 1
ATOM 3109 O O . THR B 1 177 ? -10.406 -5.367 -15.414 1 91.12 177 THR B O 1
ATOM 3112 N N . ALA B 1 178 ? -9.852 -6.043 -13.367 1 85.88 178 ALA B N 1
ATOM 3113 C CA . ALA B 1 178 ? -11.164 -5.719 -12.805 1 85.88 178 ALA B CA 1
ATOM 3114 C C . ALA B 1 178 ? -11.508 -4.25 -13.039 1 85.88 178 ALA B C 1
ATOM 3116 O O . ALA B 1 178 ? -12.664 -3.918 -13.312 1 85.88 178 ALA B O 1
ATOM 3117 N N . ALA B 1 179 ? -10.539 -3.373 -13.031 1 84 179 ALA B N 1
ATOM 3118 C CA . ALA B 1 179 ? -10.797 -1.938 -13.117 1 84 179 ALA B CA 1
ATOM 3119 C C . ALA B 1 179 ? -10.625 -1.436 -14.547 1 84 179 ALA B C 1
ATOM 3121 O O . ALA B 1 179 ? -10.633 -0.228 -14.789 1 84 179 ALA B O 1
ATOM 3122 N N . LEU B 1 180 ? -10.516 -2.346 -15.484 1 87.19 180 LEU B N 1
ATOM 3123 C CA . LEU B 1 180 ? -10.188 -1.959 -16.859 1 87.19 180 LEU B CA 1
ATOM 3124 C C . LEU B 1 180 ? -11.328 -2.299 -17.797 1 87.19 180 LEU B C 1
ATOM 3126 O O . LEU B 1 180 ? -12.055 -3.277 -17.594 1 87.19 180 LEU B O 1
ATOM 3130 N N . ASP B 1 181 ? -11.469 -1.433 -18.797 1 88.38 181 ASP B N 1
ATOM 3131 C CA . ASP B 1 181 ? -12.391 -1.789 -19.859 1 88.38 181 ASP B CA 1
ATOM 3132 C C . ASP B 1 181 ? -11.82 -2.906 -20.734 1 88.38 181 ASP B C 1
ATOM 3134 O O . ASP B 1 181 ? -10.68 -3.338 -20.531 1 88.38 181 ASP B O 1
ATOM 3138 N N . SER B 1 182 ? -12.688 -3.373 -21.672 1 90.81 182 SER B N 1
ATOM 3139 C CA . SER B 1 182 ? -12.336 -4.543 -22.469 1 90.81 182 SER B CA 1
ATOM 3140 C C . SER B 1 182 ? -11.062 -4.297 -23.266 1 90.81 182 SER B C 1
ATOM 3142 O O . SER B 1 182 ? -10.195 -5.168 -23.344 1 90.81 182 SER B O 1
ATOM 3144 N N . GLU B 1 183 ? -11.008 -3.172 -23.828 1 89.81 183 GLU B N 1
ATOM 3145 C CA . GLU B 1 183 ? -9.844 -2.855 -24.641 1 89.81 183 GLU B CA 1
ATOM 3146 C C . GLU B 1 183 ? -8.562 -2.861 -23.812 1 89.81 183 GLU B C 1
ATOM 3148 O O . GLU B 1 183 ? -7.59 -3.523 -24.172 1 89.81 183 GLU B O 1
ATOM 3153 N N . ARG B 1 184 ? -8.562 -2.236 -22.719 1 87.06 184 ARG B N 1
ATOM 3154 C CA . ARG B 1 184 ? -7.379 -2.145 -21.875 1 87.06 184 ARG B CA 1
ATOM 3155 C C . ARG B 1 184 ? -7.066 -3.486 -21.219 1 87.06 184 ARG B C 1
ATOM 3157 O O . ARG B 1 184 ? -5.898 -3.836 -21.031 1 87.06 184 ARG B O 1
ATOM 3164 N N . ALA B 1 185 ? -8.125 -4.145 -20.844 1 90.62 185 ALA B N 1
ATOM 3165 C CA . ALA B 1 185 ? -7.934 -5.488 -20.297 1 90.62 185 ALA B CA 1
ATOM 3166 C C . ALA B 1 185 ? -7.195 -6.379 -21.297 1 90.62 185 ALA B C 1
ATOM 3168 O O . ALA B 1 185 ? -6.289 -7.121 -20.922 1 90.62 185 ALA B O 1
ATOM 3169 N N . GLY B 1 186 ? -7.59 -6.227 -22.484 1 90.56 186 GLY B N 1
ATOM 3170 C CA . GLY B 1 186 ? -6.914 -6.977 -23.531 1 90.56 186 GLY B CA 1
ATOM 3171 C C . GLY B 1 186 ? -5.441 -6.625 -23.656 1 90.56 186 GLY B C 1
ATOM 3172 O O . GLY B 1 186 ? -4.594 -7.516 -23.766 1 90.56 186 GLY B O 1
ATOM 3173 N N . ILE B 1 187 ? -5.18 -5.383 -23.562 1 86.38 187 ILE B N 1
ATOM 3174 C CA . ILE B 1 187 ? -3.807 -4.902 -23.672 1 86.38 187 ILE B CA 1
ATOM 3175 C C . ILE B 1 187 ? -2.971 -5.469 -22.531 1 86.38 187 ILE B C 1
ATOM 3177 O O . ILE B 1 187 ? -1.856 -5.949 -22.75 1 86.38 187 ILE B O 1
ATOM 3181 N N . VAL B 1 188 ? -3.523 -5.461 -21.391 1 88.56 188 VAL B N 1
ATOM 3182 C CA . VAL B 1 188 ? -2.816 -5.941 -20.203 1 88.56 188 VAL B CA 1
ATOM 3183 C C . VAL B 1 188 ? -2.559 -7.441 -20.328 1 88.56 188 VAL B C 1
ATOM 3185 O O . VAL B 1 188 ? -1.441 -7.906 -20.094 1 88.56 188 VAL B O 1
ATOM 3188 N N . MET B 1 189 ? -3.525 -8.164 -20.703 1 93.75 189 MET B N 1
ATOM 3189 C CA . MET B 1 189 ? -3.359 -9.609 -20.844 1 93.75 189 MET B CA 1
ATOM 3190 C C . MET B 1 189 ? -2.365 -9.945 -21.938 1 93.75 189 MET B C 1
ATOM 3192 O O . MET B 1 189 ? -1.582 -10.883 -21.812 1 93.75 189 MET B O 1
ATOM 3196 N N . ASP B 1 190 ? -2.395 -9.211 -22.953 1 92.81 190 ASP B N 1
ATOM 3197 C CA . ASP B 1 190 ? -1.435 -9.422 -24.031 1 92.81 190 ASP B CA 1
ATOM 3198 C C . ASP B 1 190 ? -0.007 -9.164 -23.562 1 92.81 190 ASP B C 1
ATOM 3200 O O . ASP B 1 190 ? 0.92 -9.883 -23.938 1 92.81 190 ASP B O 1
ATOM 3204 N N . LEU B 1 191 ? 0.059 -8.164 -22.766 1 87.94 191 LEU B N 1
ATOM 3205 C CA . LEU B 1 191 ? 1.368 -7.891 -22.188 1 87.94 191 LEU B CA 1
ATOM 3206 C C . LEU B 1 191 ? 1.829 -9.047 -21.297 1 87.94 191 LEU B C 1
ATOM 3208 O O . LEU B 1 191 ? 2.973 -9.492 -21.406 1 87.94 191 LEU B O 1
ATOM 3212 N N . LEU B 1 192 ? 0.983 -9.523 -20.5 1 93.75 192 LEU B N 1
ATOM 3213 C CA . LEU B 1 192 ? 1.333 -10.617 -19.609 1 93.75 192 LEU B CA 1
ATOM 3214 C C . LEU B 1 192 ? 1.687 -11.875 -20.406 1 93.75 192 LEU B C 1
ATOM 3216 O O . LEU B 1 192 ? 2.623 -12.594 -20.047 1 93.75 192 LEU B O 1
ATOM 3220 N N . ARG B 1 193 ? 1.018 -12.078 -21.453 1 95.25 193 ARG B N 1
ATOM 3221 C CA . ARG B 1 193 ? 1.318 -13.203 -22.328 1 95.25 193 ARG B CA 1
ATOM 3222 C C . ARG B 1 193 ? 2.689 -13.039 -22.969 1 95.25 193 ARG B C 1
ATOM 3224 O O . ARG B 1 193 ? 3.449 -14.008 -23.078 1 95.25 193 ARG B O 1
ATOM 3231 N N . LYS B 1 194 ? 2.922 -11.891 -23.438 1 92.56 194 LYS B N 1
ATOM 3232 C CA . LYS B 1 194 ? 4.223 -11.609 -24.031 1 92.56 194 LYS B CA 1
ATOM 3233 C C . LYS B 1 194 ? 5.352 -11.883 -23.047 1 92.56 194 LYS B C 1
ATOM 3235 O O . LYS B 1 194 ? 6.352 -12.516 -23.391 1 92.56 194 LYS B O 1
ATOM 3240 N N . VAL B 1 195 ? 5.164 -11.375 -21.812 1 90.75 195 VAL B N 1
ATOM 3241 C CA . VAL B 1 195 ? 6.16 -11.609 -20.781 1 90.75 195 VAL B CA 1
ATOM 3242 C C . VAL B 1 195 ? 6.324 -13.102 -20.531 1 90.75 195 VAL B C 1
ATOM 3244 O O . VAL B 1 195 ? 7.449 -13.602 -20.438 1 90.75 195 VAL B O 1
ATOM 3247 N N . ALA B 1 196 ? 5.266 -13.82 -20.484 1 93.38 196 ALA B N 1
ATOM 3248 C CA . ALA B 1 196 ? 5.309 -15.266 -20.281 1 93.38 196 ALA B CA 1
ATOM 3249 C C . ALA B 1 196 ? 6.113 -15.953 -21.391 1 93.38 196 ALA B C 1
ATOM 3251 O O . ALA B 1 196 ? 7.031 -16.719 -21.109 1 93.38 196 ALA B O 1
ATOM 3252 N N . ARG B 1 197 ? 5.883 -15.586 -22.562 1 93.19 197 ARG B N 1
ATOM 3253 C CA . ARG B 1 197 ? 6.465 -16.281 -23.719 1 93.19 197 ARG B CA 1
ATOM 3254 C C . ARG B 1 197 ? 7.922 -15.875 -23.906 1 93.19 197 ARG B C 1
ATOM 3256 O O . ARG B 1 197 ? 8.789 -16.734 -24.109 1 93.19 197 ARG B O 1
ATOM 3263 N N . GLU B 1 198 ? 8.148 -14.648 -23.797 1 92.06 198 GLU B N 1
ATOM 3264 C CA . GLU B 1 198 ? 9.477 -14.148 -24.141 1 92.06 198 GLU B CA 1
ATOM 3265 C C . GLU B 1 198 ? 10.461 -14.391 -22.984 1 92.06 198 GLU B C 1
ATOM 3267 O O . GLU B 1 198 ? 11.648 -14.609 -23.234 1 92.06 198 GLU B O 1
ATOM 3272 N N . GLN B 1 199 ? 9.961 -14.383 -21.828 1 90.69 199 GLN B N 1
ATOM 3273 C CA . GLN B 1 199 ? 10.852 -14.516 -20.688 1 90.69 199 GLN B CA 1
ATOM 3274 C C . GLN B 1 199 ? 10.734 -15.898 -20.047 1 90.69 199 GLN B C 1
ATOM 3276 O O . GLN B 1 199 ? 11.461 -16.219 -19.109 1 90.69 199 GLN B O 1
ATOM 3281 N N . GLY B 1 200 ? 9.859 -16.703 -20.578 1 93.31 200 GLY B N 1
ATOM 3282 C CA . GLY B 1 200 ? 9.648 -18.031 -20.016 1 93.31 200 GLY B CA 1
ATOM 3283 C C . GLY B 1 200 ? 9.023 -18 -18.641 1 93.31 200 GLY B C 1
ATOM 3284 O O . GLY B 1 200 ? 9.305 -18.859 -17.797 1 93.31 200 GLY B O 1
ATOM 3285 N N . ALA B 1 201 ? 8.297 -16.984 -18.344 1 95.94 201 ALA B N 1
ATOM 3286 C CA . ALA B 1 201 ? 7.625 -16.859 -17.062 1 95.94 201 ALA B CA 1
ATOM 3287 C C . ALA B 1 201 ? 6.258 -17.531 -17.078 1 95.94 201 ALA B C 1
ATOM 3289 O O . ALA B 1 201 ? 5.703 -17.812 -18.141 1 95.94 201 ALA B O 1
ATOM 3290 N N . SER B 1 202 ? 5.738 -17.906 -15.953 1 97.31 202 SER B N 1
ATOM 3291 C CA . SER B 1 202 ? 4.359 -18.375 -15.805 1 97.31 202 SER B CA 1
ATOM 3292 C C . SER B 1 202 ? 3.482 -17.297 -15.18 1 97.31 202 SER B C 1
ATOM 3294 O O . SER B 1 202 ? 3.914 -16.578 -14.266 1 97.31 202 SER B O 1
ATOM 3296 N N . VAL B 1 203 ? 2.295 -17.172 -15.727 1 97.88 203 VAL B N 1
ATOM 3297 C CA . VAL B 1 203 ? 1.324 -16.219 -15.211 1 97.88 203 VAL B CA 1
ATOM 3298 C C . VAL B 1 203 ? 0.079 -16.953 -14.727 1 97.88 203 VAL B C 1
ATOM 3300 O O . VAL B 1 203 ? -0.519 -17.734 -15.469 1 97.88 203 VAL B O 1
ATOM 3303 N N . ILE B 1 204 ? -0.227 -16.766 -13.492 1 97.81 204 ILE B N 1
ATOM 3304 C CA . ILE B 1 204 ? -1.443 -17.328 -12.922 1 97.81 204 ILE B CA 1
ATOM 3305 C C . ILE B 1 204 ? -2.42 -16.219 -12.578 1 97.81 204 ILE B C 1
ATOM 3307 O O . ILE B 1 204 ? -2.105 -15.336 -11.766 1 97.81 204 ILE B O 1
ATOM 3311 N N . VAL B 1 205 ? -3.625 -16.297 -13.164 1 97.38 205 VAL B N 1
ATOM 3312 C CA . VAL B 1 205 ? -4.605 -15.234 -13.008 1 97.38 205 VAL B CA 1
ATOM 3313 C C . VAL B 1 205 ? -5.879 -15.789 -12.375 1 97.38 205 VAL B C 1
ATOM 3315 O O . VAL B 1 205 ? -6.488 -16.719 -12.898 1 97.38 205 VAL B O 1
ATOM 3318 N N . VAL B 1 206 ? -6.191 -15.258 -11.234 1 96 206 VAL B N 1
ATOM 3319 C CA . VAL B 1 206 ? -7.508 -15.477 -10.656 1 96 206 VAL B CA 1
ATOM 3320 C C . VAL B 1 206 ? -8.484 -14.422 -11.172 1 96 206 VAL B C 1
ATOM 3322 O O . VAL B 1 206 ? -8.227 -13.219 -11.062 1 96 206 VAL B O 1
ATOM 3325 N N . THR B 1 207 ? -9.586 -14.891 -11.734 1 93.62 207 THR B N 1
ATOM 3326 C CA . THR B 1 207 ? -10.484 -13.891 -12.297 1 93.62 207 THR B CA 1
ATOM 3327 C C . THR B 1 207 ? -11.875 -14.477 -12.516 1 93.62 207 THR B C 1
ATOM 3329 O O . THR B 1 207 ? -12.039 -15.695 -12.602 1 93.62 207 THR B O 1
ATOM 3332 N N . HIS B 1 208 ? -12.742 -13.633 -12.492 1 88.88 208 HIS B N 1
ATOM 3333 C CA . HIS B 1 208 ? -14.086 -13.945 -12.969 1 88.88 208 HIS B CA 1
ATOM 3334 C C . HIS B 1 208 ? -14.43 -13.133 -14.211 1 88.88 208 HIS B C 1
ATOM 3336 O O . HIS B 1 208 ? -15.578 -13.125 -14.656 1 88.88 208 HIS B O 1
ATOM 3342 N N . ASP B 1 209 ? -13.461 -12.492 -14.703 1 88.81 209 ASP B N 1
ATOM 3343 C CA . ASP B 1 209 ? -13.664 -11.547 -15.797 1 88.81 209 ASP B CA 1
ATOM 3344 C C . ASP B 1 209 ? -13.812 -12.273 -17.141 1 88.81 209 ASP B C 1
ATOM 3346 O O . ASP B 1 209 ? -12.828 -12.766 -17.688 1 88.81 209 ASP B O 1
ATOM 3350 N N . GLU B 1 210 ? -14.914 -12.172 -17.75 1 87.19 210 GLU B N 1
ATOM 3351 C CA . GLU B 1 210 ? -15.203 -12.875 -19 1 87.19 210 GLU B CA 1
ATOM 3352 C C . GLU B 1 210 ? -14.422 -12.273 -20.156 1 87.19 210 GLU B C 1
ATOM 3354 O O . GLU B 1 210 ? -14.148 -12.953 -21.156 1 87.19 210 GLU B O 1
ATOM 3359 N N . LYS B 1 211 ? -14.062 -10.969 -20.062 1 89.12 211 LYS B N 1
ATOM 3360 C CA . LYS B 1 211 ? -13.391 -10.234 -21.141 1 89.12 211 LYS B CA 1
ATOM 3361 C C . LYS B 1 211 ? -12.055 -10.883 -21.5 1 89.12 211 LYS B C 1
ATOM 3363 O O . LYS B 1 211 ? -11.531 -10.664 -22.594 1 89.12 211 LYS B O 1
ATOM 3368 N N . ILE B 1 212 ? -11.516 -11.703 -20.547 1 91.31 212 ILE B N 1
ATOM 3369 C CA . ILE B 1 212 ? -10.141 -12.133 -20.781 1 91.31 212 ILE B CA 1
ATOM 3370 C C . ILE B 1 212 ? -10.086 -13.664 -20.844 1 91.31 212 ILE B C 1
ATOM 3372 O O . ILE B 1 212 ? -9 -14.242 -20.891 1 91.31 212 ILE B O 1
ATOM 3376 N N . MET B 1 213 ? -11.148 -14.352 -20.969 1 90.94 213 MET B N 1
ATOM 3377 C CA . MET B 1 213 ? -11.219 -15.812 -20.906 1 90.94 213 MET B CA 1
ATOM 3378 C C . MET B 1 213 ? -10.5 -16.438 -22.094 1 90.94 213 MET B C 1
ATOM 3380 O O . MET B 1 213 ? -9.883 -17.5 -21.953 1 90.94 213 MET B O 1
ATOM 3384 N N . ALA B 1 214 ? -10.492 -15.797 -23.172 1 92.06 214 ALA B N 1
ATOM 3385 C CA . ALA B 1 214 ? -9.945 -16.344 -24.422 1 92.06 214 ALA B CA 1
ATOM 3386 C C . ALA B 1 214 ? -8.422 -16.219 -24.438 1 92.06 214 ALA B C 1
ATOM 3388 O O . ALA B 1 214 ? -7.762 -16.781 -25.328 1 92.06 214 ALA B O 1
ATOM 3389 N N . ARG B 1 215 ? -7.871 -15.695 -23.438 1 93.31 215 ARG B N 1
ATOM 3390 C CA . ARG B 1 215 ? -6.449 -15.367 -23.5 1 93.31 215 ARG B CA 1
ATOM 3391 C C . ARG B 1 215 ? -5.637 -16.297 -22.609 1 93.31 215 ARG B C 1
ATOM 3393 O O . ARG B 1 215 ? -4.426 -16.125 -22.453 1 93.31 215 ARG B O 1
ATOM 3400 N N . PHE B 1 216 ? -6.281 -17.266 -22.094 1 95.62 216 PHE B N 1
ATOM 3401 C CA . PHE B 1 216 ? -5.582 -18.219 -21.25 1 95.62 216 PHE B CA 1
ATOM 3402 C C . PHE B 1 216 ? -5.148 -19.438 -22.031 1 95.62 216 PHE B C 1
ATOM 3404 O O . PHE B 1 216 ? -5.867 -19.906 -22.922 1 95.62 216 PHE B O 1
ATOM 3411 N N . ASP B 1 217 ? -3.988 -19.922 -21.688 1 95.44 217 ASP B N 1
ATOM 3412 C CA . ASP B 1 217 ? -3.531 -21.172 -22.266 1 95.44 217 ASP B CA 1
ATOM 3413 C C . ASP B 1 217 ? -4.289 -22.359 -21.672 1 95.44 217 ASP B C 1
ATOM 3415 O O . ASP B 1 217 ? -4.469 -23.375 -22.344 1 95.44 217 ASP B O 1
ATOM 3419 N N . ALA B 1 218 ? -4.582 -22.344 -20.5 1 93.75 218 ALA B N 1
ATOM 3420 C CA . ALA B 1 218 ? -5.379 -23.359 -19.797 1 93.75 218 ALA B CA 1
ATOM 3421 C C . ALA B 1 218 ? -6.199 -22.734 -18.688 1 93.75 218 ALA B C 1
ATOM 3423 O O . ALA B 1 218 ? -5.844 -21.672 -18.172 1 93.75 218 ALA B O 1
ATOM 3424 N N . LEU B 1 219 ? -7.285 -23.391 -18.375 1 94.25 219 LEU B N 1
ATOM 3425 C CA . LEU B 1 219 ? -8.164 -22.953 -17.297 1 94.25 219 LEU B CA 1
ATOM 3426 C C . LEU B 1 219 ? -8.281 -24.031 -16.234 1 94.25 219 LEU B C 1
ATOM 3428 O O . LEU B 1 219 ? -8.414 -25.219 -16.547 1 94.25 219 LEU B O 1
ATOM 3432 N N . HIS B 1 220 ? -8.086 -23.656 -15.016 1 94.19 220 HIS B N 1
ATOM 3433 C CA . HIS B 1 220 ? -8.352 -24.516 -13.859 1 94.19 220 HIS B CA 1
ATOM 3434 C C . HIS B 1 220 ? -9.516 -23.969 -13.031 1 94.19 220 HIS B C 1
ATOM 3436 O O . HIS B 1 220 ? -9.688 -22.75 -12.906 1 94.19 220 HIS B O 1
ATOM 3442 N N . VAL B 1 221 ? -10.328 -24.922 -12.484 1 94.44 221 VAL B N 1
ATOM 3443 C CA . VAL B 1 221 ? -11.484 -24.516 -11.688 1 94.44 221 VAL B CA 1
ATOM 3444 C C . VAL B 1 221 ? -11.352 -25.047 -10.266 1 94.44 221 VAL B C 1
ATOM 3446 O O . VAL B 1 221 ? -11.086 -26.234 -10.062 1 94.44 221 VAL B O 1
ATOM 3449 N N . LEU B 1 222 ? -11.492 -24.125 -9.391 1 94.56 222 LEU B N 1
ATOM 3450 C CA . LEU B 1 222 ? -11.492 -24.469 -7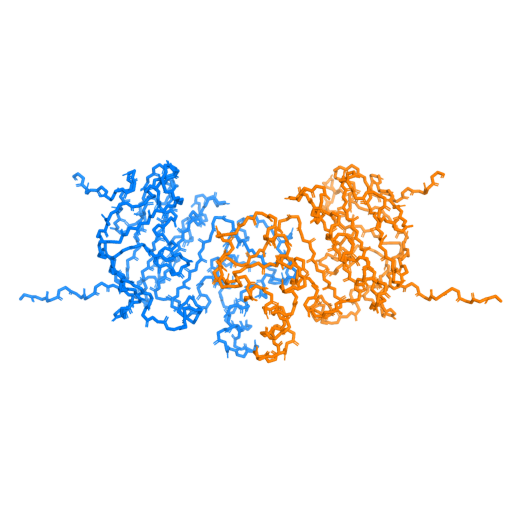.973 1 94.56 222 LEU B CA 1
ATOM 3451 C C . LEU B 1 222 ? -12.898 -24.375 -7.387 1 94.56 222 LEU B C 1
ATOM 3453 O O . LEU B 1 222 ? -13.594 -23.375 -7.578 1 94.56 222 LEU B O 1
ATOM 3457 N N . ARG B 1 223 ? -13.281 -25.5 -6.699 1 92.62 223 ARG B N 1
ATOM 3458 C CA . ARG B 1 223 ? -14.57 -25.562 -6.004 1 92.62 223 ARG B CA 1
ATOM 3459 C C . ARG B 1 223 ? -14.414 -26.172 -4.617 1 92.62 223 ARG B C 1
ATOM 3461 O O . ARG B 1 223 ? -13.93 -27.297 -4.48 1 92.62 223 ARG B O 1
ATOM 3468 N N . ASP B 1 224 ? -14.805 -25.406 -3.617 1 91.5 224 ASP B N 1
ATOM 3469 C CA . ASP B 1 224 ? -14.766 -25.859 -2.232 1 91.5 224 ASP B CA 1
ATOM 3470 C C . ASP B 1 224 ? -13.383 -26.375 -1.854 1 91.5 224 ASP B C 1
ATOM 3472 O O . ASP B 1 224 ? -13.25 -27.438 -1.23 1 91.5 224 ASP B O 1
ATOM 3476 N N . GLY B 1 225 ? -12.391 -25.672 -2.373 1 92.69 225 GLY B N 1
ATOM 3477 C CA . GLY B 1 225 ? -11.016 -25.969 -1.996 1 92.69 225 GLY B CA 1
ATOM 3478 C C . GLY B 1 225 ? -10.414 -27.109 -2.793 1 92.69 225 GLY B C 1
ATOM 3479 O O . GLY B 1 225 ? -9.336 -27.609 -2.457 1 92.69 225 GLY B O 1
ATOM 3480 N N . ILE B 1 226 ? -11.172 -27.547 -3.838 1 92.12 226 ILE B N 1
ATOM 3481 C CA . ILE B 1 226 ? -10.719 -28.688 -4.633 1 92.12 226 ILE B CA 1
ATOM 3482 C C . ILE B 1 226 ? -10.562 -28.266 -6.09 1 92.12 226 ILE B C 1
ATOM 3484 O O . ILE B 1 226 ? -11.414 -27.562 -6.637 1 92.12 226 ILE B O 1
ATOM 3488 N N . LEU B 1 227 ? -9.438 -28.578 -6.652 1 92.5 227 LEU B N 1
ATOM 3489 C CA . LEU B 1 227 ? -9.242 -28.375 -8.086 1 92.5 227 LEU B CA 1
ATOM 3490 C C . LEU B 1 227 ? -10.039 -29.375 -8.898 1 92.5 227 LEU B C 1
ATOM 3492 O O . LEU B 1 227 ? -9.844 -30.594 -8.758 1 92.5 227 LEU B O 1
ATOM 3496 N N . VAL B 1 228 ? -10.891 -28.797 -9.641 1 86.81 228 VAL B N 1
ATOM 3497 C CA . VAL B 1 228 ? -11.789 -29.672 -10.391 1 86.81 228 VAL B CA 1
ATOM 3498 C C . VAL B 1 228 ? -11.141 -30.078 -11.711 1 86.81 228 VAL B C 1
ATOM 3500 O O . VAL B 1 228 ? -10.461 -29.281 -12.352 1 86.81 228 VAL B O 1
ATOM 3503 N N . GLU B 1 229 ? -11.148 -31.297 -12.023 1 69.56 229 GLU B N 1
ATOM 3504 C CA . GLU B 1 229 ? -10.633 -31.812 -13.289 1 69.56 229 GLU B CA 1
ATOM 3505 C C . GLU B 1 229 ? -11.477 -31.344 -14.461 1 69.56 229 GLU B C 1
ATOM 3507 O O . GLU B 1 229 ? -12.688 -31.125 -14.32 1 69.56 229 GLU B O 1
ATOM 3512 N N . PRO B 1 230 ? -10.734 -30.797 -15.508 1 61.97 230 PRO B N 1
ATOM 3513 C CA . PRO B 1 230 ? -11.523 -30.453 -16.688 1 61.97 230 PRO B CA 1
ATOM 3514 C C . PRO B 1 230 ? -12.5 -31.562 -17.078 1 61.97 230 PRO B C 1
ATOM 3516 O O . PRO B 1 230 ? -12.219 -32.75 -16.891 1 61.97 230 PRO B O 1
ATOM 3519 N N . SER B 1 231 ? -13.805 -31.266 -17.125 1 45.81 231 SER B N 1
ATOM 3520 C CA . SER B 1 231 ? -14.672 -32.281 -17.703 1 45.81 231 SER B CA 1
ATOM 3521 C C . SER B 1 231 ? -14.18 -32.719 -19.078 1 45.81 231 SER B C 1
ATOM 3523 O O . SER B 1 231 ? -13.586 -31.922 -19.812 1 45.81 231 SER B O 1
#

Secondary structure (DSSP, 8-state):
-------SEEEEEEEEEES-GGG-EEEEEEEEEEE-TT-EEEEE--TTSSHHHHHHHHTTSS--SEEEEEETTEEEEESSB--S-HHHHHHHTEEEE-SS----TTS-HHHHHHHHHHHTT--HHHHHHHHHHHHHHTT---TTS-GGGS-HHHHHHHHHHHHHTT--SEEEEESTTTTS-HHHHHHHHHHHHHHHHHHT-EEEEE---GGGGGG-SEEEEEETTEEEP--/-------SEEEEEEEEEES-GGG-EEEEEEEEEEE-TT-EEEEE--TTSSHHHHHHHHTTSS--SEEEEEETTEEEEESSB--S-HHHHHHHTEEEE-SS----TTS-HHHHHHHHHHHTT--HHHHHHHHHHHHHHTT---TT--GGGS-HHHHHHHHHHHHHTT--SEEEEESTTTTS-HHHHHHHHHHHHHHHHHHT-EEEEE---GGGGGG-SEEEEEETTEEEP--

pLDDT: mean 92.8, std 7.96, range [39.59, 98.44]

Organism: Magnetospirillum gryphiswaldense (strain DSM 6361 / JCM 21280 / NBRC 15271 / MSR-1) (NCBI:txid431944)

Radius of gyration: 23.73 Å; Cα contacts (8 Å, |Δi|>4): 971; chains: 2; bounding box: 40×81×49 Å

Sequence (462 aa):
MTASPAPLVSLRGVAKHYGEGSARVDALKPLDMDIQAGTVIGLLGPSGSGKSTVLNLIGAIVEPDQGRIILDGETVYDGGWRRRDLRRLRLEKIGFIFQFHNLIPFLTISENIEVVLTLAGRTKAQARRRAAELLDYLQVERPQAMPSQVSGGQAQRVAIARALANSPRIILADEPTAALDSERAGIVMDLLRKVAREQGASVIVVTHDEKIMARFDALHVLRDGILVEPSMTASPAPLVSLRGVAKHYGEGSARVDALKPLDMDIQAGTVIGLLGPSGSGKSTVLNLIGAIVEPDQGRIILDGETVYDGGWRRRDLRRLRLEKIGFIFQFHNLIPFLTISENIEVVLTLAGRTKAQARRRAAELLDYLQVERPQAMPSQVSGGQAQRVAIARALANSPRIILADEPTAALDSERAGIVMDLLRKVAREQGASVIVVTHDEKIMARFDALHVLRDGILVEPS

Foldseek 3Di:
DPPPPAFQKWWFQWWAWDDDDPPIATLAGGATDGHHFLFEEEEEEDPSLCQVVVLCCQLVVDPTCATWIDHRNRTQDHNHGPDPCSVLVNLAAEFEAEPPLPFDQPAFLLVSLLVSVVVNPHDPVLSNVLSVVQCVLLVQPDRRHGPVPDAPLSSLSSSLSSRCSNLHQEYEHEASCVRDDLVSSVVSLVVVSCSRNPVRHYYYYYHPDPSCVVSGPYYWYGGNNYIDDDD/DPPPPAFQKWWFQWWAWDDDDPPIATLAGGATDGHHFLFEEEEEEDPSLCQVVVLCCQLVVDPTCATWIDHRNRTQDHNHGPDPCSVLVNLAAEFEAEPPLPFDQPAFLLVSLLVSVVVNPHDPVLSNVLSVVQCVLLVQPDRRHGPVPDAPLSSLSSSVSSRCSNPHQEYEHEASCVRDDLVSSVVSLVVVSCSRNVSRHYYYYYHPDPSCVVSGPYYWYGGNNYIDDDD

Nearest PDB structures (foldseek):
  5xu1-assembly1_A  TM=9.202E-01  e=2.270E-24  Streptococcus pneumoniae R6
  8bms-assembly1_B  TM=9.002E-01  e=3.997E-20  Lactobacillus delbrueckii subsp. bulgaricus ATCC 11842 = JCM 1002
  4wbs-assembly2_B  TM=7.295E-01  e=1.708E-17  Paraburkholderia phymatum STM815
  1jj7-assembly1_A  TM=7.757E-01  e=1.998E-16  Homo sapiens
  6hs3-assembly1_B  TM=7.421E-01  e=5.215E-16  Burkholderia pseudomallei